Protein 4QGR (pdb70)

Radius of gyration: 27.09 Å; Cα contacts (8 Å, |Δi|>4): 1769; chains: 2; bounding box: 50×61×94 Å

Solvent-accessible surface area: 26984 Å² total; per-residue (Å²): 164,139,130,17,79,29,34,29,40,47,33,14,44,67,106,14,73,116,154,0,60,63,16,6,66,93,2,7,62,86,33,152,7,35,96,5,66,8,7,44,69,0,23,142,105,0,6,153,50,3,60,10,134,44,5,0,6,0,18,6,10,8,17,0,2,8,0,0,0,37,34,110,55,7,5,108,39,33,0,0,0,0,2,0,1,4,87,8,5,0,0,0,0,0,15,32,28,36,3,37,0,6,0,0,6,1,52,59,87,33,9,6,6,46,12,105,22,0,102,41,1,2,59,42,12,89,90,108,63,122,22,94,18,62,0,0,0,0,5,0,1,12,0,25,9,1,40,4,103,127,0,46,56,12,5,128,203,67,58,6,4,1,0,0,7,0,18,13,0,4,0,0,54,43,95,136,61,25,0,1,30,24,38,86,1,0,0,0,12,0,79,8,34,48,5,2,2,0,2,0,19,0,0,0,0,1,6,82,70,55,136,18,2,98,25,0,97,11,1,12,76,7,0,68,13,120,61,73,120,22,17,58,84,44,1,14,14,0,21,1,10,2,3,1,0,2,2,0,26,26,4,21,86,20,0,66,73,2,0,102,13,12,32,128,0,0,118,84,0,8,108,30,0,114,101,35,12,84,17,18,110,21,69,101,50,22,30,2,0,10,5,22,0,2,0,10,7,74,113,18,100,32,0,61,62,68,0,127,84,74,48,0,47,13,50,30,63,30,53,76,2,2,14,76,14,59,20,0,106,164,56,46,64,2,66,79,24,4,87,27,0,89,42,0,18,78,72,0,0,0,0,0,2,5,15,58,10,47,116,72,14,3,67,91,0,19,40,21,0,66,41,69,53,68,34,154,145,31,90,31,30,33,37,46,34,13,47,65,105,14,72,118,153,0,67,64,15,10,67,131,2,8,64,81,32,140,8,35,96,3,71,10,7,64,90,0,27,138,104,0,7,108,47,4,62,13,130,44,4,0,5,0,18,6,10,10,18,0,2,9,0,0,0,37,36,116,56,8,5,104,40,31,0,0,0,0,1,0,1,4,89,7,6,1,0,0,0,0,15,33,28,36,3,39,0,4,0,0,7,1,53,62,91,33,6,6,5,46,17,128,24,0,60,37,2,0,58,39,12,93,92,110,61,128,15,94,22,58,0,0,0,0,6,0,1,11,0,23,9,2,43,4,111,42,0,64,62,7,1,143,146,59,59,7,4,1,0,0,7,0,20,11,0,3,0,0,17,47,94,105,60,34,0,1,29,24,32,87,1,0,0,1,11,0,79,8,34,48,6,3,2,0,0,0,19,1,0,0,0,0,5,79,73,56,138,18,1,96,27,0,94,10,1,13,89,7,0,24,18,186,84,152,100,26,19,54,89,43,1,14,13,0,21,1,10,2,3,0,0,1,2,0,28,19,4,17,81,18,0,74,74,2,0,105,15,10,32,137,1,0,121,86,0,14,111,30,0,118,105,26,13,76,25,17,77,27,66,105,48,23,48,4,0,9,6,22,0,2,0,10,8,79,103,14,94,23,0,54,64,73,0,123,81,76,40,2,40,10,51,32,63,29,55,69,4,2,18,77,14,57,10,0,137,131,29,41,58,3,63,80,26,5,83,31,0,90,44,0,20,77,72,0,0,0,0,0,2,8,14,55,12,51,120,74,54,4,65,95,0,18,42,22,0,63,44,66,56,71,80

Structure (mmCIF, N/CA/C/O backbone):
data_4QGR
#
_entry.id   4QGR
#
_cell.length_a   47.690
_cell.length_b   92.060
_cell.length_c   86.410
_cell.angle_alpha   90.000
_cell.angle_beta   96.820
_cell.angle_gamma   90.000
#
_symmetry.space_group_name_H-M   'P 1 21 1'
#
loop_
_entity.id
_entity.type
_entity.pdbx_description
1 polymer 'DegT/DnrJ/EryC1/StrS aminotransferase'
2 non-polymer 'MAGNESIUM ION'
3 non-polymer 'ACETATE ION'
4 non-polymer "PYRIDOXAL-5'-PHOSPHATE"
5 water water
#
loop_
_atom_site.group_PDB
_atom_site.id
_atom_site.type_symbol
_atom_site.label_atom_id
_atom_site.label_alt_id
_atom_site.label_comp_id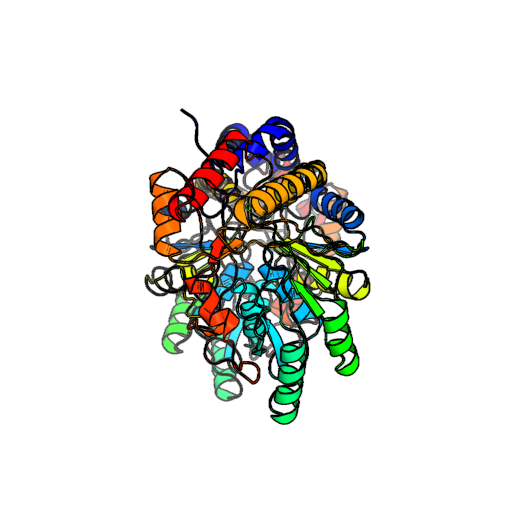
_atom_site.label_asym_id
_atom_site.label_entity_id
_atom_site.label_seq_id
_atom_site.pdbx_PDB_ins_code
_atom_site.Cartn_x
_atom_site.Cartn_y
_atom_site.Cartn_z
_atom_site.occupancy
_atom_site.B_iso_or_equiv
_atom_site.auth_seq_id
_atom_site.auth_comp_id
_atom_site.auth_asym_id
_atom_site.auth_atom_id
_atom_site.pdbx_PDB_model_num
ATOM 1 N N . HIS A 1 6 ? 29.449 2.800 97.688 1.00 49.59 -2 HIS A N 1
ATOM 2 C CA . HIS A 1 6 ? 30.186 4.109 97.807 1.00 48.42 -2 HIS A CA 1
ATOM 3 C C . HIS A 1 6 ? 29.291 5.305 97.422 1.00 49.04 -2 HIS A C 1
ATOM 4 O O . HIS A 1 6 ? 28.529 5.256 96.453 1.00 50.72 -2 HIS A O 1
ATOM 6 N N . HIS A 1 7 ? 29.392 6.376 98.197 1.00 49.55 -1 HIS A N 1
ATOM 7 C CA . HIS A 1 7 ? 28.675 7.609 97.895 1.00 46.89 -1 HIS A CA 1
ATOM 8 C C . HIS A 1 7 ? 29.669 8.746 97.796 1.00 45.58 -1 HIS A C 1
ATOM 9 O O . HIS A 1 7 ? 30.678 8.788 98.531 1.00 42.98 -1 HIS A O 1
ATOM 16 N N . HIS A 1 8 ? 29.362 9.677 96.895 1.00 42.53 0 HIS A N 1
ATOM 17 C CA . HIS A 1 8 ? 30.066 10.932 96.863 1.00 39.30 0 HIS A CA 1
ATOM 18 C C . HIS A 1 8 ? 29.211 12.114 96.371 1.00 36.07 0 HIS A C 1
ATOM 19 O O . HIS A 1 8 ? 28.218 11.995 95.657 1.00 37.89 0 HIS A O 1
ATOM 26 N N . MET A 1 9 ? 29.748 13.258 96.718 1.00 34.52 1 MET A N 1
ATOM 27 C CA . MET A 1 9 ? 29.180 14.567 96.540 1.00 32.68 1 MET A CA 1
ATOM 28 C C . MET A 1 9 ? 29.645 15.151 95.219 1.00 29.88 1 MET A C 1
ATOM 29 O O . MET A 1 9 ? 30.768 14.857 94.788 1.00 29.81 1 MET A O 1
ATOM 34 N N . GLN A 1 10 ? 28.827 16.015 94.620 1.00 25.79 2 GLN A N 1
ATOM 35 C CA . GLN A 1 10 ? 29.240 16.798 93.463 1.00 23.71 2 GLN A CA 1
ATOM 36 C C . GLN A 1 10 ? 29.106 18.293 93.820 1.00 19.60 2 GLN A C 1
ATOM 37 O O . GLN A 1 10 ? 28.206 18.685 94.537 1.00 17.70 2 GLN A O 1
ATOM 43 N N . PHE A 1 11 ? 30.003 19.094 93.276 1.00 18.19 3 PHE A N 1
ATOM 44 C CA . PHE A 1 11 ? 29.920 20.564 93.406 1.00 17.03 3 PHE A CA 1
ATOM 45 C C . PHE A 1 11 ? 28.607 21.131 92.842 1.00 16.97 3 PHE A C 1
ATOM 46 O O . PHE A 1 11 ? 27.912 21.880 93.516 1.00 17.19 3 PHE A O 1
ATOM 54 N N . ILE A 1 12 ? 28.299 20.797 91.596 1.00 18.09 4 ILE A N 1
ATOM 55 C CA . ILE A 1 12 ? 27.018 21.124 90.958 1.00 19.85 4 ILE A CA 1
ATOM 56 C C . ILE A 1 12 ? 26.585 19.856 90.204 1.00 21.59 4 ILE A C 1
ATOM 57 O O . ILE A 1 12 ? 27.220 19.461 89.225 1.00 24.81 4 ILE A O 1
ATOM 62 N N . ASP A 1 13 ? 25.522 19.211 90.670 1.00 19.98 5 ASP A N 1
ATOM 63 C CA . ASP A 1 13 ? 25.236 17.841 90.268 1.00 18.76 5 ASP A CA 1
ATOM 64 C C . ASP A 1 13 ? 24.278 17.757 89.088 1.00 17.80 5 ASP A C 1
ATOM 65 O O . ASP A 1 13 ? 23.050 17.598 89.281 1.00 16.92 5 ASP A O 1
ATOM 70 N N . LEU A 1 14 ? 24.824 17.818 87.870 1.00 17.33 6 LEU A N 1
ATOM 71 C CA . LEU A 1 14 ? 23.969 17.763 86.682 1.00 16.32 6 LEU A CA 1
ATOM 72 C C . LEU A 1 14 ? 23.363 16.368 86.524 1.00 14.80 6 LEU A C 1
ATOM 73 O O . LEU A 1 14 ? 22.276 16.211 86.027 1.00 14.41 6 LEU A O 1
ATOM 78 N N . GLY A 1 15 ? 24.079 15.342 86.948 1.00 13.99 7 GLY A N 1
ATOM 79 C CA . GLY A 1 15 ? 23.544 13.980 86.855 1.00 14.60 7 GLY A CA 1
ATOM 80 C C . GLY A 1 15 ? 22.279 13.728 87.674 1.00 14.68 7 GLY A C 1
ATOM 81 O O . GLY A 1 15 ? 21.346 13.016 87.216 1.00 14.08 7 GLY A O 1
ATOM 82 N N . ALA A 1 16 ? 22.242 14.280 88.876 1.00 14.75 8 ALA A N 1
ATOM 83 C CA . ALA A 1 16 ? 21.097 14.083 89.763 1.00 15.42 8 ALA A CA 1
ATOM 84 C C . ALA A 1 16 ? 19.881 14.799 89.196 1.00 15.21 8 ALA A C 1
ATOM 85 O O . ALA A 1 16 ? 18.732 14.316 89.284 1.00 15.03 8 ALA A O 1
ATOM 87 N N . GLN A 1 17 ? 20.154 15.964 88.615 1.00 15.13 9 GLN A N 1
ATOM 88 C CA . GLN A 1 17 ? 19.098 16.712 87.962 1.00 15.17 9 GLN A CA 1
ATOM 89 C C . GLN A 1 17 ? 18.580 15.959 86.742 1.00 14.83 9 GLN A C 1
ATOM 90 O O . GLN A 1 17 ? 17.390 15.841 86.549 1.00 14.44 9 GLN A O 1
ATOM 96 N N . ARG A 1 18 ? 19.490 15.448 85.914 1.00 14.91 10 ARG A N 1
ATOM 97 C CA . ARG A 1 18 ? 19.081 14.720 84.743 1.00 14.93 10 ARG A CA 1
ATOM 98 C C . ARG A 1 18 ? 18.273 13.490 85.166 1.00 15.40 10 ARG A C 1
ATOM 99 O O . ARG A 1 18 ? 17.286 13.136 84.496 1.00 16.03 10 ARG A O 1
ATOM 107 N N . ALA A 1 19 ? 18.726 12.788 86.210 1.00 14.99 11 ALA A N 1
ATOM 108 C CA . ALA A 1 19 ? 17.974 11.591 86.654 1.00 15.60 11 ALA A CA 1
ATOM 109 C C . ALA A 1 19 ? 16.495 11.931 86.947 1.00 15.76 11 ALA A C 1
ATOM 110 O O . ALA A 1 19 ? 15.571 11.113 86.654 1.00 16.26 11 ALA A O 1
ATOM 112 N N . ARG A 1 20 ? 16.261 13.109 87.531 1.00 15.19 12 ARG A N 1
ATOM 113 C CA . ARG A 1 20 ? 14.922 13.507 87.943 1.00 15.71 12 ARG A CA 1
ATOM 114 C C . ARG A 1 20 ? 13.952 13.579 86.747 1.00 15.55 12 ARG A C 1
ATOM 115 O O . ARG A 1 20 ? 12.733 13.255 86.838 1.00 16.47 12 ARG A O 1
ATOM 123 N N . ILE A 1 21 ? 14.481 13.991 85.610 1.00 15.24 13 ILE A N 1
ATOM 124 C CA . ILE A 1 21 ? 13.666 14.238 84.432 1.00 14.95 13 ILE A CA 1
ATOM 125 C C . ILE A 1 21 ? 14.282 13.532 83.224 1.00 15.07 13 ILE A C 1
ATOM 126 O O . ILE A 1 21 ? 14.166 13.976 82.093 1.00 14.55 13 ILE A O 1
ATOM 131 N N . GLU A 1 22 ? 14.887 12.380 83.473 1.00 15.87 14 GLU A N 1
ATOM 132 C CA . GLU A 1 22 ? 15.647 11.654 82.470 1.00 15.83 14 GLU A CA 1
ATOM 133 C C . GLU A 1 22 ? 14.881 11.351 81.186 1.00 15.26 14 GLU A C 1
ATOM 134 O O . GLU A 1 22 ? 15.324 11.640 80.052 1.00 13.44 14 GLU A O 1
ATOM 140 N N . ASN A 1 23 ? 13.736 10.705 81.343 1.00 14.80 15 ASN A N 1
ATOM 141 C CA . ASN A 1 23 ? 12.959 10.328 80.184 1.00 14.97 15 ASN A CA 1
ATOM 142 C C . ASN A 1 23 ? 12.308 11.502 79.460 1.00 14.78 15 ASN A C 1
ATOM 143 O O . ASN A 1 23 ? 12.195 11.471 78.248 1.00 14.53 15 ASN A O 1
ATOM 148 N N . ARG A 1 24 ? 11.943 12.546 80.206 1.00 14.69 16 ARG A N 1
ATOM 149 C CA . ARG A 1 24 ? 11.420 13.775 79.591 1.00 14.86 16 ARG A CA 1
ATOM 150 C C . ARG A 1 24 ? 12.512 14.454 78.750 1.00 14.69 16 ARG A C 1
ATOM 151 O O . ARG A 1 24 ? 12.264 14.887 77.621 1.00 14.36 16 ARG A O 1
ATOM 159 N N . LEU A 1 25 ? 13.730 14.467 79.262 1.00 14.73 17 LEU A N 1
ATOM 160 C CA . LEU A 1 25 ? 14.829 15.061 78.472 1.00 15.33 17 LEU A CA 1
ATOM 161 C C . LEU A 1 25 ? 15.064 14.228 77.212 1.00 15.18 17 LEU A C 1
ATOM 162 O O . LEU A 1 25 ? 15.224 14.796 76.117 1.00 15.11 17 LEU A O 1
ATOM 167 N N . ASN A 1 26 ? 15.090 12.889 77.352 1.00 15.49 18 ASN A N 1
ATOM 168 C CA . ASN A 1 26 ? 15.292 12.039 76.174 1.00 15.48 18 ASN A CA 1
ATOM 169 C C . ASN A 1 26 ? 14.245 12.286 75.100 1.00 15.90 18 ASN A C 1
ATOM 170 O O . ASN A 1 26 ? 14.577 12.384 73.917 1.00 15.34 18 ASN A O 1
ATOM 175 N N . ALA A 1 27 ? 12.983 12.368 75.510 1.00 16.47 19 ALA A N 1
ATOM 176 C CA . ALA A 1 27 ? 11.891 12.587 74.554 1.00 16.77 19 ALA A CA 1
ATOM 177 C C . ALA A 1 27 ? 11.996 13.940 73.878 1.00 16.96 19 ALA A C 1
ATOM 178 O O . ALA A 1 27 ? 11.734 14.057 72.671 1.00 17.76 19 ALA A O 1
ATOM 180 N N . ALA A 1 28 ? 12.361 14.956 74.653 1.00 16.56 20 ALA A N 1
ATOM 181 C CA . ALA A 1 28 ? 12.438 16.344 74.110 1.00 16.17 20 ALA A CA 1
ATOM 182 C C . ALA A 1 28 ? 13.527 16.402 73.047 1.00 15.61 20 ALA A C 1
ATOM 183 O O . ALA A 1 28 ? 13.330 16.975 71.987 1.00 15.55 20 ALA A O 1
ATOM 185 N N . ILE A 1 29 ? 14.657 15.751 73.334 1.00 15.34 21 ILE A N 1
ATOM 186 C CA . ILE A 1 29 ? 15.788 15.707 72.430 1.00 15.04 21 ILE A CA 1
ATOM 187 C C . ILE A 1 29 ? 15.421 14.870 71.205 1.00 15.39 21 ILE A C 1
ATOM 188 O O . ILE A 1 29 ? 15.658 15.278 70.079 1.00 15.35 21 ILE A O 1
ATOM 193 N N . SER A 1 30 ? 14.808 13.706 71.409 1.00 15.75 22 SER A N 1
ATOM 194 C CA A SER A 1 30 ? 14.442 12.850 70.293 0.55 16.47 22 SER A CA 1
ATOM 195 C CA B SER A 1 30 ? 14.446 12.836 70.293 0.15 16.21 22 SER A CA 1
ATOM 196 C CA C SER A 1 30 ? 14.425 12.837 70.299 0.30 16.33 22 SER A CA 1
ATOM 197 C C . SER A 1 30 ? 13.455 13.521 69.348 1.00 16.52 22 SER A C 1
ATOM 198 O O . SER A 1 30 ? 13.523 13.319 68.134 1.00 17.18 22 SER A O 1
ATOM 205 N N . LYS A 1 31 ? 12.539 14.313 69.901 1.00 16.43 23 LYS A N 1
ATOM 206 C CA . LYS A 1 31 ? 11.542 15.019 69.090 1.00 17.09 23 LYS A CA 1
ATOM 207 C C . LYS A 1 31 ? 12.235 16.004 68.160 1.00 16.19 23 LYS A C 1
ATOM 208 O O . LYS A 1 31 ? 11.900 16.095 66.980 1.00 16.13 23 LYS A O 1
ATOM 214 N N . VAL A 1 32 ? 13.207 16.758 68.689 1.00 15.55 24 VAL A N 1
ATOM 215 C CA . VAL A 1 32 ? 13.938 17.711 67.867 1.00 15.65 24 VAL A CA 1
ATOM 216 C C . VAL A 1 32 ? 14.736 16.990 66.778 1.00 15.73 24 VAL A C 1
ATOM 217 O O . VAL A 1 32 ? 14.738 17.387 65.591 1.00 15.68 24 VAL A O 1
ATOM 221 N N . VAL A 1 33 ? 15.464 15.963 67.183 1.00 16.10 25 VAL A N 1
ATOM 222 C CA . VAL A 1 33 ? 16.253 15.174 66.238 1.00 17.00 25 VAL A CA 1
ATOM 223 C C . VAL A 1 33 ? 15.378 14.706 65.047 1.00 17.59 25 VAL A C 1
ATOM 224 O O . VAL A 1 33 ? 15.768 14.890 63.867 1.00 18.21 25 VAL A O 1
ATOM 228 N N . ALA A 1 34 ? 14.197 14.173 65.351 1.00 17.92 26 ALA A N 1
ATOM 229 C CA . ALA A 1 34 ? 13.295 13.605 64.348 1.00 19.27 26 ALA A CA 1
ATOM 230 C C . ALA A 1 34 ? 12.682 14.663 63.429 1.00 20.32 26 ALA A C 1
ATOM 231 O O . ALA A 1 34 ? 12.517 14.428 62.228 1.00 20.09 26 ALA A O 1
ATOM 233 N N . GLU A 1 35 ? 12.381 15.830 63.987 1.00 20.21 27 GLU A N 1
ATOM 234 C CA . GLU A 1 35 ? 11.595 16.838 63.287 1.00 21.92 27 GLU A CA 1
ATOM 235 C C . GLU A 1 35 ? 12.403 17.638 62.276 1.00 21.18 27 GLU A C 1
ATOM 236 O O . GLU A 1 35 ? 11.856 18.143 61.310 1.00 21.03 27 GLU A O 1
ATOM 242 N N . GLY A 1 36 ? 13.707 17.756 62.475 1.00 20.96 28 GLY A N 1
ATOM 243 C CA . GLY A 1 36 ? 14.570 18.336 61.433 1.00 21.54 28 GLY A CA 1
ATOM 244 C C . GLY A 1 36 ? 14.564 19.849 61.358 1.00 21.58 28 GLY A C 1
ATOM 245 O O . GLY A 1 36 ? 14.969 20.414 60.352 1.00 22.34 28 GLY A O 1
ATOM 246 N N . ARG A 1 37 ? 14.065 20.515 62.397 1.00 21.55 29 ARG A N 1
ATOM 247 C CA . ARG A 1 37 ? 13.984 21.967 62.432 1.00 21.26 29 ARG A CA 1
ATOM 248 C C . ARG A 1 37 ? 15.019 22.459 63.430 1.00 19.11 29 ARG A C 1
ATOM 249 O O . ARG A 1 37 ? 14.721 23.010 64.481 1.00 18.36 29 ARG A O 1
ATOM 257 N N . TYR A 1 38 ? 16.258 22.268 63.046 1.00 17.68 30 TYR A N 1
ATOM 258 C CA . TYR A 1 38 ? 17.384 22.415 63.962 1.00 16.52 30 TYR A CA 1
ATOM 259 C C . TYR A 1 38 ? 17.724 23.864 64.264 1.00 16.23 30 TYR A C 1
ATOM 260 O O . TYR A 1 38 ? 18.455 24.139 65.233 1.00 15.26 30 TYR A O 1
ATOM 269 N N . ILE A 1 39 ? 17.271 24.779 63.417 1.00 16.08 31 ILE A N 1
ATOM 270 C CA . ILE A 1 39 ? 17.532 26.182 63.615 1.00 16.26 31 ILE A CA 1
ATOM 271 C C . ILE A 1 39 ? 16.213 26.921 63.786 1.00 16.70 31 ILE A C 1
ATOM 272 O O . ILE A 1 39 ? 15.382 26.936 62.874 1.00 17.04 31 ILE A O 1
ATOM 277 N N . LEU A 1 40 ? 16.061 27.579 64.919 1.00 16.28 32 LEU A N 1
ATOM 278 C CA . LEU A 1 40 ? 14.816 28.284 65.256 1.00 17.39 32 LEU A CA 1
ATOM 279 C C . LEU A 1 40 ? 13.560 27.449 65.012 1.00 17.74 32 LEU A C 1
ATOM 280 O O . LEU A 1 40 ? 12.542 27.919 64.450 1.00 17.35 32 LEU A O 1
ATOM 285 N N . GLY A 1 41 ?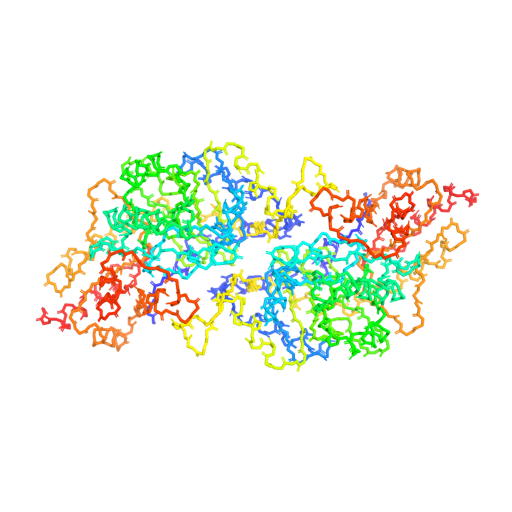 13.600 26.212 65.491 1.00 17.03 33 GLY A N 1
ATOM 286 C CA . GLY A 1 41 ? 12.425 25.346 65.455 1.00 17.95 33 GLY A CA 1
ATOM 287 C C . GLY A 1 41 ? 11.477 25.755 66.541 1.00 17.61 33 GLY A C 1
ATOM 288 O O . GLY A 1 41 ? 11.751 26.694 67.291 1.00 16.21 33 GLY A O 1
ATOM 289 N N . PRO A 1 42 ? 10.344 25.050 66.651 1.00 18.48 34 PRO A N 1
ATOM 290 C CA . PRO A 1 42 ? 9.268 25.535 67.507 1.00 18.02 34 PRO A CA 1
ATOM 291 C C . PRO A 1 42 ? 9.613 25.701 68.959 1.00 16.93 34 PRO A C 1
ATOM 292 O O . PRO A 1 42 ? 9.112 26.615 69.589 1.00 16.34 34 PRO A O 1
ATOM 296 N N . GLU A 1 43 ? 10.486 24.834 69.481 1.00 16.15 35 GLU A N 1
ATOM 297 C CA . GLU A 1 43 ? 10.870 24.890 70.872 1.00 15.54 35 GLU A CA 1
ATOM 298 C C . GLU A 1 43 ? 11.522 26.230 71.245 1.00 14.67 35 GLU A C 1
ATOM 299 O O . GLU A 1 43 ? 11.413 26.654 72.380 1.00 13.75 35 GLU A O 1
ATOM 305 N N . VAL A 1 44 ? 12.164 26.907 70.297 1.00 14.24 36 VAL A N 1
ATOM 306 C CA . VAL A 1 44 ? 12.814 28.174 70.619 1.00 14.61 36 VAL A CA 1
ATOM 307 C C . VAL A 1 44 ? 11.783 29.224 71.058 1.00 14.93 36 VAL A C 1
ATOM 308 O O . VAL A 1 44 ? 11.852 29.757 72.151 1.00 15.02 36 VAL A O 1
ATOM 312 N N . ALA A 1 45 ? 10.791 29.474 70.225 1.00 16.50 37 ALA A N 1
ATOM 313 C CA . ALA A 1 45 ? 9.761 30.438 70.577 1.00 17.63 37 ALA A CA 1
ATOM 314 C C . ALA A 1 45 ? 8.941 30.007 71.783 1.00 17.67 37 ALA A C 1
ATOM 315 O O . ALA A 1 45 ? 8.546 30.844 72.598 1.00 17.80 37 ALA A O 1
ATOM 317 N N . GLU A 1 46 ? 8.693 28.711 71.883 1.00 17.89 38 GLU A N 1
ATOM 318 C CA . GLU A 1 46 ? 7.985 28.168 73.011 1.00 18.44 38 GLU A CA 1
ATOM 319 C C . GLU A 1 46 ? 8.736 28.477 74.304 1.00 16.47 38 GLU A C 1
ATOM 320 O O . GLU A 1 46 ? 8.141 28.920 75.321 1.00 15.68 38 GLU A O 1
ATOM 326 N N . PHE A 1 47 ? 10.045 28.246 74.290 1.00 14.84 39 PHE A N 1
ATOM 327 C CA . PHE A 1 47 ? 10.844 28.524 75.478 1.00 13.79 39 PHE A CA 1
ATOM 328 C C . PHE A 1 47 ? 10.858 30.039 75.768 1.00 13.82 39 PHE A C 1
ATOM 329 O O . PHE A 1 47 ? 10.740 30.444 76.926 1.00 13.69 39 PHE A O 1
ATOM 337 N N . GLU A 1 48 ? 10.989 30.857 74.740 1.00 13.93 40 GLU A N 1
ATOM 338 C CA . GLU A 1 48 ? 11.009 32.323 74.965 1.00 15.07 40 GLU A CA 1
ATOM 339 C C . GLU A 1 48 ? 9.719 32.745 75.691 1.00 15.91 40 GLU A C 1
ATOM 340 O O . GLU A 1 48 ? 9.744 33.554 76.619 1.00 15.14 40 GLU A O 1
ATOM 346 N N . LYS A 1 49 ? 8.594 32.202 75.255 1.00 17.90 41 LYS A N 1
ATOM 347 C CA . LYS A 1 49 ? 7.310 32.559 75.876 1.00 18.63 41 LYS A CA 1
ATOM 348 C C . LYS A 1 49 ? 7.165 32.122 77.303 1.00 17.71 41 LYS A C 1
ATOM 349 O O . LYS A 1 49 ? 6.758 32.894 78.162 1.00 16.29 41 LYS A O 1
ATOM 355 N N . LYS A 1 50 ? 7.525 30.870 77.556 1.00 17.24 42 LYS A N 1
ATOM 356 C CA . LYS A 1 50 ? 7.403 30.303 78.892 1.00 17.13 42 LYS A CA 1
ATOM 357 C C . LYS A 1 50 ? 8.386 30.969 79.845 1.00 15.82 42 LYS A C 1
ATOM 358 O O . LYS A 1 50 ? 7.990 31.335 80.971 1.00 15.84 42 LYS A O 1
ATOM 364 N N . LEU A 1 51 ? 9.612 31.223 79.388 1.00 14.97 43 LEU A N 1
ATOM 365 C CA . LEU A 1 51 ? 10.580 31.939 80.237 1.00 14.45 43 LEU A CA 1
ATOM 366 C C . LEU A 1 51 ? 10.131 33.388 80.484 1.00 14.34 43 LEU A C 1
ATOM 367 O O . LEU A 1 51 ? 10.211 33.908 81.610 1.00 13.62 43 LEU A O 1
ATOM 372 N N . GLY A 1 52 ? 9.559 34.008 79.461 1.00 15.22 44 GLY A N 1
ATOM 373 C CA . GLY A 1 52 ? 9.013 35.377 79.606 1.00 15.89 44 GLY A CA 1
ATOM 374 C C . GLY A 1 52 ? 7.957 35.471 80.721 1.00 17.09 44 GLY A C 1
ATOM 375 O O . GLY A 1 52 ? 7.996 36.376 81.550 1.00 17.45 44 GLY A O 1
ATOM 376 N N . GLU A 1 53 ? 7.028 34.524 80.769 1.00 17.81 45 GLU A N 1
ATOM 377 C CA . GLU A 1 53 ? 6.000 34.546 81.824 1.00 19.14 45 GLU A CA 1
ATOM 378 C C . GLU A 1 53 ? 6.553 34.280 83.183 1.00 17.98 45 GLU A C 1
ATOM 379 O O . GLU A 1 53 ? 6.142 34.895 84.139 1.00 18.44 45 GLU A O 1
ATOM 385 N N . TYR A 1 54 ? 7.546 33.402 83.255 1.00 17.46 46 TYR A N 1
ATOM 386 C CA . TYR A 1 54 ? 8.229 33.095 84.505 1.00 16.96 46 TYR A CA 1
ATOM 387 C C . TYR A 1 54 ? 8.898 34.355 85.073 1.00 16.97 46 TYR A C 1
ATOM 388 O O . TYR A 1 54 ? 8.832 34.633 86.284 1.00 17.85 46 TYR A O 1
ATOM 397 N N . LEU A 1 55 ? 9.548 35.109 84.194 1.00 15.78 47 LEU A N 1
ATOM 398 C CA . LEU A 1 55 ? 10.302 36.267 84.637 1.00 15.59 47 LEU A CA 1
ATOM 399 C C . LEU A 1 55 ? 9.460 37.550 84.682 1.00 15.82 47 LEU A C 1
ATOM 400 O O . LEU A 1 55 ? 9.946 38.581 85.142 1.00 15.43 47 LEU A O 1
ATOM 405 N N . GLY A 1 56 ? 8.255 37.491 84.143 1.00 16.47 48 GLY A N 1
ATOM 406 C CA . GLY A 1 56 ? 7.423 38.693 83.966 1.00 17.58 48 GLY A CA 1
ATOM 407 C C . GLY A 1 56 ? 7.954 39.735 83.025 1.00 18.59 48 GLY A C 1
ATOM 408 O O . GLY A 1 56 ? 7.800 40.936 83.262 1.00 19.39 48 GLY A O 1
ATOM 409 N N . VAL A 1 57 ? 8.579 39.322 81.936 1.00 18.66 49 VAL A N 1
ATOM 410 C CA . VAL A 1 57 ? 9.076 40.291 80.953 1.00 19.76 49 VAL A CA 1
ATOM 411 C C . VAL A 1 57 ? 8.366 39.999 79.645 1.00 20.80 49 VAL A C 1
ATOM 412 O O . VAL A 1 57 ? 8.064 38.831 79.343 1.00 22.03 49 VAL A O 1
ATOM 416 N N . GLU A 1 58 ? 8.103 41.037 78.880 1.00 20.53 50 GLU A N 1
ATOM 417 C CA . GLU A 1 58 ? 7.268 40.906 77.672 1.00 21.76 50 GLU A CA 1
ATOM 418 C C . GLU A 1 58 ? 8.000 40.231 76.533 1.00 19.72 50 GLU A C 1
ATOM 419 O O . GLU A 1 58 ? 7.372 39.556 75.705 1.00 21.05 50 GLU A O 1
ATOM 425 N N . HIS A 1 59 ? 9.301 40.441 76.454 1.00 17.22 51 HIS A N 1
ATOM 426 C CA . HIS A 1 59 ? 10.103 39.921 75.334 1.00 16.77 51 HIS A CA 1
ATOM 427 C C . HIS A 1 59 ? 11.275 39.125 75.824 1.00 15.45 51 HIS A C 1
ATOM 428 O O . HIS A 1 59 ? 12.091 39.648 76.584 1.00 15.95 51 HIS A O 1
ATOM 435 N N . VAL A 1 60 ? 11.412 37.894 75.321 1.00 14.38 52 VAL A N 1
ATOM 436 C CA . VAL A 1 60 ? 12.601 37.062 75.574 1.00 13.68 52 VAL A CA 1
ATOM 437 C C . VAL A 1 60 ? 13.203 36.753 74.227 1.00 13.65 52 VAL A C 1
ATOM 438 O O . VAL A 1 60 ? 12.496 36.262 73.307 1.00 14.14 52 VAL A O 1
ATOM 442 N N . ILE A 1 61 ? 14.481 37.089 74.088 1.00 13.25 53 ILE A N 1
ATOM 443 C CA . ILE A 1 61 ? 15.192 36.910 72.820 1.00 12.99 53 ILE A CA 1
ATOM 444 C C . ILE A 1 61 ? 16.311 35.893 73.078 1.00 12.49 53 ILE A C 1
ATOM 445 O O . ILE A 1 61 ? 17.400 36.237 73.572 1.00 11.53 53 ILE A O 1
ATOM 450 N N . ALA A 1 62 ? 16.050 34.647 72.712 1.00 12.52 54 ALA A N 1
ATOM 451 C CA . ALA A 1 62 ? 17.051 33.580 72.925 1.00 12.30 54 ALA A CA 1
ATOM 452 C C . ALA A 1 62 ? 18.243 33.816 72.007 1.00 12.31 54 ALA A C 1
ATOM 453 O O . ALA A 1 62 ? 18.082 34.364 70.931 1.00 12.18 54 ALA A O 1
ATOM 455 N N . CYS A 1 63 ? 19.450 33.437 72.451 1.00 11.48 55 CYS A N 1
ATOM 456 C CA . CYS A 1 63 ? 20.654 33.593 71.622 1.00 11.67 55 CYS A CA 1
ATOM 457 C C . CYS A 1 63 ? 21.670 32.515 71.976 1.00 11.55 55 CYS A C 1
ATOM 458 O O . CYS A 1 63 ? 21.346 31.562 72.717 1.00 11.01 55 CYS A O 1
ATOM 461 N N . ALA A 1 64 ? 22.904 32.665 71.510 1.00 11.67 56 ALA A N 1
ATOM 462 C CA . ALA A 1 64 ? 23.826 31.560 71.536 1.00 12.10 56 ALA A CA 1
ATOM 463 C C . ALA A 1 64 ? 24.572 31.336 72.830 1.00 11.93 56 ALA A C 1
ATOM 464 O O . ALA A 1 64 ? 25.008 30.206 73.081 1.00 11.48 56 ALA A O 1
ATOM 466 N N . ASN A 1 65 ? 24.773 32.398 73.601 1.00 10.92 57 ASN A N 1
ATOM 467 C CA . ASN A 1 65 ? 25.461 32.328 74.859 1.00 10.59 57 ASN A CA 1
ATOM 468 C C . ASN A 1 65 ? 25.336 33.660 75.589 1.00 10.19 57 ASN A C 1
ATOM 469 O O . ASN A 1 65 ? 24.823 34.651 75.038 1.00 9.94 57 ASN A O 1
ATOM 474 N N . GLY A 1 66 ? 25.754 33.654 76.843 1.00 10.51 58 GLY A N 1
ATOM 475 C CA . GLY A 1 66 ? 25.588 34.817 77.734 1.00 10.91 58 GLY A CA 1
ATOM 476 C C . GLY A 1 66 ? 26.556 35.940 77.489 1.00 11.29 58 GLY A C 1
ATOM 477 O O . GLY A 1 66 ? 26.394 37.034 78.057 1.00 13.09 58 GLY A O 1
ATOM 478 N N . THR A 1 67 ? 27.583 35.689 76.688 1.00 10.90 59 THR A N 1
ATOM 479 C CA . THR A 1 67 ? 28.553 36.726 76.323 1.00 10.67 59 THR A CA 1
ATOM 480 C C . THR A 1 67 ? 27.944 37.532 75.172 1.00 11.15 59 THR A C 1
ATOM 481 O O . THR A 1 67 ? 27.824 38.788 75.236 1.00 10.92 59 THR A O 1
ATOM 485 N N . ASP A 1 68 ? 27.502 36.814 74.140 1.00 10.89 60 ASP A N 1
ATOM 486 C CA . ASP A 1 68 ? 26.709 37.423 73.071 1.00 11.51 60 ASP A CA 1
ATOM 487 C C . ASP A 1 68 ? 25.561 38.276 73.614 1.00 11.30 60 ASP A C 1
ATOM 488 O O . ASP A 1 68 ? 25.222 39.350 73.042 1.00 11.25 60 ASP A O 1
ATOM 493 N N . ALA A 1 69 ? 24.902 37.781 74.656 1.00 10.90 61 ALA A N 1
ATOM 494 C CA . ALA A 1 69 ? 23.755 38.412 75.260 1.00 11.07 61 ALA A CA 1
ATOM 495 C C . ALA A 1 69 ? 24.028 39.769 75.847 1.00 11.32 61 ALA A C 1
ATOM 496 O O . ALA A 1 69 ? 23.127 40.602 75.870 1.00 11.47 61 ALA A O 1
ATOM 498 N N . LEU A 1 70 ? 25.262 39.993 76.259 1.00 10.91 62 LEU A N 1
ATOM 499 C CA . LEU A 1 70 ? 25.724 41.309 76.739 1.00 11.35 62 LEU A CA 1
ATOM 500 C C . LEU A 1 70 ? 26.219 42.197 75.598 1.00 11.74 62 LEU A C 1
ATOM 501 O O . LEU A 1 70 ? 26.027 43.419 75.639 1.00 12.03 62 LEU A O 1
ATOM 506 N N . GLN A 1 71 ? 26.858 41.589 74.594 1.00 11.51 63 GLN A N 1
ATOM 507 C CA . GLN A 1 71 ? 27.368 42.323 73.453 1.00 12.36 63 GLN A CA 1
ATOM 508 C C . GLN A 1 71 ? 26.235 42.938 72.629 1.00 12.27 63 GLN A C 1
ATOM 509 O O . GLN A 1 71 ? 26.316 44.092 72.215 1.00 12.12 63 GLN A O 1
ATOM 515 N N . MET A 1 72 ? 25.214 42.158 72.319 1.00 11.73 64 MET A N 1
ATOM 516 C CA . MET A 1 72 ? 24.217 42.663 71.381 1.00 12.35 64 MET A CA 1
ATOM 517 C C . MET A 1 72 ? 23.507 43.950 71.810 1.00 12.41 64 MET A C 1
ATOM 518 O O . MET A 1 72 ? 23.293 44.857 70.978 1.00 13.95 64 MET A O 1
ATOM 523 N N . PRO A 1 73 ? 23.129 44.068 73.096 1.00 12.41 65 PRO A N 1
ATOM 524 C CA . PRO A 1 73 ? 22.511 45.322 73.500 1.00 13.30 65 PRO A CA 1
ATOM 525 C C . PRO A 1 73 ? 23.449 46.537 73.335 1.00 13.68 65 PRO A C 1
ATOM 526 O O . PRO A 1 73 ? 22.954 47.633 73.035 1.00 13.87 65 PRO A O 1
ATOM 530 N N . LEU A 1 74 ? 24.760 46.348 73.560 1.00 13.07 66 LEU A N 1
ATOM 531 C CA . LEU A 1 74 ? 25.704 47.449 73.325 1.00 13.73 66 LEU A CA 1
ATOM 532 C C . LEU A 1 74 ? 25.704 47.835 71.854 1.00 14.60 66 LEU A C 1
ATOM 533 O O . LEU A 1 74 ? 25.750 49.036 71.509 1.00 15.57 66 LEU A O 1
ATOM 538 N N . MET A 1 75 ? 25.635 46.833 70.967 1.00 14.57 67 MET A N 1
ATOM 539 C CA . MET A 1 75 ? 25.598 47.098 69.544 1.00 15.47 67 MET A CA 1
ATOM 540 C C . MET A 1 75 ? 24.345 47.863 69.124 1.00 16.36 67 MET A C 1
ATOM 541 O O . MET A 1 75 ? 24.417 48.822 68.321 1.00 16.09 67 MET A O 1
ATOM 546 N N . THR A 1 76 ? 23.207 47.473 69.655 1.00 17.45 68 THR A N 1
ATOM 547 C CA . THR A 1 76 ? 21.950 48.151 69.288 1.00 18.66 68 THR A CA 1
ATOM 548 C C . THR A 1 76 ? 21.958 49.606 69.712 1.00 19.33 68 THR A C 1
ATOM 549 O O . THR A 1 76 ? 21.324 50.425 69.053 1.00 18.31 68 THR A O 1
ATOM 553 N N . ARG A 1 77 ? 22.640 49.921 70.820 1.00 18.95 69 ARG A N 1
ATOM 554 C CA . ARG A 1 77 ? 22.727 51.297 71.309 1.00 20.43 69 ARG A CA 1
ATOM 555 C C . ARG A 1 77 ? 23.823 52.087 70.654 1.00 19.67 69 ARG A C 1
ATOM 556 O O . ARG A 1 77 ? 24.015 53.248 71.015 1.00 20.89 69 ARG A O 1
ATOM 564 N N . GLY A 1 78 ? 24.547 51.514 69.703 1.00 17.82 70 GLY A N 1
ATOM 565 C CA . GLY A 1 78 ? 25.640 52.226 69.047 1.00 18.47 70 GLY A CA 1
ATOM 566 C C . GLY A 1 78 ? 26.833 52.517 69.956 1.00 17.60 70 GLY A C 1
ATOM 567 O O . GLY A 1 78 ? 27.542 53.491 69.752 1.00 18.63 70 GLY A O 1
ATOM 568 N N . ILE A 1 79 ? 27.055 51.690 70.962 1.00 16.82 71 ILE A N 1
ATOM 569 C CA . ILE A 1 79 ? 28.142 51.920 71.911 1.00 16.24 71 ILE A CA 1
ATOM 570 C C . ILE A 1 79 ? 29.431 51.349 71.380 1.00 16.34 71 ILE A C 1
ATOM 571 O O . ILE A 1 79 ? 29.474 50.208 70.914 1.00 17.21 71 ILE A O 1
ATOM 576 N N . GLY A 1 80 ? 30.504 52.131 71.430 1.00 16.12 72 GLY A N 1
ATOM 577 C CA . GLY A 1 80 ? 31.695 51.768 70.703 1.00 16.21 72 GLY A CA 1
ATOM 578 C C . GLY A 1 80 ? 32.826 52.742 70.977 1.00 16.37 72 GLY A C 1
ATOM 579 O O . GLY A 1 80 ? 32.944 53.240 72.073 1.00 16.05 72 GLY A O 1
ATOM 580 N N . PRO A 1 81 ? 33.663 53.014 69.978 1.00 16.75 73 PRO A N 1
ATOM 581 C CA . PRO A 1 81 ? 34.807 53.903 70.212 1.00 17.05 73 PRO A CA 1
ATOM 582 C C . PRO A 1 81 ? 34.378 55.270 70.757 1.00 17.31 73 PRO A C 1
ATOM 583 O O . PRO A 1 81 ? 33.393 55.884 70.284 1.00 17.12 73 PRO A O 1
ATOM 587 N N . GLY A 1 82 ? 35.073 55.709 71.797 1.00 17.15 74 GLY A N 1
ATOM 588 C CA . GLY A 1 82 ? 34.749 56.993 72.430 1.00 17.46 74 GLY A CA 1
ATOM 589 C C . GLY A 1 82 ? 33.839 56.885 73.642 1.00 16.89 74 GLY A C 1
ATOM 590 O O . GLY A 1 82 ? 33.505 57.895 74.243 1.00 17.31 74 GLY A O 1
ATOM 591 N N . HIS A 1 83 ? 33.432 55.667 73.982 1.00 16.23 75 HIS A N 1
ATOM 592 C CA . HIS A 1 83 ? 32.397 55.455 74.969 1.00 15.51 75 HIS A CA 1
ATOM 593 C C . HIS A 1 83 ? 32.875 54.643 76.161 1.00 14.59 75 HIS A C 1
ATOM 594 O O . HIS A 1 83 ? 33.697 53.715 76.010 1.00 14.31 75 HIS A O 1
ATOM 601 N N . ALA A 1 84 ? 32.370 55.026 77.339 1.00 14.02 76 ALA A N 1
ATOM 602 C CA . ALA A 1 84 ? 32.681 54.344 78.589 1.00 13.12 76 ALA A CA 1
ATOM 603 C C . ALA A 1 84 ? 31.500 53.496 79.075 1.00 12.41 76 ALA A C 1
ATOM 604 O O . ALA A 1 84 ? 30.336 53.940 79.038 1.00 12.07 76 ALA A O 1
ATOM 606 N N . VAL A 1 85 ? 31.801 52.294 79.531 1.00 11.91 77 VAL A N 1
ATOM 607 C CA . VAL A 1 85 ? 30.776 51.389 80.133 1.00 11.88 77 VAL A CA 1
ATOM 608 C C . VAL A 1 85 ? 31.292 50.932 81.499 1.00 11.71 77 VAL A C 1
ATOM 609 O O . VAL A 1 85 ? 32.443 50.431 81.636 1.00 11.50 77 VAL A O 1
ATOM 613 N N . PHE A 1 86 ? 30.480 51.133 82.535 1.00 11.86 78 PHE A N 1
ATOM 614 C CA . PHE A 1 86 ? 30.883 50.908 83.940 1.00 12.05 78 PHE A CA 1
ATOM 615 C C . PHE A 1 86 ? 30.498 49.509 84.364 1.00 11.75 78 PHE A C 1
ATOM 616 O O . PHE A 1 86 ? 29.329 49.135 84.216 1.00 11.97 78 PHE A O 1
ATOM 624 N N . VAL A 1 87 ? 31.496 48.737 84.805 1.00 11.62 79 VAL A N 1
ATOM 625 C CA . VAL A 1 87 ? 31.356 47.292 85.094 1.00 11.70 79 VAL A CA 1
ATOM 626 C C . VAL A 1 87 ? 32.111 46.931 86.365 1.00 12.01 79 VAL A C 1
ATOM 627 O O . VAL A 1 87 ? 33.076 47.633 86.766 1.00 12.47 79 VAL A O 1
ATOM 631 N N . PRO A 1 88 ? 31.686 45.833 87.031 1.00 12.30 80 PRO A N 1
ATOM 632 C CA . PRO A 1 88 ? 32.550 45.348 88.103 1.00 12.63 80 PRO A CA 1
ATOM 633 C C . PRO A 1 88 ? 33.812 44.692 87.565 1.00 12.79 80 PRO A C 1
ATOM 634 O O . PRO A 1 88 ? 33.862 44.262 86.419 1.00 12.29 80 PRO A O 1
ATOM 638 N N . SER A 1 89 ? 34.860 44.707 88.385 1.00 13.46 81 SER A N 1
ATOM 639 C CA . SER A 1 89 ? 36.051 43.895 88.145 1.00 13.12 81 SER A CA 1
ATOM 640 C C . SER A 1 89 ? 35.880 42.489 88.755 1.00 13.05 81 SER A C 1
ATOM 641 O O . SER A 1 89 ? 36.466 41.519 88.251 1.00 13.66 81 SER A O 1
ATOM 644 N N . PHE A 1 90 ? 35.123 42.373 89.850 1.00 12.74 82 PHE A N 1
ATOM 645 C CA . PHE A 1 90 ? 34.865 41.080 90.468 1.00 12.49 82 PHE A CA 1
ATOM 646 C C . PHE A 1 90 ? 33.681 40.399 89.794 1.00 12.80 82 PHE A C 1
ATOM 647 O O . PHE A 1 90 ? 32.560 40.494 90.274 1.00 13.12 82 PHE A O 1
ATOM 655 N N . THR A 1 91 ? 33.941 39.794 88.634 1.00 13.08 83 THR A N 1
ATOM 656 C CA . THR A 1 91 ? 32.945 39.131 87.826 1.00 12.69 83 THR A CA 1
ATOM 657 C C . THR A 1 91 ? 33.679 38.285 86.772 1.00 13.32 83 THR A C 1
ATOM 658 O O . THR A 1 91 ? 34.923 38.352 86.642 1.00 13.08 83 THR A O 1
ATOM 662 N N . PHE A 1 92 ? 32.907 37.512 86.011 1.00 12.83 84 PHE A N 1
ATOM 663 C CA . PHE A 1 92 ? 33.427 36.762 84.876 1.00 13.86 84 PHE A CA 1
ATOM 664 C C . PHE A 1 92 ? 33.867 37.685 83.758 1.00 13.14 84 PHE A C 1
ATOM 665 O O . PHE A 1 92 ? 33.274 38.752 83.550 1.00 12.46 84 PHE A O 1
ATOM 673 N N . ALA A 1 93 ? 34.907 37.287 83.014 1.00 12.32 85 ALA A N 1
ATOM 674 C CA . ALA A 1 93 ? 35.519 38.170 82.015 1.00 11.97 85 ALA A CA 1
ATOM 675 C C . ALA A 1 93 ? 34.540 38.791 81.005 1.00 11.31 85 ALA A C 1
ATOM 676 O O . ALA A 1 93 ? 34.746 39.895 80.546 1.00 11.65 85 ALA A O 1
ATOM 678 N N . ALA A 1 94 ? 33.543 38.034 80.567 1.00 10.48 86 ALA A N 1
ATOM 679 C CA . ALA A 1 94 ? 32.578 38.501 79.579 1.00 10.53 86 ALA A CA 1
ATOM 680 C C . ALA A 1 94 ? 32.010 39.893 79.874 1.00 10.96 86 ALA A C 1
ATOM 681 O O . ALA A 1 94 ? 31.896 40.647 78.984 1.00 11.07 86 ALA A O 1
ATOM 683 N N . THR A 1 95 ? 31.692 40.218 81.149 1.00 11.55 87 THR A N 1
ATOM 684 C CA . THR A 1 95 ? 31.065 41.505 81.521 1.00 11.49 87 THR A CA 1
ATOM 685 C C . THR A 1 95 ? 31.892 42.710 80.972 1.00 11.97 87 THR A C 1
ATOM 686 O O . THR A 1 95 ? 31.340 43.676 80.460 1.00 12.71 87 THR A O 1
ATOM 690 N N . ALA A 1 96 ? 33.220 42.666 81.122 1.00 11.72 88 ALA A N 1
ATOM 691 C CA . ALA A 1 96 ? 34.114 43.688 80.592 1.00 11.86 88 ALA A CA 1
ATOM 692 C C . ALA A 1 96 ? 34.536 43.456 79.156 1.00 11.99 88 ALA A C 1
ATOM 693 O O . ALA A 1 96 ? 34.690 44.397 78.404 1.00 12.48 88 ALA A O 1
ATOM 695 N N . GLU A 1 97 ? 34.735 42.198 78.782 1.00 12.37 89 GLU A N 1
ATOM 696 C CA . GLU A 1 97 ? 35.279 41.876 77.499 1.00 12.75 89 GLU A CA 1
ATOM 697 C C . GLU A 1 97 ? 34.429 42.382 76.345 1.00 12.67 89 GLU A C 1
ATOM 698 O O . GLU A 1 97 ? 34.984 42.889 75.359 1.00 13.39 89 GLU A O 1
ATOM 704 N N . VAL A 1 98 ? 33.104 42.267 76.470 1.00 12.01 90 VAL A N 1
ATOM 705 C CA . VAL A 1 98 ? 32.210 42.688 75.389 1.00 12.12 90 VAL A CA 1
ATOM 706 C C . VAL A 1 98 ? 32.310 44.195 75.118 1.00 12.16 90 VAL A C 1
ATOM 707 O O . VAL A 1 98 ? 32.174 44.634 73.964 1.00 12.69 90 VAL A O 1
ATOM 711 N N . VAL A 1 99 ? 32.624 44.952 76.164 1.00 12.07 91 VAL A N 1
ATOM 712 C CA . VAL A 1 99 ? 32.781 46.392 76.062 1.00 12.56 91 VAL A CA 1
ATOM 713 C C . VAL A 1 99 ? 33.990 46.733 75.171 1.00 13.42 91 VAL A C 1
ATOM 714 O O . VAL A 1 99 ? 33.870 47.504 74.226 1.00 13.68 91 VAL A O 1
ATOM 718 N N . ALA A 1 100 ? 35.146 46.106 75.443 1.00 13.69 92 ALA A N 1
ATOM 719 C CA . ALA A 1 100 ? 36.318 46.190 74.573 1.00 14.81 92 ALA A CA 1
ATOM 720 C C . ALA A 1 100 ? 36.105 45.690 73.160 1.00 15.54 92 ALA A C 1
ATOM 721 O O . ALA A 1 100 ? 36.579 46.297 72.175 1.00 16.08 92 ALA A O 1
ATOM 723 N N . LEU A 1 101 ? 35.424 44.568 73.040 1.00 16.17 93 LEU A N 1
ATOM 724 C CA . LEU A 1 101 ? 35.129 43.984 71.744 1.00 17.07 93 LEU A CA 1
ATOM 725 C C . LEU A 1 101 ? 34.428 44.964 70.829 1.00 17.29 93 LEU A C 1
ATOM 726 O O . LEU A 1 101 ? 34.839 45.104 69.667 1.00 17.55 93 LEU A O 1
ATOM 731 N N . VAL A 1 102 ? 33.438 45.702 71.350 1.00 16.16 94 VAL A N 1
ATOM 732 C CA . VAL A 1 102 ? 32.739 46.720 70.517 1.00 16.37 94 VAL A CA 1
ATOM 733 C C . VAL A 1 102 ? 33.503 48.034 70.336 1.00 16.78 94 VAL A C 1
ATOM 734 O O . VAL A 1 102 ? 33.022 48.946 69.651 1.00 17.17 94 VAL A O 1
ATOM 738 N N . GLY A 1 103 ? 34.662 48.151 70.970 1.00 16.03 95 GLY A N 1
ATOM 739 C CA . GLY A 1 103 ? 35.545 49.282 70.782 1.00 16.10 95 GLY A CA 1
ATOM 740 C C . GLY A 1 103 ? 35.409 50.362 71.847 1.00 15.77 95 GLY A C 1
ATOM 741 O O . GLY A 1 103 ? 36.131 51.362 71.781 1.00 16.13 95 GLY A O 1
ATOM 742 N N . ALA A 1 104 ? 34.516 50.163 72.816 1.00 14.43 96 ALA A N 1
ATOM 743 C CA . ALA A 1 104 ? 34.332 51.042 73.972 1.00 14.33 96 ALA A CA 1
ATOM 744 C C . ALA A 1 104 ? 35.353 50.658 75.029 1.00 14.67 96 ALA A C 1
ATOM 745 O O . ALA A 1 104 ? 36.149 49.737 74.817 1.00 14.66 96 ALA A O 1
ATOM 747 N N . GLU A 1 105 ? 35.378 51.382 76.147 1.00 14.53 97 GLU A N 1
ATOM 748 C CA . GLU A 1 105 ? 36.288 51.059 77.247 1.00 14.77 97 GLU A CA 1
ATOM 749 C C . GLU A 1 105 ? 35.494 50.729 78.479 1.00 14.18 97 GLU A C 1
ATOM 750 O O . GLU A 1 105 ? 34.588 51.449 78.837 1.00 14.50 97 GLU A O 1
ATOM 756 N N . PRO A 1 106 ? 35.803 49.613 79.109 1.00 14.12 98 PRO A N 1
ATOM 757 C CA . PRO A 1 106 ? 35.262 49.398 80.437 1.00 14.06 98 PRO A CA 1
ATOM 758 C C . PRO A 1 106 ? 35.916 50.315 81.450 1.00 13.92 98 PRO A C 1
ATOM 759 O O . PRO A 1 106 ? 37.088 50.734 81.292 1.00 15.53 98 PRO A O 1
ATOM 763 N N . VAL A 1 107 ? 35.130 50.732 82.432 1.00 13.27 99 VAL A N 1
ATOM 764 C CA . VAL A 1 107 ? 35.657 51.454 83.587 1.00 12.90 99 VAL A CA 1
ATOM 765 C C . VAL A 1 107 ? 35.271 50.620 84.791 1.00 12.45 99 VAL A C 1
ATOM 766 O O . VAL A 1 107 ? 34.074 50.358 85.014 1.00 12.25 99 VAL A O 1
ATOM 770 N N . PHE A 1 108 ? 36.262 50.158 85.551 1.00 12.33 100 PHE A N 1
ATOM 771 C CA . PHE A 1 108 ? 36.029 49.215 86.646 1.00 12.66 100 PHE A CA 1
ATOM 772 C C . PHE A 1 108 ? 35.625 49.798 87.994 1.00 12.53 100 PHE A C 1
ATOM 773 O O . PHE A 1 108 ? 36.213 50.742 88.461 1.00 13.61 100 PHE A O 1
ATOM 781 N N . VAL A 1 109 ? 34.562 49.254 88.582 1.00 12.20 101 VAL A N 1
ATOM 782 C CA . VAL A 1 109 ? 34.017 49.722 89.833 1.00 12.25 101 VAL A CA 1
ATOM 783 C C . VAL A 1 109 ? 34.157 48.602 90.849 1.00 12.59 101 VAL A C 1
ATOM 784 O O . VAL A 1 109 ? 34.018 47.434 90.506 1.00 12.64 101 VAL A O 1
ATOM 788 N N . ASP A 1 110 ? 34.407 48.919 92.104 1.00 12.98 102 ASP A N 1
ATOM 789 C CA . ASP A 1 110 ? 34.582 47.892 93.125 1.00 13.39 102 ASP A CA 1
ATOM 790 C C . ASP A 1 110 ? 33.221 47.309 93.475 1.00 13.39 102 ASP A C 1
ATOM 791 O O . ASP A 1 110 ? 32.160 47.823 93.055 1.00 13.30 102 ASP A O 1
ATOM 796 N N . VAL A 1 111 ? 33.263 46.234 94.265 1.00 13.27 103 VAL A N 1
ATOM 797 C CA . VAL A 1 111 ? 32.062 45.628 94.786 1.00 13.31 103 VAL A CA 1
ATOM 798 C C . VAL A 1 111 ? 31.972 45.818 96.283 1.00 13.76 103 VAL A C 1
ATOM 799 O O . VAL A 1 111 ? 32.966 46.047 96.996 1.00 13.92 103 VAL A O 1
ATOM 803 N N . ASP A 1 112 ? 30.743 45.736 96.754 1.00 13.97 104 ASP A N 1
ATOM 804 C CA . ASP A 1 112 ? 30.418 45.752 98.167 1.00 14.67 104 ASP A CA 1
ATOM 805 C C . ASP A 1 112 ? 31.019 44.511 98.839 1.00 15.16 104 ASP A C 1
ATOM 806 O O . ASP A 1 112 ? 30.972 43.429 98.261 1.00 13.98 104 ASP A O 1
ATOM 811 N N . PRO A 1 113 ? 31.571 44.666 100.061 1.00 15.80 105 PRO A N 1
ATOM 812 C CA . PRO A 1 113 ? 32.260 43.541 100.726 1.00 16.28 105 PRO A CA 1
ATOM 813 C C . PRO A 1 113 ? 31.364 42.404 101.245 1.00 16.65 105 PRO A C 1
ATOM 814 O O . PRO A 1 113 ? 31.894 41.329 101.617 1.00 16.21 105 PRO A O 1
ATOM 818 N N . ASP A 1 114 ? 30.051 42.623 101.261 1.00 16.99 106 ASP A N 1
ATOM 819 C CA . ASP A 1 114 ? 29.086 41.620 101.694 1.00 17.57 106 ASP A CA 1
ATOM 820 C C . ASP A 1 114 ? 28.247 41.019 100.559 1.00 16.85 106 ASP A C 1
ATOM 821 O O . ASP A 1 114 ? 28.086 39.786 100.479 1.00 16.94 106 ASP A O 1
ATOM 826 N N . SER A 1 115 ? 27.721 41.857 99.677 1.00 16.08 107 SER A N 1
ATOM 827 C CA . SER A 1 115 ? 26.934 41.386 98.569 1.00 15.36 107 SER A CA 1
ATOM 828 C C . SER A 1 115 ? 27.777 40.920 97.358 1.00 14.31 107 SER A C 1
ATOM 829 O O . SER A 1 115 ? 27.260 40.214 96.491 1.00 14.21 107 SER A O 1
ATOM 832 N N . TYR A 1 116 ? 29.024 41.384 97.273 1.00 13.12 108 TYR A N 1
ATOM 833 C CA . TYR A 1 116 ? 29.911 41.146 96.135 1.00 12.86 108 TYR A CA 1
ATOM 834 C C . TYR A 1 116 ? 29.400 41.752 94.836 1.00 12.22 108 TYR A C 1
ATOM 835 O O . TYR A 1 116 ? 29.871 41.400 93.735 1.00 11.77 108 TYR A O 1
ATOM 844 N N . ASN A 1 117 ? 28.458 42.687 94.966 1.00 11.92 109 ASN A N 1
ATOM 845 C CA . ASN A 1 117 ? 27.867 43.370 93.831 1.00 11.80 109 ASN A CA 1
ATOM 846 C C . ASN A 1 117 ? 28.298 44.858 93.752 1.00 12.07 109 ASN A C 1
ATOM 847 O O . ASN A 1 117 ? 28.735 45.438 94.745 1.00 12.35 109 ASN A O 1
ATOM 852 N N . MET A 1 118 ? 28.167 45.436 92.572 1.00 12.19 110 MET A N 1
ATOM 853 C CA . MET A 1 118 ? 28.691 46.797 92.258 1.00 13.05 110 MET A CA 1
ATOM 854 C C . MET A 1 118 ? 28.376 47.815 93.353 1.00 13.08 110 MET A C 1
ATOM 855 O O . MET A 1 118 ? 27.226 48.010 93.731 1.00 12.96 110 MET A O 1
ATOM 860 N N . ASN A 1 119 ? 29.416 48.520 93.793 1.00 13.82 111 ASN A N 1
ATOM 861 C CA . ASN A 1 119 ? 29.342 49.556 94.805 1.00 14.50 111 ASN A CA 1
ATOM 862 C C . ASN A 1 119 ? 28.732 50.815 94.153 1.00 14.66 111 ASN A C 1
ATOM 863 O O . ASN A 1 119 ? 29.274 51.381 93.186 1.00 13.42 111 ASN A O 1
ATOM 868 N N . VAL A 1 120 ? 27.596 51.227 94.665 1.00 15.06 112 VAL A N 1
ATOM 869 C CA . VAL A 1 120 ? 26.839 52.290 94.027 1.00 16.28 112 VAL A CA 1
ATOM 870 C C . VAL A 1 120 ? 27.493 53.664 94.169 1.00 16.30 112 VAL A C 1
ATOM 871 O O . VAL A 1 120 ? 27.475 54.480 93.220 1.00 15.77 112 VAL A O 1
ATOM 875 N N . GLU A 1 121 ? 28.022 53.957 95.356 1.00 16.39 113 GLU A N 1
ATOM 876 C CA . GLU A 1 121 ? 28.640 55.258 95.579 1.00 18.36 113 GLU A CA 1
ATOM 877 C C . GLU A 1 121 ? 29.834 55.430 94.670 1.00 16.71 113 GLU A C 1
ATOM 878 O O . GLU A 1 121 ? 30.072 56.530 94.115 1.00 16.83 113 GLU A O 1
ATOM 884 N N . GLN A 1 122 ? 30.608 54.365 94.536 1.00 15.64 114 GLN A N 1
ATOM 885 C CA . GLN A 1 122 ? 31.794 54.420 93.693 1.00 15.16 114 GLN A CA 1
ATOM 886 C C . GLN A 1 122 ? 31.447 54.466 92.210 1.00 14.71 114 GLN A C 1
ATOM 887 O O . GLN A 1 122 ? 32.138 55.118 91.462 1.00 15.45 114 GLN A O 1
ATOM 893 N N . LEU A 1 123 ? 30.364 53.812 91.791 1.00 14.18 115 LEU A N 1
ATOM 894 C CA . LEU A 1 123 ? 29.842 53.971 90.444 1.00 14.17 115 LEU A CA 1
ATOM 895 C C . LEU A 1 123 ? 29.613 55.464 90.129 1.00 15.34 115 LEU A C 1
ATOM 896 O O . LEU A 1 123 ? 30.025 55.972 89.072 1.00 15.11 115 LEU A O 1
ATOM 901 N N . GLU A 1 124 ? 28.912 56.131 91.023 1.00 15.93 116 GLU A N 1
ATOM 902 C CA . GLU A 1 124 ? 28.638 57.550 90.864 1.00 18.00 116 GLU A CA 1
ATOM 903 C C . GLU A 1 124 ? 29.929 58.366 90.699 1.00 17.79 116 GLU A C 1
ATOM 904 O O . GLU A 1 124 ? 30.040 59.244 89.821 1.00 17.43 116 GLU A O 1
ATOM 910 N N . ALA A 1 125 ? 30.894 58.091 91.555 1.00 17.63 117 ALA A N 1
ATOM 911 C CA . ALA A 1 125 ? 32.212 58.765 91.490 1.00 17.73 117 ALA A CA 1
ATOM 912 C C . ALA A 1 125 ? 32.968 58.480 90.194 1.00 16.85 117 ALA A C 1
ATOM 913 O O . ALA A 1 125 ? 33.633 59.384 89.661 1.00 17.18 117 ALA A O 1
ATOM 915 N N . ALA A 1 126 ? 32.845 57.257 89.697 1.00 15.72 118 ALA A N 1
ATOM 916 C CA . ALA A 1 126 ? 33.503 56.819 88.476 1.00 15.20 118 ALA A CA 1
ATOM 917 C C . ALA A 1 126 ? 32.923 57.564 87.277 1.00 15.07 118 ALA A C 1
ATOM 918 O O . ALA A 1 126 ? 33.665 58.027 86.408 1.00 15.78 118 ALA A O 1
ATOM 920 N N . ILE A 1 127 ? 31.595 57.716 87.250 1.00 15.04 119 ILE A N 1
ATOM 921 C CA . ILE A 1 127 ? 30.939 58.425 86.160 1.00 15.11 119 ILE A CA 1
ATOM 922 C C . ILE A 1 127 ? 31.369 59.893 86.198 1.00 15.77 119 ILE A C 1
ATOM 923 O O . ILE A 1 127 ? 31.723 60.467 85.161 1.00 16.47 119 ILE A O 1
ATOM 928 N N . ALA A 1 128 ? 31.374 60.487 87.393 1.00 16.13 120 ALA A N 1
ATOM 929 C CA . ALA A 1 128 ? 31.804 61.875 87.531 1.00 17.16 120 ALA A CA 1
ATOM 930 C C . ALA A 1 128 ? 33.256 62.086 87.077 1.00 17.69 120 ALA A C 1
ATOM 931 O O . ALA A 1 128 ? 33.556 63.082 86.397 1.00 17.87 120 ALA A O 1
ATOM 933 N N . ALA A 1 129 ? 34.146 61.187 87.449 1.00 17.95 121 ALA A N 1
ATOM 934 C CA . ALA A 1 129 ? 35.548 61.292 87.021 1.00 18.59 121 ALA A CA 1
ATOM 935 C C . ALA A 1 129 ? 35.697 61.169 85.506 1.00 19.49 121 ALA A C 1
ATOM 936 O O . ALA A 1 129 ? 36.478 61.900 84.879 1.00 19.96 121 ALA A O 1
ATOM 938 N N . THR A 1 130 ? 34.917 60.276 84.903 1.00 18.44 122 THR A N 1
ATOM 939 C CA . THR A 1 130 ? 34.969 60.102 83.473 1.00 18.38 122 THR A CA 1
ATOM 940 C C . THR A 1 130 ? 34.496 61.376 82.794 1.00 19.44 122 THR A C 1
ATOM 941 O O . THR A 1 130 ? 35.103 61.819 81.808 1.00 20.28 122 THR A O 1
ATOM 945 N N . ILE A 1 131 ? 33.461 62.002 83.337 1.00 20.06 123 ILE A N 1
ATOM 946 C CA . ILE A 1 131 ? 32.985 63.261 82.725 1.00 21.60 123 ILE A CA 1
ATOM 947 C C . ILE A 1 131 ? 34.062 64.327 82.868 1.00 22.70 123 ILE A C 1
ATOM 948 O O . ILE A 1 131 ? 34.366 65.034 81.898 1.00 23.27 123 ILE A O 1
ATOM 953 N N . LYS A 1 132 ? 34.653 64.420 84.056 1.00 23.64 124 LYS A N 1
ATOM 954 C CA . LYS A 1 132 ? 35.689 65.427 84.322 1.00 25.61 124 LYS A CA 1
ATOM 955 C C . LYS A 1 132 ? 36.920 65.265 83.419 1.00 27.08 124 LYS A C 1
ATOM 956 O O . LYS A 1 132 ? 37.488 66.263 82.954 1.00 27.65 124 LYS A O 1
ATOM 958 N N . GLU A 1 133 ? 37.379 64.033 83.223 1.00 26.66 125 GLU A N 1
ATOM 959 C CA . GLU A 1 133 ? 38.485 63.771 82.315 1.00 27.55 125 GLU A CA 1
ATOM 960 C C . GLU A 1 133 ? 38.129 64.173 80.847 1.00 26.91 125 GLU A C 1
ATOM 961 O O . GLU A 1 133 ? 38.962 64.692 80.131 1.00 28.46 125 GLU A O 1
ATOM 967 N N . GLY A 1 134 ? 36.901 63.955 80.405 1.00 24.81 126 GLY A N 1
ATOM 968 C CA . GLY A 1 134 ? 36.435 64.453 79.103 1.00 24.02 126 GLY A CA 1
ATOM 969 C C . GLY A 1 134 ? 36.983 63.776 77.864 1.00 23.14 126 GLY A C 1
ATOM 970 O O . GLY A 1 134 ? 36.943 64.340 76.775 1.00 22.50 126 GLY A O 1
ATOM 971 N N . ARG A 1 135 ? 37.490 62.560 78.043 1.00 21.83 127 ARG A N 1
ATOM 972 C CA . ARG A 1 135 ? 38.061 61.786 76.969 1.00 22.18 127 ARG A CA 1
ATOM 973 C C . ARG A 1 135 ? 37.060 60.745 76.413 1.00 21.36 127 ARG A C 1
ATOM 974 O O . ARG A 1 135 ? 37.108 60.430 75.238 1.00 21.43 127 ARG A O 1
ATOM 982 N N . LEU A 1 136 ? 36.214 60.185 77.282 1.00 19.75 128 LEU A N 1
ATOM 983 C CA . LEU A 1 136 ? 35.152 59.248 76.899 1.00 19.54 128 LEU A CA 1
ATOM 984 C C . LEU A 1 136 ? 33.793 59.753 77.360 1.00 19.74 128 LEU A C 1
ATOM 985 O O . LEU A 1 136 ? 33.694 60.545 78.312 1.00 21.15 128 LEU A O 1
ATOM 990 N N . GLU A 1 137 ? 32.754 59.330 76.675 1.00 18.75 129 GLU A N 1
ATOM 991 C CA A GLU A 1 137 ? 31.393 59.681 77.059 0.70 18.89 129 GLU A CA 1
ATOM 992 C CA B GLU A 1 137 ? 31.384 59.679 77.046 0.30 18.34 129 GLU A CA 1
ATOM 993 C C . GLU A 1 137 ? 30.787 58.487 77.796 1.00 17.82 129 GLU A C 1
ATOM 994 O O . GLU A 1 137 ? 30.760 57.386 77.255 1.00 16.20 129 GLU A O 1
ATOM 1005 N N . PRO A 1 138 ? 30.314 58.696 79.032 1.00 17.04 130 PRO A N 1
ATOM 1006 C CA . PRO A 1 138 ? 29.579 57.608 79.686 1.00 16.84 130 PRO A CA 1
ATOM 1007 C C . PRO A 1 138 ? 28.364 57.203 78.878 1.00 16.18 130 PRO A C 1
ATOM 1008 O O . PRO A 1 138 ? 27.570 58.075 78.438 1.00 16.04 130 PRO A O 1
ATOM 1012 N N . LYS A 1 139 ? 28.222 55.904 78.639 1.00 16.12 131 LYS A N 1
ATOM 1013 C CA . LYS A 1 139 ? 27.054 55.401 77.903 1.00 16.48 131 LYS A CA 1
ATOM 1014 C C . LYS A 1 139 ? 26.233 54.339 78.615 1.00 15.38 131 LYS A C 1
ATOM 1015 O O . LYS A 1 139 ? 25.019 54.300 78.440 1.00 15.77 131 LYS A O 1
ATOM 1021 N N . ALA A 1 140 ? 26.876 53.469 79.360 1.00 13.92 132 ALA A N 1
ATOM 1022 C CA . ALA A 1 140 ? 26.179 52.326 79.948 1.00 13.11 132 ALA A CA 1
ATOM 1023 C C . ALA A 1 140 ? 26.778 51.833 81.242 1.00 12.48 132 ALA A C 1
ATOM 1024 O O . ALA A 1 140 ? 27.930 52.108 81.569 1.00 12.29 132 ALA A O 1
ATOM 1026 N N . ILE A 1 141 ? 25.970 51.064 81.965 1.00 12.23 133 ILE A N 1
ATOM 1027 C CA . ILE A 1 141 ? 26.367 50.369 83.207 1.00 11.93 133 ILE A CA 1
ATOM 1028 C C . ILE A 1 141 ? 25.947 48.933 83.060 1.00 11.78 133 ILE A C 1
ATOM 1029 O O . ILE A 1 141 ? 24.824 48.658 82.587 1.00 11.66 133 ILE A O 1
ATOM 1034 N N . ILE A 1 142 ? 26.844 48.008 83.423 1.00 11.48 134 ILE A N 1
ATOM 1035 C CA . ILE A 1 142 ? 26.522 46.579 83.444 1.00 11.36 134 ILE A CA 1
ATOM 1036 C C . ILE A 1 142 ? 26.717 46.031 84.854 1.00 11.25 134 ILE A C 1
ATOM 1037 O O . ILE A 1 142 ? 27.744 45.414 85.161 1.00 10.76 134 ILE A O 1
ATOM 1042 N N . PRO A 1 143 ? 25.694 46.228 85.697 1.00 11.54 135 PRO A N 1
ATOM 1043 C CA . PRO A 1 143 ? 25.739 45.562 86.977 1.00 12.05 135 PRO A CA 1
ATOM 1044 C C . PRO A 1 143 ? 25.622 44.051 86.793 1.00 11.89 135 PRO A C 1
ATOM 1045 O O . PRO A 1 143 ? 24.967 43.583 85.838 1.00 12.26 135 PRO A O 1
ATOM 1049 N N . VAL A 1 144 ? 26.228 43.305 87.721 1.00 11.47 136 VAL A N 1
ATOM 1050 C CA . VAL A 1 144 ? 26.143 41.837 87.723 1.00 10.70 136 VAL A CA 1
ATOM 1051 C C . VAL A 1 144 ? 25.400 41.372 88.947 1.00 10.87 136 VAL A C 1
ATOM 1052 O O . VAL A 1 144 ? 25.614 41.893 90.045 1.00 10.93 136 VAL A O 1
ATOM 1056 N N . ASP A 1 145 ? 24.521 40.397 88.762 1.00 10.30 137 ASP A N 1
ATOM 1057 C CA . ASP A 1 145 ? 23.878 39.782 89.887 1.00 11.05 137 ASP A CA 1
ATOM 1058 C C . ASP A 1 145 ? 24.769 38.638 90.341 1.00 11.03 137 ASP A C 1
ATOM 1059 O O . ASP A 1 145 ? 24.543 37.506 89.979 1.00 11.75 137 ASP A O 1
ATOM 1064 N N . LEU A 1 146 ? 25.833 38.925 91.096 1.00 11.15 138 LEU A N 1
ATOM 1065 C CA . LEU A 1 146 ? 26.880 37.922 91.277 1.00 11.15 138 LEU A CA 1
ATOM 1066 C C . LEU A 1 146 ? 26.392 36.790 92.157 1.00 10.80 138 LEU A C 1
ATOM 1067 O O . LEU A 1 146 ? 25.788 37.020 93.168 1.00 11.29 138 LEU A O 1
ATOM 1072 N N . PHE A 1 147 ? 26.683 35.566 91.766 1.00 11.03 139 PHE A N 1
ATOM 1073 C CA . PHE A 1 147 ? 26.334 34.332 92.528 1.00 11.06 139 PHE A CA 1
ATOM 1074 C C . PHE A 1 147 ? 24.847 34.103 92.679 1.00 11.77 139 PHE A C 1
ATOM 1075 O O . PHE A 1 147 ? 24.425 33.230 93.436 1.00 12.06 139 PHE A O 1
ATOM 1083 N N . GLY A 1 148 ? 24.068 34.893 91.950 1.00 11.41 140 GLY A N 1
ATOM 1084 C CA . GLY A 1 148 ? 22.584 34.765 91.990 1.00 11.96 140 GLY A CA 1
ATOM 1085 C C . GLY A 1 148 ? 21.842 35.820 92.725 1.00 12.20 140 GLY A C 1
ATOM 1086 O O . GLY A 1 148 ? 20.589 35.838 92.704 1.00 12.30 140 GLY A O 1
ATOM 1087 N N . LEU A 1 149 ? 22.577 36.755 93.349 1.00 12.77 141 LEU A N 1
ATOM 1088 C CA . LEU A 1 149 ? 21.998 37.772 94.209 1.00 13.48 141 LEU A CA 1
ATOM 1089 C C . LEU A 1 149 ? 21.810 39.072 93.430 1.00 13.78 141 LEU A C 1
ATOM 1090 O O . LEU A 1 149 ? 22.779 39.571 92.853 1.00 12.64 141 LEU A O 1
ATOM 1095 N N . ALA A 1 150 ? 20.581 39.631 93.426 1.00 13.57 142 ALA A N 1
ATOM 1096 C CA . ALA A 1 150 ? 20.318 40.817 92.623 1.00 13.93 142 ALA A CA 1
ATOM 1097 C C . ALA A 1 150 ? 21.130 42.019 93.125 1.00 13.41 142 ALA A C 1
ATOM 1098 O O . ALA A 1 150 ? 21.256 42.253 94.343 1.00 13.31 142 ALA A O 1
ATOM 1100 N N . ALA A 1 151 ? 21.684 42.750 92.175 1.00 13.22 143 ALA A N 1
ATOM 1101 C CA . ALA A 1 151 ? 22.385 44.013 92.450 1.00 13.31 143 ALA A CA 1
ATOM 1102 C C . ALA A 1 151 ? 21.389 45.101 92.898 1.00 14.28 143 ALA A C 1
ATOM 1103 O O . ALA A 1 151 ? 20.154 44.912 92.873 1.00 13.93 143 ALA A O 1
ATOM 1105 N N . SER A 1 152 ? 21.918 46.265 93.251 1.00 14.88 144 SER A N 1
ATOM 1106 C CA . SER A 1 152 ? 21.090 47.310 93.858 1.00 16.62 144 SER A CA 1
ATOM 1107 C C . SER A 1 152 ? 20.468 48.210 92.829 1.00 16.20 144 SER A C 1
ATOM 1108 O O . SER A 1 152 ? 20.915 49.336 92.663 1.00 16.12 144 SER A O 1
ATOM 1111 N N . TYR A 1 153 ? 19.466 47.707 92.110 1.00 15.19 145 TYR A N 1
ATOM 1112 C CA . TYR A 1 153 ? 19.002 48.376 90.888 1.00 15.47 145 TYR A CA 1
ATOM 1113 C C . TYR A 1 153 ? 18.333 49.735 91.123 1.00 16.13 145 TYR A C 1
ATOM 1114 O O . TYR A 1 153 ? 18.413 50.589 90.231 1.00 16.09 145 TYR A O 1
ATOM 1123 N N . ASN A 1 154 ? 17.717 49.951 92.276 1.00 16.32 146 ASN A N 1
ATOM 1124 C CA . ASN A 1 154 ? 17.064 51.275 92.476 1.00 18.46 146 ASN A CA 1
ATOM 1125 C C . ASN A 1 154 ? 18.094 52.368 92.553 1.00 17.05 146 ASN A C 1
ATOM 1126 O O . ASN A 1 154 ? 17.979 53.363 91.851 1.00 15.90 146 ASN A O 1
ATOM 1131 N N . ARG A 1 155 ? 19.131 52.177 93.364 1.00 16.97 147 ARG A N 1
ATOM 1132 C CA . ARG A 1 155 ? 20.170 53.191 93.455 1.00 17.37 147 ARG A CA 1
ATOM 1133 C C . ARG A 1 155 ? 20.999 53.324 92.152 1.00 16.24 147 ARG A C 1
ATOM 1134 O O . ARG A 1 155 ? 21.409 54.437 91.764 1.00 15.65 147 ARG A O 1
ATOM 1142 N N . ILE A 1 156 ? 21.269 52.196 91.492 1.00 14.97 148 ILE A N 1
ATOM 1143 C CA . ILE A 1 156 ? 21.970 52.227 90.214 1.00 14.35 148 ILE A CA 1
ATOM 1144 C C . ILE A 1 156 ? 21.172 52.972 89.143 1.00 14.36 148 ILE A C 1
ATOM 1145 O O . ILE A 1 156 ? 21.716 53.793 88.402 1.00 14.64 148 ILE A O 1
ATOM 1150 N N . THR A 1 157 ? 19.865 52.719 89.083 1.00 14.10 149 THR A N 1
ATOM 1151 C CA . THR A 1 157 ? 19.029 53.384 88.111 1.00 14.39 149 THR A CA 1
ATOM 1152 C C . THR A 1 157 ? 18.910 54.878 88.451 1.00 14.22 149 THR A C 1
ATOM 1153 O O . THR A 1 157 ? 18.906 55.730 87.524 1.00 13.99 149 THR A O 1
ATOM 1157 N N . ALA A 1 158 ? 18.853 55.220 89.735 1.00 13.96 150 ALA A N 1
ATOM 1158 C CA . ALA A 1 158 ? 18.822 56.646 90.087 1.00 14.90 150 ALA A CA 1
ATOM 1159 C C . ALA A 1 158 ? 20.047 57.378 89.495 1.00 15.23 150 ALA A C 1
ATOM 1160 O O . ALA A 1 158 ? 19.931 58.469 88.959 1.00 15.14 150 ALA A O 1
ATOM 1162 N N . ILE A 1 159 ? 21.208 56.723 89.534 1.00 15.67 151 ILE A N 1
ATOM 1163 C CA . ILE A 1 159 ? 22.401 57.298 88.936 1.00 16.44 151 ILE A CA 1
ATOM 1164 C C . ILE A 1 159 ? 22.288 57.411 87.413 1.00 16.64 151 ILE A C 1
ATOM 1165 O O . ILE A 1 159 ? 22.577 58.448 86.813 1.00 18.04 151 ILE A O 1
ATOM 1170 N N . ALA A 1 160 ? 21.834 56.357 86.781 1.00 16.49 152 ALA A N 1
ATOM 1171 C CA . ALA A 1 160 ? 21.582 56.321 85.342 1.00 16.67 152 ALA A CA 1
ATOM 1172 C C . ALA A 1 160 ? 20.567 57.343 84.855 1.00 17.23 152 ALA A C 1
ATOM 1173 O O . ALA A 1 160 ? 20.631 57.805 83.709 1.00 16.89 152 ALA A O 1
ATOM 1175 N N . GLU A 1 161 ? 19.595 57.670 85.691 1.00 17.42 153 GLU A N 1
ATOM 1176 C CA . GLU A 1 161 ? 18.545 58.613 85.334 1.00 18.07 153 GLU A CA 1
ATOM 1177 C C . GLU A 1 161 ? 19.099 60.020 85.091 1.00 20.03 153 GLU A C 1
ATOM 1178 O O . GLU A 1 161 ? 18.597 60.747 84.253 1.00 20.47 153 GLU A O 1
ATOM 1184 N N . ARG A 1 162 ? 20.100 60.396 85.869 1.00 21.89 154 ARG A N 1
ATOM 1185 C CA . ARG A 1 162 ? 20.685 61.719 85.837 1.00 25.35 154 ARG A CA 1
ATOM 1186 C C . ARG A 1 162 ? 21.495 61.794 84.583 1.00 27.71 154 ARG A C 1
ATOM 1187 O O . ARG A 1 162 ? 21.395 62.737 83.815 1.00 28.26 154 ARG A O 1
ATOM 1195 N N . GLU A 1 163 ? 22.253 60.719 84.381 1.00 30.54 155 GLU A N 1
ATOM 1196 C CA . GLU A 1 163 ? 23.289 60.653 83.402 1.00 33.20 155 GLU A CA 1
ATOM 1197 C C . GLU A 1 163 ? 22.808 60.161 82.007 1.00 33.75 155 GLU A C 1
ATOM 1198 O O . GLU A 1 163 ? 23.609 60.177 81.094 1.00 37.83 155 GLU A O 1
ATOM 1204 N N . GLY A 1 164 ? 21.532 59.743 81.874 1.00 28.35 156 GLY A N 1
ATOM 1205 C CA . GLY A 1 164 ? 20.928 59.170 80.660 1.00 27.51 156 GLY A CA 1
ATOM 1206 C C . GLY A 1 164 ? 21.418 57.752 80.273 1.00 24.80 156 GLY A C 1
ATOM 1207 O O . GLY A 1 164 ? 21.199 57.291 79.152 1.00 27.55 156 GLY A O 1
ATOM 1208 N N . LEU A 1 165 ? 22.009 57.028 81.209 1.00 20.46 157 LEU A N 1
ATOM 1209 C CA . LEU A 1 165 ? 22.808 55.847 80.841 1.00 17.50 157 LEU A CA 1
ATOM 1210 C C . LEU A 1 165 ? 21.924 54.619 80.639 1.00 16.31 157 LEU A C 1
ATOM 1211 O O . LEU A 1 165 ? 20.905 54.448 81.305 1.00 16.32 157 LEU A O 1
ATOM 1216 N N . PHE A 1 166 ? 22.402 53.726 79.787 1.00 15.33 158 PHE A N 1
ATOM 1217 C CA . PHE A 1 166 ? 21.767 52.455 79.483 1.00 15.08 158 PHE A CA 1
ATOM 1218 C C . PHE A 1 166 ? 22.219 51.393 80.479 1.00 14.25 158 PHE A C 1
ATOM 1219 O O . PHE A 1 166 ? 23.420 51.260 80.744 1.00 14.34 158 PHE A O 1
ATOM 1227 N N . ILE A 1 167 ? 21.279 50.637 81.025 1.00 13.64 159 ILE A N 1
ATOM 1228 C CA . ILE A 1 167 ? 21.613 49.606 81.992 1.00 13.55 159 ILE A CA 1
ATOM 1229 C C . ILE A 1 167 ? 21.314 48.253 81.438 1.00 12.89 159 ILE A C 1
ATOM 1230 O O . ILE A 1 167 ? 20.174 47.954 81.059 1.00 13.19 159 ILE A O 1
ATOM 1235 N N . ILE A 1 168 ? 22.361 47.423 81.411 1.00 12.35 160 ILE A N 1
ATOM 1236 C CA . ILE A 1 168 ? 22.248 46.027 81.014 1.00 12.23 160 ILE A CA 1
ATOM 1237 C C . ILE A 1 168 ? 22.438 45.189 82.281 1.00 11.53 160 ILE A C 1
ATOM 1238 O O . ILE A 1 168 ? 23.520 45.229 82.913 1.00 11.92 160 ILE A O 1
ATOM 1243 N N . GLU A 1 169 ? 21.415 44.447 82.657 1.00 11.17 161 GLU A N 1
ATOM 1244 C CA . GLU A 1 169 ? 21.530 43.577 83.849 1.00 11.00 161 GLU A CA 1
ATOM 1245 C C . GLU A 1 169 ? 22.250 42.300 83.411 1.00 10.68 161 GLU A C 1
ATOM 1246 O O . GLU A 1 169 ? 21.742 41.602 82.555 1.00 11.09 161 GLU A O 1
ATOM 1252 N N . ASP A 1 170 ? 23.443 42.026 83.938 1.00 9.89 162 ASP A N 1
ATOM 1253 C CA . ASP A 1 170 ? 24.110 40.743 83.687 1.00 9.98 162 ASP A CA 1
ATOM 1254 C C . ASP A 1 170 ? 23.548 39.712 84.716 1.00 9.92 162 ASP A C 1
ATOM 1255 O O . ASP A 1 170 ? 24.040 39.588 85.819 1.00 10.45 162 ASP A O 1
ATOM 1260 N N . ALA A 1 171 ? 22.511 39.003 84.294 1.00 10.04 163 ALA A N 1
ATOM 1261 C CA . ALA A 1 171 ? 21.805 38.000 85.074 1.00 10.03 163 ALA A CA 1
ATOM 1262 C C . ALA A 1 171 ? 22.268 36.580 84.647 1.00 10.32 163 ALA A C 1
ATOM 1263 O O . ALA A 1 171 ? 21.515 35.592 84.779 1.00 11.22 163 ALA A O 1
ATOM 1265 N N . ALA A 1 172 ? 23.526 36.456 84.205 1.00 10.50 164 ALA A N 1
ATOM 1266 C CA . ALA A 1 172 ? 24.101 35.159 83.862 1.00 10.56 164 ALA A CA 1
ATOM 1267 C C . ALA A 1 172 ? 23.871 34.185 84.991 1.00 11.36 164 ALA A C 1
ATOM 1268 O O . ALA A 1 172 ? 23.642 32.991 84.742 1.00 11.46 164 ALA A O 1
ATOM 1270 N N . GLN A 1 173 ? 23.966 34.647 86.227 1.00 11.35 165 GLN A N 1
ATOM 1271 C CA . GLN A 1 173 ? 24.001 33.731 87.356 1.00 11.85 165 GLN A CA 1
ATOM 1272 C C . GLN A 1 173 ? 22.750 33.773 88.168 1.00 11.68 165 GLN A C 1
ATOM 1273 O O . GLN A 1 173 ? 22.693 33.134 89.230 1.00 11.44 165 GLN A O 1
ATOM 1279 N N . SER A 1 174 ? 21.728 34.520 87.731 1.00 11.66 166 SER A N 1
ATOM 1280 C CA . SER A 1 174 ? 20.641 34.828 88.668 1.00 11.43 166 SER A CA 1
ATOM 1281 C C . SER A 1 174 ? 19.230 34.482 88.189 1.00 11.42 166 SER A C 1
ATOM 1282 O O . SER A 1 174 ? 18.271 34.963 88.759 1.00 11.49 166 SER A O 1
ATOM 1285 N N . ILE A 1 175 ? 19.076 33.643 87.171 1.00 11.86 167 ILE A N 1
ATOM 1286 C CA . ILE A 1 175 ? 17.698 33.230 86.779 1.00 12.71 167 ILE A CA 1
ATOM 1287 C C . ILE A 1 175 ? 17.070 32.375 87.891 1.00 13.34 167 ILE A C 1
ATOM 1288 O O . ILE A 1 175 ? 17.656 31.385 88.327 1.00 13.89 167 ILE A O 1
ATOM 1293 N N . GLY A 1 176 ? 15.902 32.804 88.393 1.00 14.49 168 GLY A N 1
ATOM 1294 C CA . GLY A 1 176 ? 15.294 32.219 89.577 1.00 14.57 168 GLY A CA 1
ATOM 1295 C C . GLY A 1 176 ? 15.377 33.110 90.761 1.00 15.10 168 GLY A C 1
ATOM 1296 O O . GLY A 1 176 ? 14.588 32.954 91.701 1.00 15.60 168 GLY A O 1
ATOM 1297 N N . GLY A 1 177 ? 16.332 34.062 90.739 1.00 14.43 169 GLY A N 1
ATOM 1298 C CA . GLY A 1 177 ? 16.457 35.040 91.791 1.00 15.08 169 GLY A CA 1
ATOM 1299 C C . GLY A 1 177 ? 15.414 36.145 91.654 1.00 16.00 169 GLY A C 1
ATOM 1300 O O . GLY A 1 177 ? 14.863 36.370 90.569 1.00 15.89 169 GLY A O 1
ATOM 1301 N N . LYS A 1 178 ? 15.129 36.796 92.773 1.00 17.36 170 LYS A N 1
ATOM 1302 C CA . LYS A 1 178 ? 14.244 37.933 92.768 1.00 18.30 170 LYS A CA 1
ATOM 1303 C C . LYS A 1 178 ? 14.480 38.880 93.921 1.00 18.21 170 LYS A C 1
ATOM 1304 O O . LYS A 1 178 ? 15.079 38.528 94.916 1.00 16.61 170 LYS A O 1
ATOM 1310 N N . ARG A 1 179 ? 14.021 40.113 93.735 1.00 19.88 171 ARG A N 1
ATOM 1311 C CA . ARG A 1 179 ? 14.238 41.203 94.701 1.00 22.35 171 ARG A CA 1
ATOM 1312 C C . ARG A 1 179 ? 12.934 42.004 94.668 1.00 23.36 171 ARG A C 1
ATOM 1313 O O . ARG A 1 179 ? 12.509 42.461 93.602 1.00 22.23 171 ARG A O 1
ATOM 1321 N N . ASP A 1 180 ? 12.289 42.072 95.830 1.00 25.46 172 ASP A N 1
ATOM 1322 C CA . ASP A 1 180 ? 10.982 42.715 96.022 1.00 28.74 172 ASP A CA 1
ATOM 1323 C C . ASP A 1 180 ? 9.997 42.403 94.895 1.00 28.23 172 ASP A C 1
ATOM 1324 O O . ASP A 1 180 ? 9.418 43.299 94.284 1.00 28.52 172 ASP A O 1
ATOM 1329 N N . ASN A 1 181 ? 9.841 41.113 94.623 1.00 28.51 173 ASN A N 1
ATOM 1330 C CA . ASN A 1 181 ? 8.883 40.618 93.639 1.00 29.41 173 ASN A CA 1
ATOM 1331 C C . ASN A 1 181 ? 9.173 40.983 92.193 1.00 25.35 173 ASN A C 1
ATOM 1332 O O . ASN A 1 181 ? 8.301 40.880 91.363 1.00 26.11 173 ASN A O 1
ATOM 1337 N N . VAL A 1 182 ? 10.393 41.405 91.884 1.00 20.84 174 VAL A N 1
ATOM 1338 C CA . VAL A 1 182 ? 10.775 41.573 90.514 1.00 19.70 174 VAL A CA 1
ATOM 1339 C C . VAL A 1 182 ? 11.818 40.489 90.262 1.00 17.54 174 VAL A C 1
ATOM 1340 O O . VAL A 1 182 ? 12.711 40.302 91.064 1.00 16.78 174 VAL A O 1
ATOM 1344 N N . MET A 1 183 ? 11.617 39.713 89.209 1.00 16.61 175 MET A N 1
ATOM 1345 C CA . MET A 1 183 ? 12.554 38.619 88.908 1.00 15.93 175 MET A CA 1
ATOM 1346 C C . MET A 1 183 ? 13.848 39.152 88.289 1.00 14.86 175 MET A C 1
ATOM 1347 O O . MET A 1 183 ? 13.828 39.971 87.364 1.00 13.39 175 MET A O 1
ATOM 1352 N N . CYS A 1 184 ? 14.979 38.573 88.689 1.00 14.56 176 CYS A N 1
ATOM 1353 C CA . CYS A 1 184 ? 16.223 38.822 88.013 1.00 13.84 176 CYS A CA 1
ATOM 1354 C C . CYS A 1 184 ? 16.063 38.480 86.545 1.00 13.51 176 CYS A C 1
ATOM 1355 O O . CYS A 1 184 ? 15.487 37.457 86.180 1.00 13.09 176 CYS A O 1
ATOM 1358 N N . GLY A 1 185 ? 16.583 39.347 85.709 1.00 13.60 177 GLY A N 1
ATOM 1359 C CA . GLY A 1 185 ? 16.270 39.346 84.292 1.00 14.11 177 GLY A CA 1
ATOM 1360 C C . GLY A 1 185 ? 15.427 40.518 83.840 1.00 14.57 177 GLY A C 1
ATOM 1361 O O . GLY A 1 185 ? 15.524 40.963 82.657 1.00 15.16 177 GLY A O 1
ATOM 1362 N N . ALA A 1 186 ? 14.646 41.061 84.764 1.00 13.96 178 ALA A N 1
ATOM 1363 C CA . ALA A 1 186 ? 13.679 42.068 84.472 1.00 14.78 178 ALA A CA 1
ATOM 1364 C C . ALA A 1 186 ? 14.090 43.491 84.932 1.00 14.79 178 ALA A C 1
ATOM 1365 O O . ALA A 1 186 ? 13.277 44.418 84.886 1.00 14.47 178 ALA A O 1
ATOM 1367 N N . PHE A 1 187 ? 15.342 43.651 85.390 1.00 14.22 179 PHE A N 1
ATOM 1368 C CA . PHE A 1 187 ? 15.915 44.939 85.758 1.00 15.14 179 PHE A CA 1
ATOM 1369 C C . PHE A 1 187 ? 16.633 45.615 84.566 1.00 15.60 179 PHE A C 1
ATOM 1370 O O . PHE A 1 187 ? 16.911 44.995 83.535 1.00 15.10 179 PHE A O 1
ATOM 1378 N N . GLY A 1 188 ? 16.927 46.897 84.728 1.00 16.63 180 GLY A N 1
ATOM 1379 C CA . GLY A 1 188 ? 17.584 47.687 83.684 1.00 17.37 180 GLY A CA 1
ATOM 1380 C C . GLY A 1 188 ? 16.740 47.919 82.460 1.00 17.39 180 GLY A C 1
ATOM 1381 O O . GLY A 1 188 ? 15.515 47.664 82.455 1.00 18.10 180 GLY A O 1
ATOM 1382 N N . HIS A 1 189 ? 17.380 48.373 81.399 1.00 16.90 181 HIS A N 1
ATOM 1383 C CA . HIS A 1 189 ? 16.723 48.499 80.089 1.00 17.77 181 HIS A CA 1
ATOM 1384 C C . HIS A 1 189 ? 16.551 47.121 79.414 1.00 16.27 181 HIS A C 1
ATOM 1385 O O . HIS A 1 189 ? 15.627 46.888 78.619 1.00 15.16 181 HIS A O 1
ATOM 1392 N N . VAL A 1 190 ? 17.471 46.222 79.744 1.00 14.61 182 VAL A N 1
ATOM 1393 C CA . VAL A 1 190 ? 17.568 44.915 79.132 1.00 14.28 182 VAL A CA 1
ATOM 1394 C C . VAL A 1 190 ? 18.360 44.025 80.093 1.00 13.46 182 VAL A C 1
ATOM 1395 O O . VAL A 1 190 ? 19.292 44.485 80.780 1.00 12.64 182 VAL A O 1
ATOM 1399 N N . GLY A 1 191 ? 17.960 42.761 80.146 1.00 13.28 183 GLY A N 1
ATOM 1400 C CA . GLY A 1 191 ? 18.654 41.763 80.921 1.00 12.54 183 GLY A CA 1
ATOM 1401 C C . GLY A 1 191 ? 19.299 40.764 79.998 1.00 12.83 183 GLY A C 1
ATOM 1402 O O . GLY A 1 191 ? 18.847 40.548 78.885 1.00 12.67 183 GLY A O 1
ATOM 1403 N N . ALA A 1 192 ? 20.350 40.126 80.515 1.00 12.53 184 ALA A N 1
ATOM 1404 C CA . ALA A 1 192 ? 21.114 39.127 79.806 1.00 12.50 184 ALA A CA 1
ATOM 1405 C C . ALA A 1 192 ? 21.338 37.898 80.690 1.00 11.96 184 ALA A C 1
ATOM 1406 O O . ALA A 1 192 ? 21.615 38.040 81.884 1.00 12.76 184 ALA A O 1
ATOM 1408 N N . THR A 1 193 ? 21.301 36.702 80.099 1.00 11.52 185 THR A N 1
ATOM 1409 C CA . THR A 1 193 ? 21.716 35.524 80.840 1.00 10.60 185 THR A CA 1
ATOM 1410 C C . THR A 1 193 ? 22.413 34.479 79.955 1.00 10.08 185 THR A C 1
ATOM 1411 O O . THR A 1 193 ? 22.461 34.586 78.720 1.00 9.94 185 THR A O 1
ATOM 1415 N N . SER A 1 194 ? 22.947 33.499 80.669 1.00 9.47 186 SER A N 1
ATOM 1416 C CA . SER A 1 194 ? 23.665 32.375 80.152 1.00 9.38 186 SER A CA 1
ATOM 1417 C C . SER A 1 194 ? 22.924 31.112 80.519 1.00 9.46 186 SER A C 1
ATOM 1418 O O . SER A 1 194 ? 22.457 31.007 81.657 1.00 9.17 186 SER A O 1
ATOM 1421 N N . PHE A 1 195 ? 22.982 30.109 79.613 1.00 9.49 187 PHE A N 1
ATOM 1422 C CA . PHE A 1 195 ? 22.462 28.778 79.853 1.00 9.71 187 PHE A CA 1
ATOM 1423 C C . PHE A 1 195 ? 23.611 27.796 79.808 1.00 10.10 187 PHE A C 1
ATOM 1424 O O . PHE A 1 195 ? 23.453 26.609 79.547 1.00 10.50 187 PHE A O 1
ATOM 1432 N N . TYR A 1 196 ? 24.797 28.276 80.118 1.00 9.79 188 TYR A N 1
ATOM 1433 C CA . TYR A 1 196 ? 25.949 27.410 80.308 1.00 10.12 188 TYR A CA 1
ATOM 1434 C C . TYR A 1 196 ? 25.533 26.340 81.301 1.00 10.27 188 TYR A C 1
ATOM 1435 O O . TYR A 1 196 ? 24.735 26.620 82.171 1.00 9.90 188 TYR A O 1
ATOM 1444 N N . PRO A 1 197 ? 26.016 25.073 81.131 1.00 9.93 189 PRO A N 1
ATOM 1445 C CA . PRO A 1 197 ? 25.315 23.959 81.839 1.00 10.49 189 PRO A CA 1
ATOM 1446 C C . PRO A 1 197 ? 25.239 24.034 83.341 1.00 10.82 189 PRO A C 1
ATOM 1447 O O . PRO A 1 197 ? 24.266 23.529 83.914 1.00 11.68 189 PRO A O 1
ATOM 1451 N N . ALA A 1 198 ? 26.211 24.687 83.964 1.00 10.96 190 ALA A N 1
ATOM 1452 C CA . ALA A 1 198 ? 26.278 24.843 85.421 1.00 12.30 190 ALA A CA 1
ATOM 1453 C C . ALA A 1 198 ? 25.498 25.977 86.004 1.00 12.22 190 ALA A C 1
ATOM 1454 O O . ALA A 1 198 ? 25.399 26.091 87.235 1.00 12.84 190 ALA A O 1
ATOM 1456 N N . LYS A 1 199 ? 24.896 26.796 85.165 1.00 12.76 191 LYS A N 1
ATOM 1457 C CA . LYS A 1 199 ? 24.080 27.885 85.699 1.00 13.32 191 LYS A CA 1
ATOM 1458 C C . LYS A 1 199 ? 22.786 27.334 86.279 1.00 13.31 191 LYS A C 1
ATOM 1459 O O . LYS A 1 199 ? 22.287 26.283 85.874 1.00 14.47 191 LYS A O 1
ATOM 1465 N N . PRO A 1 200 ? 22.167 28.087 87.175 1.00 14.00 192 PRO A N 1
ATOM 1466 C CA . PRO A 1 200 ? 20.922 27.677 87.795 1.00 14.74 192 PRO A CA 1
ATOM 1467 C C . PRO A 1 200 ? 19.853 27.238 86.794 1.00 13.56 192 PRO A C 1
ATOM 1468 O O . PRO A 1 200 ? 19.233 26.210 86.995 1.00 14.43 192 PRO A O 1
ATOM 1472 N N . LEU A 1 201 ? 19.751 27.934 85.664 1.00 12.88 193 LEU A N 1
ATOM 1473 C CA . LEU A 1 201 ? 18.991 27.415 84.534 1.00 12.21 193 LEU A CA 1
ATOM 1474 C C . LEU A 1 201 ? 20.009 27.196 83.444 1.00 11.66 193 LEU A C 1
ATOM 1475 O O . LEU A 1 201 ? 20.614 28.155 82.997 1.00 11.45 193 LEU A O 1
ATOM 1480 N N . GLY A 1 202 ? 20.246 25.934 83.084 1.00 11.53 194 GLY A N 1
ATOM 1481 C CA . GLY A 1 202 ? 21.283 25.567 82.125 1.00 11.69 194 GLY A CA 1
ATOM 1482 C C . GLY A 1 202 ? 20.849 24.577 81.086 1.00 11.23 194 GLY A C 1
ATOM 1483 O O . GLY A 1 202 ? 19.953 23.751 81.321 1.00 12.26 194 GLY A O 1
ATOM 1484 N N . CYS A 1 203 ? 21.483 24.643 79.926 1.00 10.78 195 CYS A N 1
ATOM 1485 C CA . CYS A 1 203 ? 21.273 23.701 78.874 1.00 10.57 195 CYS A CA 1
ATOM 1486 C C . CYS A 1 203 ? 22.420 22.670 78.775 1.00 11.00 195 CYS A C 1
ATOM 1487 O O . CYS A 1 203 ? 23.199 22.538 79.695 1.00 11.18 195 CYS A O 1
ATOM 1490 N N . TYR A 1 204 ? 22.473 21.926 77.681 1.00 11.08 196 TYR A N 1
ATOM 1491 C CA . TYR A 1 204 ? 23.481 20.885 77.473 1.00 11.44 196 TYR A CA 1
ATOM 1492 C C . TYR A 1 204 ? 24.414 21.272 76.317 1.00 11.51 196 TYR A C 1
ATOM 1493 O O . TYR A 1 204 ? 24.704 20.485 75.458 1.00 12.22 196 TYR A O 1
ATOM 1502 N N . GLY A 1 205 ? 24.904 22.505 76.372 1.00 11.19 197 GLY A N 1
ATOM 1503 C CA . GLY A 1 205 ? 25.756 23.112 75.383 1.00 10.89 197 GLY A CA 1
ATOM 1504 C C . GLY A 1 205 ? 25.851 24.589 75.777 1.00 10.96 197 GLY A C 1
ATOM 1505 O O . GLY A 1 205 ? 25.550 24.953 76.909 1.00 11.35 197 GLY A O 1
ATOM 1506 N N . ASP A 1 206 ? 26.303 25.429 74.869 1.00 10.89 198 ASP A N 1
ATOM 1507 C CA . ASP A 1 206 ? 26.212 26.881 75.070 1.00 10.21 198 ASP A CA 1
ATOM 1508 C C . ASP A 1 206 ? 24.814 27.398 74.685 1.00 10.31 198 ASP A C 1
ATOM 1509 O O . ASP A 1 206 ? 24.218 26.925 73.726 1.00 9.86 198 ASP A O 1
ATOM 1514 N N . GLY A 1 207 ? 24.327 28.378 75.451 1.00 9.84 199 GLY A N 1
ATOM 1515 C CA . GLY A 1 207 ? 23.064 29.061 75.135 1.00 10.07 199 GLY A CA 1
ATOM 1516 C C . GLY A 1 207 ? 22.984 30.315 75.971 1.00 9.80 199 GLY A C 1
ATOM 1517 O O . GLY A 1 207 ? 23.679 30.443 76.970 1.00 9.54 199 GLY A O 1
ATOM 1518 N N . GLY A 1 208 ? 22.053 31.183 75.626 1.00 10.13 200 GLY A N 1
ATOM 1519 C CA . GLY A 1 208 ? 21.845 32.447 76.325 1.00 9.88 200 GLY A CA 1
ATOM 1520 C C . GLY A 1 208 ? 20.517 33.073 75.984 1.00 9.99 200 GLY A C 1
ATOM 1521 O O . GLY A 1 208 ? 19.781 32.558 75.154 1.00 10.05 200 GLY A O 1
ATOM 1522 N N . ALA A 1 209 ? 20.187 34.183 76.644 1.00 9.99 201 ALA A N 1
ATOM 1523 C CA . ALA A 1 209 ? 19.021 34.949 76.226 1.00 10.25 201 ALA A CA 1
ATOM 1524 C C . ALA A 1 209 ? 19.127 36.386 76.697 1.00 10.60 201 ALA A C 1
ATOM 1525 O O . ALA A 1 209 ? 19.899 36.719 77.640 1.00 10.02 201 ALA A O 1
ATOM 1527 N N . MET A 1 210 ? 18.256 37.195 76.125 1.00 11.33 202 MET A N 1
ATOM 1528 C CA . MET A 1 210 ? 18.109 38.622 76.495 1.00 11.49 202 MET A CA 1
ATOM 1529 C C . MET A 1 210 ? 16.657 38.866 76.794 1.00 12.26 202 MET A C 1
ATOM 1530 O O . MET A 1 210 ? 15.788 38.189 76.247 1.00 12.66 202 MET A O 1
ATOM 1535 N N . PHE A 1 211 ? 16.418 39.854 77.652 1.00 12.13 203 PHE A N 1
ATOM 1536 C CA . PHE A 1 211 ? 15.107 40.147 78.202 1.00 12.96 203 PHE A CA 1
ATOM 1537 C C . PHE A 1 211 ? 14.826 41.647 78.136 1.00 12.96 203 PHE A C 1
ATOM 1538 O O . PHE A 1 211 ? 15.693 42.468 78.455 1.00 13.18 203 PHE A O 1
ATOM 1546 N N . THR A 1 212 ? 13.617 42.036 77.723 1.00 13.50 204 THR A N 1
ATOM 1547 C CA . THR A 1 212 ? 13.268 43.437 77.787 1.00 13.76 204 THR A CA 1
ATOM 1548 C C . THR A 1 212 ? 11.762 43.610 77.645 1.00 14.98 204 THR A C 1
ATOM 1549 O O . THR A 1 212 ? 11.074 42.767 77.074 1.00 14.03 204 THR A O 1
ATOM 1553 N N . ASN A 1 213 ? 11.275 44.708 78.225 1.00 16.42 205 ASN A N 1
ATOM 1554 C CA . ASN A 1 213 ? 9.905 45.151 77.969 1.00 18.98 205 ASN A CA 1
ATOM 1555 C C . ASN A 1 213 ? 9.731 46.126 76.827 1.00 19.48 205 ASN A C 1
ATOM 1556 O O . ASN A 1 213 ? 8.605 46.500 76.496 1.00 20.98 205 ASN A O 1
ATOM 1561 N N . ASP A 1 214 ? 10.830 46.529 76.222 1.00 19.61 206 ASP A N 1
ATOM 1562 C CA . ASP A 1 214 ? 10.816 47.485 75.105 1.00 20.06 206 ASP A CA 1
ATOM 1563 C C . ASP A 1 214 ? 10.705 46.734 73.771 1.00 19.55 206 ASP A C 1
ATOM 1564 O O . ASP A 1 214 ? 11.665 46.089 73.318 1.00 18.47 206 ASP A O 1
ATOM 1569 N N . ALA A 1 215 ? 9.551 46.847 73.110 1.00 20.35 207 ALA A N 1
ATOM 1570 C CA . ALA A 1 215 ? 9.342 46.130 71.831 1.00 20.98 207 ALA A CA 1
ATOM 1571 C C . ALA A 1 215 ? 10.334 46.534 70.726 1.00 21.75 207 ALA A C 1
ATOM 1572 O O . ALA A 1 215 ? 10.766 45.698 69.936 1.00 20.93 207 ALA A O 1
ATOM 1574 N N . GLU A 1 216 ? 10.671 47.817 70.654 1.00 22.16 208 GLU A N 1
ATOM 1575 C CA . GLU A 1 216 ? 11.584 48.284 69.642 1.00 25.14 208 GLU A CA 1
ATOM 1576 C C . GLU A 1 216 ? 12.973 47.689 69.893 1.00 22.12 208 GLU A C 1
ATOM 1577 O O . GLU A 1 216 ? 13.608 47.214 68.977 1.00 22.29 208 GLU A O 1
ATOM 1583 N N . LEU A 1 217 ? 13.408 47.700 71.141 1.00 21.08 209 LEU A N 1
ATOM 1584 C CA . LEU A 1 217 ? 14.716 47.152 71.475 1.00 19.67 209 LEU A CA 1
ATOM 1585 C C . LEU A 1 217 ? 14.735 45.660 71.148 1.00 18.53 209 LEU A C 1
ATOM 1586 O O . LEU A 1 217 ? 15.728 45.145 70.614 1.00 17.55 209 LEU A O 1
ATOM 1591 N N . ALA A 1 218 ? 13.657 44.956 71.475 1.00 17.82 210 ALA A N 1
ATOM 1592 C CA . ALA A 1 218 ? 13.541 43.522 71.174 1.00 17.16 210 ALA A CA 1
ATOM 1593 C C . ALA A 1 218 ? 13.679 43.275 69.650 1.00 17.61 210 ALA A C 1
ATOM 1594 O O . ALA A 1 218 ? 14.344 42.362 69.225 1.00 16.52 210 ALA A O 1
ATOM 1596 N N . ASP A 1 219 ? 13.033 44.098 68.834 1.00 19.00 211 ASP A N 1
ATOM 1597 C CA . ASP A 1 219 ? 13.068 43.920 67.371 1.00 20.06 211 ASP A CA 1
ATOM 1598 C C . ASP A 1 219 ? 14.479 44.093 66.868 1.00 18.37 211 ASP A C 1
ATOM 1599 O O . ASP A 1 219 ? 14.920 43.357 65.992 1.00 18.14 211 ASP A O 1
ATOM 1604 N N . THR A 1 220 ? 15.174 45.069 67.418 1.00 17.58 212 THR A N 1
ATOM 1605 C CA . THR A 1 220 ? 16.556 45.352 67.037 1.00 17.77 212 THR A CA 1
ATOM 1606 C C . THR A 1 220 ? 17.443 44.195 67.452 1.00 15.97 212 THR A C 1
ATOM 1607 O O . THR A 1 220 ? 18.336 43.804 66.716 1.00 15.59 212 THR A O 1
ATOM 1611 N N . LEU A 1 221 ? 17.201 43.636 68.628 1.00 15.75 213 LEU A N 1
ATOM 1612 C CA . LEU A 1 221 ? 18.033 42.496 69.097 1.00 14.71 213 LEU A CA 1
ATOM 1613 C C . LEU A 1 221 ? 17.830 41.269 68.186 1.00 15.24 213 LEU A C 1
ATOM 1614 O O . LEU A 1 221 ? 18.768 40.535 67.866 1.00 14.14 213 LEU A O 1
ATOM 1619 N N . ARG A 1 222 ? 16.597 41.080 67.728 1.00 15.69 214 ARG A N 1
ATOM 1620 C CA . ARG A 1 222 ? 16.296 39.957 66.872 1.00 15.84 214 ARG A CA 1
ATOM 1621 C C . ARG A 1 222 ? 16.934 40.134 65.500 1.00 15.83 214 ARG A C 1
ATOM 1622 O O . ARG A 1 222 ? 17.246 39.145 64.828 1.00 16.14 214 ARG A O 1
ATOM 1630 N N . SER A 1 223 ? 17.123 41.387 65.092 1.00 15.94 215 SER A N 1
ATOM 1631 C CA . SER A 1 223 ? 17.840 41.671 63.870 1.00 16.31 215 SER A CA 1
ATOM 1632 C C . SER A 1 223 ? 19.334 41.394 64.055 1.00 16.01 215 SER A C 1
ATOM 1633 O O . SER A 1 223 ? 19.934 40.697 63.260 1.00 16.11 215 SER A O 1
ATOM 1636 N N . VAL A 1 224 ? 19.912 41.907 65.126 1.00 15.94 216 VAL A N 1
ATOM 1637 C CA . VAL A 1 224 ? 21.339 41.802 65.355 1.00 16.35 216 VAL A CA 1
ATOM 1638 C C . VAL A 1 224 ? 21.800 40.349 65.437 1.00 15.46 216 VAL A C 1
ATOM 1639 O O . VAL A 1 224 ? 22.891 40.006 64.948 1.00 16.60 216 VAL A O 1
ATOM 1643 N N . LEU A 1 225 ? 20.998 39.481 66.053 1.00 14.91 217 LEU A N 1
ATOM 1644 C CA . LEU A 1 225 ? 21.425 38.093 66.230 1.00 14.30 217 LEU A CA 1
ATOM 1645 C C . LEU A 1 225 ? 21.364 37.293 64.956 1.00 14.98 217 LEU A C 1
ATOM 1646 O O . LEU A 1 225 ? 21.916 36.178 64.903 1.00 14.53 217 LEU A O 1
ATOM 1651 N N . PHE A 1 226 ? 20.739 37.845 63.914 1.00 16.55 218 PHE A N 1
ATOM 1652 C CA . PHE A 1 226 ? 20.705 37.208 62.604 1.00 18.77 218 PHE A CA 1
ATOM 1653 C C . PHE A 1 226 ? 21.255 38.140 61.541 1.00 18.77 218 PHE A C 1
ATOM 1654 O O . PHE A 1 226 ? 20.536 38.564 60.608 1.00 17.49 218 PHE A O 1
ATOM 1662 N N . HIS A 1 227 ? 22.528 38.512 61.742 1.00 17.86 219 HIS A N 1
ATOM 1663 C CA . HIS A 1 227 ? 23.278 39.362 60.793 1.00 19.33 219 HIS A CA 1
ATOM 1664 C C . HIS A 1 227 ? 22.635 40.702 60.453 1.00 19.89 219 HIS A C 1
ATOM 1665 O O . HIS A 1 227 ? 22.817 41.227 59.354 1.00 22.02 219 HIS A O 1
ATOM 1672 N N . GLY A 1 228 ? 21.922 41.300 61.397 1.00 19.59 220 GLY A N 1
ATOM 1673 C CA . GLY A 1 228 ? 21.354 42.623 61.192 1.00 20.62 220 GLY A CA 1
ATOM 1674 C C . GLY A 1 228 ? 20.248 42.674 60.130 1.00 21.94 220 GLY A C 1
ATOM 1675 O O . GLY A 1 228 ? 20.121 43.681 59.424 1.00 21.38 220 GLY A O 1
ATOM 1676 N N . LYS A 1 229 ? 19.486 41.578 60.037 1.00 22.08 221 LYS A N 1
ATOM 1677 C CA . LYS A 1 229 ? 18.351 41.448 59.108 1.00 25.20 221 LYS A CA 1
ATOM 1678 C C . LYS A 1 229 ? 17.429 42.633 59.207 1.00 25.86 221 LYS A C 1
ATOM 1679 O O . LYS A 1 229 ? 17.093 43.081 60.293 1.00 24.02 221 LYS A O 1
ATOM 1685 N N . GLY A 1 230 ? 16.997 43.133 58.055 1.00 28.70 222 GLY A N 1
ATOM 1686 C CA . GLY A 1 230 ? 16.021 44.222 58.016 1.00 31.12 222 GLY A CA 1
ATOM 1687 C C . GLY A 1 230 ? 14.599 43.718 57.933 1.00 33.35 222 GLY A C 1
ATOM 1688 O O . GLY A 1 230 ? 14.325 42.570 58.268 1.00 34.02 222 GLY A O 1
ATOM 1689 N N . GLU A 1 231 ? 13.706 44.578 57.446 1.00 38.10 223 GLU A N 1
ATOM 1690 C CA . GLU A 1 231 ? 12.281 44.245 57.275 1.00 42.80 223 GLU A CA 1
ATOM 1691 C C . GLU A 1 231 ? 12.027 43.181 56.188 1.00 47.47 223 GLU A C 1
ATOM 1692 O O . GLU A 1 231 ? 10.959 42.562 56.167 1.00 52.69 223 GLU A O 1
ATOM 1694 N N . THR A 1 232 ? 13.002 42.958 55.303 1.00 48.54 224 THR A N 1
ATOM 1695 C CA . THR A 1 232 ? 12.929 41.877 54.323 1.00 49.33 224 THR A CA 1
ATOM 1696 C C . THR A 1 232 ? 14.000 40.805 54.540 1.00 49.49 224 THR A C 1
ATOM 1697 O O . THR A 1 232 ? 15.034 41.051 55.182 1.00 47.39 224 THR A O 1
ATOM 1701 N N . GLN A 1 233 ? 13.758 39.631 53.948 1.00 49.15 225 GLN A N 1
ATOM 1702 C CA . GLN A 1 233 ? 14.710 38.501 53.952 1.00 49.02 225 GLN A CA 1
ATOM 1703 C C . GLN A 1 233 ? 16.031 38.786 53.210 1.00 47.50 225 GLN A C 1
ATOM 1704 O O . GLN A 1 233 ? 17.017 38.081 53.408 1.00 49.59 225 GLN A O 1
ATOM 1706 N N . TYR A 1 234 ? 16.050 39.799 52.350 1.00 45.40 226 TYR A N 1
ATOM 1707 C CA . TYR A 1 234 ? 17.184 40.013 51.459 1.00 44.05 226 TYR A CA 1
ATOM 1708 C C . TYR A 1 234 ? 18.057 41.246 51.753 1.00 41.73 226 TYR A C 1
ATOM 1709 O O . TYR A 1 234 ? 19.065 41.415 51.063 1.00 40.95 226 TYR A O 1
ATOM 1718 N N . ASP A 1 235 ? 17.725 42.076 52.759 1.00 37.45 227 ASP A N 1
ATOM 1719 C CA . ASP A 1 235 ? 18.495 43.318 52.999 1.00 36.35 227 ASP A CA 1
ATOM 1720 C C . ASP A 1 235 ? 18.847 43.511 54.461 1.00 34.29 227 ASP A C 1
ATOM 1721 O O . ASP A 1 235 ? 17.998 43.863 55.269 1.00 37.87 227 ASP A O 1
ATOM 1726 N N . ASN A 1 236 ? 20.109 43.290 54.796 1.00 31.04 228 ASN A N 1
ATOM 1727 C CA . ASN A 1 236 ? 20.617 43.633 56.116 1.00 28.51 228 ASN A CA 1
ATOM 1728 C C . ASN A 1 236 ? 20.811 45.139 56.298 1.00 27.81 228 ASN A C 1
ATOM 1729 O O . ASN A 1 236 ? 21.469 45.808 55.485 1.00 28.68 228 ASN A O 1
ATOM 1734 N N . VAL A 1 237 ? 20.246 45.664 57.378 1.00 26.82 229 VAL A N 1
ATOM 1735 C CA . VAL A 1 237 ? 20.235 47.107 57.653 1.00 26.77 229 VAL A CA 1
ATOM 1736 C C . VAL A 1 237 ? 21.282 47.543 58.663 1.00 25.68 229 VAL A C 1
ATOM 1737 O O . VAL A 1 237 ? 21.518 48.736 58.851 1.00 24.80 229 VAL A O 1
ATOM 1741 N N . ARG A 1 238 ? 21.880 46.585 59.356 1.00 23.22 230 ARG A N 1
ATOM 1742 C CA . ARG A 1 238 ? 22.920 46.896 60.326 1.00 22.15 230 ARG A CA 1
ATOM 1743 C C . ARG A 1 238 ? 23.924 45.751 60.384 1.00 20.31 230 ARG A C 1
ATOM 1744 O O . ARG A 1 238 ? 23.661 44.655 59.888 1.00 19.88 230 ARG A O 1
ATOM 1752 N N . ILE A 1 239 ? 25.072 46.031 60.987 1.00 19.26 231 ILE A N 1
ATOM 1753 C CA . ILE A 1 239 ? 26.052 45.010 61.283 1.00 18.99 231 ILE A CA 1
ATOM 1754 C C . ILE A 1 239 ? 25.476 44.160 62.397 1.00 17.82 231 ILE A C 1
ATOM 1755 O O . ILE A 1 239 ? 24.999 44.687 63.437 1.00 17.80 231 ILE A O 1
ATOM 1760 N N . GLY A 1 240 ? 25.549 42.847 62.211 1.00 17.78 232 GLY A N 1
ATOM 1761 C CA . GLY A 1 240 ? 25.136 41.908 63.276 1.00 16.82 232 GLY A CA 1
ATOM 1762 C C . GLY A 1 240 ? 26.107 40.757 63.491 1.00 17.00 232 GLY A C 1
ATOM 1763 O O . GLY A 1 240 ? 27.287 40.842 63.108 1.00 17.11 232 GLY A O 1
ATOM 1764 N N . ILE A 1 241 ? 25.581 39.683 64.106 1.00 15.69 233 ILE A N 1
ATOM 1765 C CA . ILE A 1 241 ? 26.339 38.471 64.366 1.00 15.09 233 ILE A CA 1
ATOM 1766 C C . ILE A 1 241 ? 25.457 37.245 64.084 1.00 14.93 233 ILE A C 1
ATOM 1767 O O . ILE A 1 241 ? 24.309 37.388 63.614 1.00 14.55 233 ILE A O 1
ATOM 1772 N N . ASN A 1 242 ? 25.987 36.053 64.355 1.00 13.91 234 ASN A N 1
ATOM 1773 C CA . ASN A 1 242 ? 25.159 34.861 64.337 1.00 14.17 234 ASN A CA 1
ATOM 1774 C C . ASN A 1 242 ? 25.032 34.390 65.762 1.00 13.33 234 ASN A C 1
ATOM 1775 O O . ASN A 1 242 ? 25.971 33.799 66.275 1.00 12.12 234 ASN A O 1
ATOM 1780 N N . SER A 1 243 ? 23.870 34.589 66.377 1.00 12.70 235 SER A N 1
ATOM 1781 C CA . SER A 1 243 ? 23.718 34.203 67.785 1.00 11.68 235 SER A CA 1
ATOM 1782 C C . SER A 1 243 ? 22.341 33.656 68.101 1.00 12.13 235 SER A C 1
ATOM 1783 O O . SER A 1 243 ? 21.471 34.385 68.574 1.00 11.61 235 SER A O 1
ATOM 1786 N N . ARG A 1 244 ? 22.164 32.358 67.843 1.00 12.24 236 ARG A N 1
ATOM 1787 C CA . ARG A 1 244 ? 20.885 31.661 68.007 1.00 12.73 236 ARG A CA 1
ATOM 1788 C C . ARG A 1 244 ? 21.006 30.592 69.077 1.00 12.19 236 ARG A C 1
ATOM 1789 O O . ARG A 1 244 ? 22.048 29.936 69.224 1.00 11.22 236 ARG A O 1
ATOM 1797 N N . LEU A 1 245 ? 19.918 30.410 69.829 1.00 11.90 237 LEU A N 1
ATOM 1798 C CA . LEU A 1 245 ? 19.771 29.211 70.675 1.00 11.85 237 LEU A CA 1
ATOM 1799 C C . LEU A 1 245 ? 19.297 28.041 69.828 1.00 12.04 237 LEU A C 1
ATOM 1800 O O . LEU A 1 245 ? 18.239 28.143 69.157 1.00 12.53 237 LEU A O 1
ATOM 1805 N N . ASP A 1 246 ? 20.052 26.937 69.853 1.00 11.67 238 ASP A N 1
ATOM 1806 C CA . ASP A 1 246 ? 19.708 25.778 69.019 1.00 12.07 238 ASP A CA 1
ATOM 1807 C C . ASP A 1 246 ? 18.347 25.213 69.488 1.00 12.41 238 ASP A C 1
ATOM 1808 O O . ASP A 1 246 ? 18.057 25.189 70.693 1.00 12.51 238 ASP A O 1
ATOM 1813 N N . THR A 1 247 ? 17.548 24.725 68.559 1.00 13.03 239 THR A N 1
ATOM 1814 C CA . THR A 1 247 ? 16.270 24.092 68.882 1.00 13.35 239 THR A CA 1
ATOM 1815 C C . THR A 1 247 ? 16.475 22.977 69.899 1.00 12.92 239 THR A C 1
ATOM 1816 O O . THR A 1 247 ? 15.731 22.836 70.861 1.00 12.45 239 THR A O 1
ATOM 1820 N N . ILE A 1 248 ? 17.521 22.183 69.679 1.00 12.95 240 ILE A N 1
ATOM 1821 C CA . ILE A 1 248 ? 17.792 21.069 70.591 1.00 13.19 240 ILE A CA 1
ATOM 1822 C C . ILE A 1 248 ? 18.071 21.561 72.006 1.00 12.72 240 ILE A C 1
ATOM 1823 O O . ILE A 1 248 ? 17.645 20.923 72.980 1.00 14.23 240 ILE A O 1
ATOM 1828 N N . GLN A 1 249 ? 18.726 22.710 72.156 1.00 11.78 241 GLN A N 1
ATOM 1829 C CA . GLN A 1 249 ? 18.962 23.234 73.496 1.00 11.35 241 GLN A CA 1
ATOM 1830 C C . GLN A 1 249 ? 17.715 23.887 74.081 1.00 11.17 241 GLN A C 1
ATOM 1831 O O . GLN A 1 249 ? 17.461 23.798 75.312 1.00 11.40 241 GLN A O 1
ATOM 1837 N N . ALA A 1 250 ? 16.903 24.534 73.257 1.00 11.53 242 ALA A N 1
ATOM 1838 C CA . ALA A 1 250 ? 15.595 25.050 73.760 1.00 11.66 242 ALA A CA 1
ATOM 1839 C C . ALA A 1 250 ? 14.707 23.910 74.324 1.00 12.02 242 ALA A C 1
ATOM 1840 O O . ALA A 1 250 ? 14.011 24.081 75.337 1.00 11.85 242 ALA A O 1
ATOM 1842 N N . ALA A 1 251 ? 14.791 22.742 73.691 1.00 12.32 243 ALA A N 1
ATOM 1843 C CA . ALA A 1 251 ? 13.989 21.583 74.097 1.00 12.73 243 ALA A CA 1
ATOM 1844 C C . ALA A 1 251 ? 14.451 21.099 75.468 1.00 12.63 243 ALA A C 1
ATOM 1845 O O . ALA A 1 251 ? 13.622 20.817 76.363 1.00 13.04 243 ALA A O 1
ATOM 1847 N N . VAL A 1 252 ? 15.769 21.037 75.664 1.00 11.78 244 VAL A N 1
ATOM 1848 C CA . VAL A 1 252 ? 16.326 20.778 77.000 1.00 11.71 244 VAL A CA 1
ATOM 1849 C C . VAL A 1 252 ? 15.827 21.795 78.042 1.00 11.73 244 VAL A C 1
ATOM 1850 O O . VAL A 1 252 ? 15.342 21.437 79.146 1.00 12.05 244 VAL A O 1
ATOM 1854 N N . LEU A 1 253 ? 15.938 23.070 77.686 1.00 11.06 245 LEU A N 1
ATOM 1855 C CA . LEU A 1 253 ? 15.591 24.177 78.592 1.00 11.25 245 LEU A CA 1
ATOM 1856 C C . LEU A 1 253 ? 14.113 24.196 79.014 1.00 12.09 245 LEU A C 1
ATOM 1857 O O . LEU A 1 253 ? 13.777 24.533 80.162 1.00 11.96 245 LEU A O 1
ATOM 1862 N N . LEU A 1 254 ? 13.257 23.768 78.106 1.00 12.98 246 LEU A N 1
ATOM 1863 C CA . LEU A 1 254 ? 11.831 23.656 78.440 1.00 13.91 246 LEU A CA 1
ATOM 1864 C C . LEU A 1 254 ? 11.645 22.707 79.608 1.00 13.72 246 LEU A C 1
ATOM 1865 O O . LEU A 1 254 ? 10.894 22.981 80.525 1.00 13.52 246 LEU A O 1
ATOM 1870 N N . GLU A 1 255 ? 12.361 21.587 79.593 1.00 13.48 247 GLU A N 1
ATOM 1871 C CA . GLU A 1 255 ? 12.263 20.642 80.706 1.00 13.68 247 GLU A CA 1
ATOM 1872 C C . GLU A 1 255 ? 12.967 21.157 81.979 1.00 13.04 247 GLU A C 1
ATOM 1873 O O . GLU A 1 255 ? 12.419 20.999 83.074 1.00 13.15 247 GLU A O 1
ATOM 1879 N N . LYS A 1 256 ? 14.106 21.837 81.835 1.00 12.42 248 LYS A N 1
ATOM 1880 C CA . LYS A 1 256 ? 14.756 22.454 82.990 1.00 12.46 248 LYS A CA 1
ATOM 1881 C C . LYS A 1 256 ? 13.834 23.508 83.649 1.00 12.85 248 LYS A C 1
ATOM 1882 O O . LYS A 1 256 ? 13.700 23.581 84.875 1.00 12.55 248 LYS A O 1
ATOM 1888 N N . LEU A 1 257 ? 13.176 24.290 82.804 1.00 13.26 249 LEU A N 1
ATOM 1889 C CA . LEU A 1 257 ? 12.369 25.416 83.279 1.00 13.63 249 LEU A CA 1
ATOM 1890 C C . LEU A 1 257 ? 11.208 24.890 84.101 1.00 13.81 249 LEU A C 1
ATOM 1891 O O . LEU A 1 257 ? 10.861 25.463 85.154 1.00 14.09 249 LEU A O 1
ATOM 1896 N N . ALA A 1 258 ? 10.658 23.749 83.716 1.00 14.56 250 ALA A N 1
ATOM 1897 C CA . ALA A 1 258 ? 9.477 23.196 84.438 1.00 15.24 250 ALA A CA 1
ATOM 1898 C C . ALA A 1 258 ? 9.772 22.746 85.879 1.00 15.46 250 ALA A C 1
ATOM 1899 O O . ALA A 1 258 ? 8.857 22.592 86.691 1.00 15.85 250 ALA A O 1
ATOM 1901 N N . ILE A 1 259 ? 11.036 22.545 86.204 1.00 14.66 251 ILE A N 1
ATOM 1902 C CA . ILE A 1 259 ? 11.442 22.232 87.569 1.00 14.77 251 ILE A CA 1
ATOM 1903 C C . ILE A 1 259 ? 12.238 23.313 88.277 1.00 14.48 251 ILE A C 1
ATOM 1904 O O . ILE A 1 259 ? 12.623 23.147 89.459 1.00 14.41 251 ILE A O 1
ATOM 1909 N N . LEU A 1 260 ? 12.467 24.437 87.597 1.00 14.51 252 LEU A N 1
ATOM 1910 C CA . LEU A 1 260 ? 13.309 25.504 88.146 1.00 14.02 252 LEU A CA 1
ATOM 1911 C C . LEU A 1 260 ? 12.735 26.082 89.444 1.00 14.32 252 LEU A C 1
ATOM 1912 O O . LEU A 1 260 ? 13.462 26.276 90.426 1.00 14.35 252 LEU A O 1
ATOM 1917 N N . GLU A 1 261 ? 11.444 26.356 89.481 1.00 15.00 253 GLU A N 1
ATOM 1918 C CA . GLU A 1 261 ? 10.883 26.966 90.683 1.00 15.95 253 GLU A CA 1
ATOM 1919 C C . GLU A 1 261 ? 11.036 26.079 91.904 1.00 16.48 253 GLU A C 1
ATOM 1920 O O . GLU A 1 261 ? 11.397 26.565 92.942 1.00 16.43 253 GLU A O 1
ATOM 1926 N N . ASP A 1 262 ? 10.810 24.765 91.770 1.00 17.00 254 ASP A N 1
ATOM 1927 C CA . ASP A 1 262 ? 10.990 23.857 92.917 1.00 17.58 254 ASP A CA 1
ATOM 1928 C C . ASP A 1 262 ? 12.488 23.804 93.327 1.00 16.93 254 ASP A C 1
ATOM 1929 O O . ASP A 1 262 ? 12.842 23.806 94.514 1.00 16.43 254 ASP A O 1
ATOM 1934 N N . GLU A 1 263 ? 13.366 23.762 92.322 1.00 16.25 255 GLU A N 1
ATOM 1935 C CA . GLU A 1 263 ? 14.799 23.839 92.568 1.00 15.30 255 GLU A CA 1
ATOM 1936 C C . GLU A 1 263 ? 15.229 25.119 93.303 1.00 15.30 255 GLU A C 1
ATOM 1937 O O . GLU A 1 263 ? 16.163 25.080 94.096 1.00 15.17 255 GLU A O 1
ATOM 1943 N N . MET A 1 264 ? 14.601 26.251 92.967 1.00 14.85 256 MET A N 1
ATOM 1944 C CA . MET A 1 264 ? 14.828 27.519 93.711 1.00 15.41 256 MET A CA 1
ATOM 1945 C C . MET A 1 264 ? 14.395 27.427 95.176 1.00 16.27 256 MET A C 1
ATOM 1946 O O . MET A 1 264 ? 15.101 27.918 96.080 1.00 16.48 256 MET A O 1
ATOM 1951 N N . GLU A 1 265 ? 13.292 26.734 95.436 1.00 17.41 257 GLU A N 1
ATOM 1952 C CA . GLU A 1 265 ? 12.917 26.498 96.835 1.00 18.75 257 GLU A CA 1
ATOM 1953 C C . GLU A 1 265 ? 13.990 25.693 97.535 1.00 17.80 257 GLU A C 1
ATOM 1954 O O . GLU A 1 265 ? 14.343 25.977 98.697 1.00 19.04 257 GLU A O 1
ATOM 1960 N N . ALA A 1 266 ? 14.496 24.667 96.854 1.00 17.20 258 ALA A N 1
ATOM 1961 C CA . ALA A 1 266 ? 15.516 23.814 97.413 1.00 16.95 258 ALA A CA 1
ATOM 1962 C C . ALA A 1 266 ? 16.798 24.580 97.688 1.00 15.98 258 ALA A C 1
ATOM 1963 O O . ALA A 1 266 ? 17.387 24.452 98.740 1.00 16.53 258 ALA A O 1
ATOM 1965 N N . ARG A 1 267 ? 17.223 25.386 96.724 1.00 15.22 259 ARG A N 1
ATOM 1966 C CA . ARG A 1 267 ? 18.441 26.180 96.893 1.00 15.06 259 ARG A CA 1
ATOM 1967 C C . ARG A 1 267 ? 18.313 27.114 98.114 1.00 15.33 259 ARG A C 1
ATOM 1968 O O . ARG A 1 267 ? 19.227 27.201 98.919 1.00 15.06 259 ARG A O 1
ATOM 1976 N N . ASP A 1 268 ? 17.158 27.755 98.260 1.00 15.65 260 ASP A N 1
ATOM 1977 C CA . ASP A 1 268 ? 16.925 28.678 99.373 1.00 16.78 260 ASP A CA 1
ATOM 1978 C C . ASP A 1 268 ? 17.053 27.931 100.688 1.00 17.01 260 ASP A C 1
ATOM 1979 O O . ASP A 1 268 ? 17.719 28.400 101.648 1.00 17.08 260 ASP A O 1
ATOM 1984 N N . ARG A 1 269 ? 16.440 26.750 100.732 1.00 17.45 261 ARG A N 1
ATOM 1985 C CA . ARG A 1 269 ? 16.479 25.897 101.948 1.00 18.02 261 ARG A CA 1
ATOM 1986 C C . ARG A 1 269 ? 17.918 25.490 102.294 1.00 17.25 261 ARG A C 1
ATOM 1987 O O . ARG A 1 269 ? 18.362 25.608 103.420 1.00 16.91 261 ARG A O 1
ATOM 1995 N N . ILE A 1 270 ? 18.668 25.070 101.291 1.00 16.54 262 ILE A N 1
ATOM 1996 C CA . ILE A 1 270 ? 20.042 24.632 101.461 1.00 16.47 262 ILE A CA 1
ATOM 1997 C C . ILE A 1 270 ? 20.968 25.774 101.912 1.00 16.69 262 ILE A C 1
ATOM 1998 O O . ILE A 1 270 ? 21.766 25.612 102.847 1.00 16.51 262 ILE A O 1
ATOM 2003 N N . ALA A 1 271 ? 20.832 26.939 101.268 1.00 16.12 263 ALA A N 1
ATOM 2004 C CA . ALA A 1 271 ? 21.645 28.113 101.604 1.00 16.14 263 ALA A CA 1
ATOM 2005 C C . ALA A 1 271 ? 21.383 28.561 103.007 1.00 17.68 263 ALA A C 1
ATOM 2006 O O . ALA A 1 271 ? 22.310 28.924 103.705 1.00 17.39 263 ALA A O 1
ATOM 2008 N N . ARG A 1 272 ? 20.112 28.567 103.416 1.00 19.24 264 ARG A N 1
ATOM 2009 C CA . ARG A 1 272 ? 19.760 29.011 104.778 1.00 21.18 264 ARG A CA 1
ATOM 2010 C C . ARG A 1 272 ? 20.339 28.066 105.815 1.00 21.06 264 ARG A C 1
ATOM 2011 O O . ARG A 1 272 ? 20.809 28.490 106.863 1.00 21.53 264 ARG A O 1
ATOM 2019 N N . ARG A 1 273 ? 20.324 26.781 105.506 1.00 21.00 265 ARG A N 1
ATOM 2020 C CA . ARG A 1 273 ? 20.904 25.793 106.412 1.00 22.92 265 ARG A CA 1
ATOM 2021 C C . ARG A 1 273 ? 22.428 25.986 106.538 1.00 21.77 265 ARG A C 1
ATOM 2022 O O . ARG A 1 273 ? 22.965 25.909 107.657 1.00 23.13 265 ARG A O 1
ATOM 2030 N N . TYR A 1 274 ? 23.133 26.242 105.441 1.00 19.94 266 TYR A N 1
ATOM 2031 C CA . TYR A 1 274 ? 24.553 26.582 105.572 1.00 19.45 266 TYR A CA 1
ATOM 2032 C C . TYR A 1 274 ? 24.737 27.846 106.413 1.00 19.92 266 TYR A C 1
ATOM 2033 O O . TYR A 1 274 ? 25.628 27.912 107.272 1.00 19.31 266 TYR A O 1
ATOM 2042 N N . ASN A 1 275 ? 23.947 28.880 106.120 1.00 19.73 267 ASN A N 1
ATOM 2043 C CA . ASN A 1 275 ? 24.172 30.184 106.770 1.00 21.22 267 ASN A CA 1
ATOM 2044 C C . ASN A 1 275 ? 24.023 30.056 108.292 1.00 22.46 267 ASN A C 1
ATOM 2045 O O . ASN A 1 275 ? 24.900 30.512 109.022 1.00 22.09 267 ASN A O 1
ATOM 2050 N N . GLU A 1 276 ? 22.957 29.388 108.738 1.00 24.38 268 GLU A N 1
ATOM 2051 C CA . GLU A 1 276 ? 22.695 29.242 110.175 1.00 26.88 268 GLU A CA 1
ATOM 2052 C C . GLU A 1 276 ? 23.757 28.382 110.856 1.00 26.25 268 GLU A C 1
ATOM 2053 O O . GLU A 1 276 ? 24.129 28.642 111.984 1.00 27.40 268 GLU A O 1
ATOM 2059 N N . ALA A 1 277 ? 24.302 27.393 110.149 1.00 24.80 269 ALA A N 1
ATOM 2060 C CA . ALA A 1 277 ? 25.243 26.470 110.775 1.00 24.78 269 ALA A CA 1
ATOM 2061 C C . ALA A 1 277 ? 26.664 27.015 110.771 1.00 24.35 269 ALA A C 1
ATOM 2062 O O . ALA A 1 277 ? 27.485 26.601 111.600 1.00 25.58 269 ALA A O 1
ATOM 2064 N N . LEU A 1 278 ? 26.969 27.922 109.839 1.00 22.52 270 LEU A N 1
ATOM 2065 C CA . LEU A 1 278 ? 28.360 28.360 109.620 1.00 22.30 270 LEU A CA 1
ATOM 2066 C C . LEU A 1 278 ? 28.686 29.779 110.057 1.00 23.24 270 LEU A C 1
ATOM 2067 O O . LEU A 1 278 ? 29.855 30.157 110.097 1.00 23.03 270 LEU A O 1
ATOM 2072 N N . LYS A 1 279 ? 27.666 30.574 110.363 1.00 24.25 271 LYS A N 1
ATOM 2073 C CA . LYS A 1 279 ? 27.849 31.992 110.577 1.00 26.05 271 LYS A CA 1
ATOM 2074 C C . LYS A 1 279 ? 28.825 32.368 111.699 1.00 26.30 271 LYS A C 1
ATOM 2075 O O . LYS A 1 279 ? 29.396 33.464 111.669 1.00 25.88 271 LYS A O 1
ATOM 2081 N N . ASP A 1 280 ? 29.020 31.482 112.658 1.00 26.51 272 ASP A N 1
ATOM 2082 C CA . ASP A 1 280 ? 29.951 31.757 113.749 1.00 27.96 272 ASP A CA 1
ATOM 2083 C C . ASP A 1 280 ? 31.409 31.385 113.499 1.00 27.86 272 ASP A C 1
ATOM 2084 O O . ASP A 1 280 ? 32.264 31.724 114.319 1.00 29.39 272 ASP A O 1
ATOM 2089 N N . VAL A 1 281 ? 31.706 30.659 112.419 1.00 26.65 273 VAL A N 1
ATOM 2090 C CA . VAL A 1 281 ? 33.082 30.279 112.104 1.00 25.73 273 VAL A CA 1
ATOM 2091 C C . VAL A 1 281 ? 33.598 30.871 110.776 1.00 24.57 273 VAL A C 1
ATOM 2092 O O . VAL A 1 281 ? 34.802 30.959 110.580 1.00 24.08 273 VAL A O 1
ATOM 2096 N N . VAL A 1 282 ? 32.701 31.236 109.855 1.00 22.81 274 VAL A N 1
ATOM 2097 C CA . VAL A 1 282 ? 33.098 31.887 108.622 1.00 21.32 274 VAL A CA 1
ATOM 2098 C C . VAL A 1 282 ? 32.086 32.982 108.284 1.00 21.19 274 VAL A C 1
ATOM 2099 O O . VAL A 1 282 ? 31.028 33.051 108.880 1.00 20.72 274 VAL A O 1
ATOM 2103 N N . LYS A 1 283 ? 32.423 33.814 107.309 1.00 20.60 275 LYS A N 1
ATOM 2104 C CA . LYS A 1 283 ? 31.530 34.848 106.870 1.00 21.06 275 LYS A CA 1
ATOM 2105 C C . LYS A 1 283 ? 30.589 34.260 105.836 1.00 20.51 275 LYS A C 1
ATOM 2106 O O . LYS A 1 283 ? 31.031 33.730 104.828 1.00 20.35 275 LYS A O 1
ATOM 2112 N N . VAL A 1 284 ? 29.293 34.353 106.099 1.00 20.06 276 VAL A N 1
ATOM 2113 C CA . VAL A 1 284 ? 28.296 33.686 105.268 1.00 19.86 276 VAL A CA 1
ATOM 2114 C C . VAL A 1 284 ? 27.536 34.717 104.418 1.00 19.83 276 VAL A C 1
ATOM 2115 O O . VAL A 1 284 ? 27.405 35.877 104.796 1.00 19.63 276 VAL A O 1
ATOM 2119 N N . PRO A 1 285 ? 27.054 34.286 103.257 1.00 20.28 277 PRO A N 1
ATOM 2120 C CA . PRO A 1 285 ? 26.297 35.159 102.381 1.00 20.90 277 PRO A CA 1
ATOM 2121 C C . PRO A 1 285 ? 24.842 35.332 102.859 1.00 22.87 277 PRO A C 1
ATOM 2122 O O . PRO A 1 285 ? 23.940 34.629 102.435 1.00 22.89 277 PRO A O 1
ATOM 2126 N N . GLU A 1 286 ? 24.598 36.301 103.715 1.00 27.82 278 GLU A N 1
ATOM 2127 C CA . GLU A 1 286 ? 23.229 36.552 104.198 1.00 31.13 278 GLU A CA 1
ATOM 2128 C C . GLU A 1 286 ? 22.281 36.979 103.061 1.00 28.91 278 GLU A C 1
ATOM 2129 O O . GLU A 1 286 ? 22.689 37.669 102.134 1.00 29.51 278 GLU A O 1
ATOM 2135 N N . LEU A 1 287 ? 21.039 36.519 103.130 1.00 25.96 279 LEU A N 1
ATOM 2136 C CA . LEU A 1 287 ? 20.021 36.871 102.168 1.00 26.97 279 LEU A CA 1
ATOM 2137 C C . LEU A 1 287 ? 19.303 38.066 102.738 1.00 26.71 279 LEU A C 1
ATOM 2138 O O . LEU A 1 287 ? 18.660 37.952 103.761 1.00 26.25 279 LEU A O 1
ATOM 2143 N N . PRO A 1 288 ? 19.425 39.219 102.089 1.00 25.46 280 PRO A N 1
ATOM 2144 C CA . PRO A 1 288 ? 18.680 40.366 102.618 1.00 25.36 280 PRO A CA 1
ATOM 2145 C C . PRO A 1 288 ? 17.166 40.158 102.518 1.00 25.04 280 PRO A C 1
ATOM 2146 O O . PRO A 1 288 ? 16.693 39.447 101.639 1.00 23.27 280 PRO A O 1
ATOM 2150 N N . ALA A 1 289 ? 16.423 40.754 103.456 1.00 24.91 281 ALA A N 1
ATOM 2151 C CA . ALA A 1 289 ? 14.954 40.734 103.418 1.00 24.42 281 ALA A CA 1
ATOM 2152 C C . ALA A 1 289 ? 14.457 41.007 101.998 1.00 22.24 281 ALA A C 1
ATOM 2153 O O . ALA A 1 289 ? 15.035 41.837 101.351 1.00 22.00 281 ALA A O 1
ATOM 2155 N N . GLY A 1 290 ? 13.391 40.338 101.554 1.00 21.22 282 GLY A N 1
ATOM 2156 C CA . GLY A 1 290 ? 12.790 40.591 100.259 1.00 20.96 282 GLY A CA 1
ATOM 2157 C C . GLY A 1 290 ? 13.513 39.974 99.061 1.00 20.71 282 GLY A C 1
ATOM 2158 O O . GLY A 1 290 ? 13.074 40.153 97.921 1.00 20.92 282 GLY A O 1
ATOM 2159 N N . ASN A 1 291 ? 14.616 39.263 99.298 1.00 18.99 283 ASN A N 1
ATOM 2160 C CA . ASN A 1 291 ? 15.378 38.650 98.221 1.00 18.25 283 ASN A CA 1
ATOM 2161 C C . ASN A 1 291 ? 15.307 37.151 98.251 1.00 17.51 283 ASN A C 1
ATOM 2162 O O . ASN A 1 291 ? 15.284 36.532 99.318 1.00 19.11 283 ASN A O 1
ATOM 2167 N N . ARG A 1 292 ? 15.300 36.584 97.061 1.00 16.56 284 ARG A N 1
ATOM 2168 C CA . ARG A 1 292 ? 15.692 35.197 96.831 1.00 15.94 284 ARG A CA 1
ATOM 2169 C C . ARG A 1 292 ? 16.863 35.214 95.863 1.00 15.38 284 ARG A C 1
ATOM 2170 O O . ARG A 1 292 ? 16.805 35.877 94.831 1.00 15.21 284 ARG A O 1
ATOM 2178 N N . SER A 1 293 ? 17.963 34.550 96.240 1.00 14.88 285 SER A N 1
ATOM 2179 C CA . SER A 1 293 ? 19.094 34.384 95.335 1.00 14.00 285 SER A CA 1
ATOM 2180 C C . SER A 1 293 ? 18.918 33.117 94.488 1.00 14.02 285 SER A C 1
ATOM 2181 O O . SER A 1 293 ? 18.312 32.122 94.939 1.00 13.82 285 SER A O 1
ATOM 2184 N N . ALA A 1 294 ? 19.422 33.141 93.248 1.00 13.65 286 ALA A N 1
ATOM 2185 C CA . ALA A 1 294 ? 19.510 31.928 92.475 1.00 13.57 286 ALA A CA 1
ATOM 2186 C C . ALA A 1 294 ? 20.600 30.987 93.006 1.00 13.66 286 ALA A C 1
ATOM 2187 O O . ALA A 1 294 ? 20.593 29.818 92.649 1.00 12.91 286 ALA A O 1
ATOM 2189 N N . TRP A 1 295 ? 21.483 31.468 93.900 1.00 13.79 287 TRP A N 1
ATOM 2190 C CA . TRP A 1 295 ? 22.578 30.613 94.435 1.00 14.25 287 TRP A CA 1
ATOM 2191 C C . TRP A 1 295 ? 23.314 29.879 93.336 1.00 13.89 287 TRP A C 1
ATOM 2192 O O . TRP A 1 295 ? 23.582 28.688 93.452 1.00 14.62 287 TRP A O 1
ATOM 2203 N N . ALA A 1 296 ? 23.699 30.589 92.285 1.00 12.77 288 ALA A N 1
ATOM 2204 C CA . ALA A 1 296 ? 24.611 30.020 91.325 1.00 12.40 288 ALA A CA 1
ATOM 2205 C C . ALA A 1 296 ? 25.849 29.492 92.014 1.00 12.44 288 ALA A C 1
ATOM 2206 O O . ALA A 1 296 ? 26.415 28.473 91.603 1.00 12.99 288 ALA A O 1
ATOM 2208 N N . GLN A 1 297 ? 26.295 30.199 93.057 1.00 12.59 289 GLN A N 1
ATOM 2209 C CA . GLN A 1 297 ? 27.349 29.724 93.950 1.00 12.41 289 GLN A CA 1
ATOM 2210 C C . GLN A 1 297 ? 26.973 30.101 95.384 1.00 12.86 289 GLN A C 1
ATOM 2211 O O . GLN A 1 297 ? 26.285 31.127 95.616 1.00 12.95 289 GLN A O 1
ATOM 2217 N N . TYR A 1 298 ? 27.491 29.324 96.331 1.00 12.68 290 TYR A N 1
ATOM 2218 C CA . TYR A 1 298 ? 27.327 29.576 97.763 1.00 12.86 290 TYR A CA 1
ATOM 2219 C C . TYR A 1 298 ? 28.725 29.935 98.254 1.00 13.07 290 TYR A C 1
ATOM 2220 O O . TYR A 1 298 ? 29.596 29.071 98.366 1.00 12.86 290 TYR A O 1
ATOM 2229 N N . SER A 1 299 ? 28.957 31.233 98.445 1.00 13.29 291 SER A N 1
ATOM 2230 C CA . SER A 1 299 ? 30.284 31.763 98.658 1.00 13.08 291 SER A CA 1
ATOM 2231 C C . SER A 1 299 ? 30.468 32.328 100.069 1.00 13.82 291 SER A C 1
ATOM 2232 O O . SER A 1 299 ? 29.753 33.273 100.464 1.00 14.48 291 SER A O 1
ATOM 2235 N N . ILE A 1 300 ? 31.473 31.794 100.757 1.00 14.20 292 ILE A N 1
ATOM 2236 C CA . ILE A 1 300 ? 31.846 32.172 102.120 1.00 15.51 292 ILE A CA 1
ATOM 2237 C C . ILE A 1 300 ? 33.199 32.870 102.094 1.00 16.12 292 ILE A C 1
ATOM 2238 O O . ILE A 1 300 ? 33.878 32.852 101.077 1.00 15.65 292 ILE A O 1
ATOM 2243 N N . GLU A 1 301 ? 33.579 33.492 103.198 1.00 17.11 293 GLU A N 1
ATOM 2244 C CA . GLU A 1 301 ? 34.954 33.925 103.383 1.00 18.45 293 GLU A CA 1
ATOM 2245 C C . GLU A 1 301 ? 35.495 33.290 104.638 1.00 18.07 293 GLU A C 1
ATOM 2246 O O . GLU A 1 301 ? 34.808 33.207 105.638 1.00 19.24 293 GLU A O 1
ATOM 2252 N N . SER A 1 302 ? 36.739 32.854 104.594 1.00 18.71 294 SER A N 1
ATOM 2253 C CA . SER A 1 302 ? 37.363 32.171 105.715 1.00 19.12 294 SER A CA 1
ATOM 2254 C C . SER A 1 302 ? 38.783 32.638 105.968 1.00 19.67 294 SER A C 1
ATOM 2255 O O . SER A 1 302 ? 39.508 32.910 105.025 1.00 19.48 294 SER A O 1
ATOM 2258 N N . GLU A 1 303 ? 39.171 32.720 107.252 1.00 20.60 295 GLU A N 1
ATOM 2259 C CA . GLU A 1 303 ? 40.592 32.752 107.637 1.00 21.76 295 GLU A CA 1
ATOM 2260 C C . GLU A 1 303 ? 41.235 31.463 107.115 1.00 21.87 295 GLU A C 1
ATOM 2261 O O . GLU A 1 303 ? 40.555 30.437 107.030 1.00 22.35 295 GLU A O 1
ATOM 2263 N N . ASN A 1 304 ? 42.527 31.525 106.770 1.00 22.71 296 ASN A N 1
ATOM 2264 C CA A ASN A 1 304 ? 43.242 30.382 106.212 0.50 22.66 296 ASN A CA 1
ATOM 2265 C CA B ASN A 1 304 ? 43.275 30.397 106.148 0.50 21.99 296 ASN A CA 1
ATOM 2266 C C . ASN A 1 304 ? 42.414 29.640 105.164 1.00 21.78 296 ASN A C 1
ATOM 2267 O O . ASN A 1 304 ? 42.210 28.413 105.272 1.00 21.89 296 ASN A O 1
ATOM 2276 N N . ARG A 1 305 ? 41.938 30.379 104.170 1.00 19.99 297 ARG A N 1
ATOM 2277 C CA . ARG A 1 305 ? 41.083 29.799 103.144 1.00 18.88 297 ARG A CA 1
ATOM 2278 C C . ARG A 1 305 ? 41.797 28.676 102.386 1.00 18.82 297 ARG A C 1
ATOM 2279 O O . ARG A 1 305 ? 41.172 27.663 102.059 1.00 18.11 297 ARG A O 1
ATOM 2287 N N . ASP A 1 306 ? 43.092 28.821 102.112 1.00 18.81 298 ASP A N 1
ATOM 2288 C CA . ASP A 1 306 ? 43.792 27.747 101.372 1.00 19.80 298 ASP A CA 1
ATOM 2289 C C . ASP A 1 306 ? 43.803 26.451 102.196 1.00 19.71 298 ASP A C 1
ATOM 2290 O O . ASP A 1 306 ? 43.610 25.344 101.656 1.00 20.13 298 ASP A O 1
ATOM 2295 N N . GLY A 1 307 ? 44.038 26.604 103.492 1.00 20.40 299 GLY A N 1
ATOM 2296 C CA . GLY A 1 307 ? 43.973 25.481 104.459 1.00 20.38 299 GLY A CA 1
ATOM 2297 C C . GLY A 1 307 ? 42.611 24.797 104.479 1.00 20.10 299 GLY A C 1
ATOM 2298 O O . GLY A 1 307 ? 42.509 23.561 104.514 1.00 19.68 299 GLY A O 1
ATOM 2299 N N . LEU A 1 308 ? 41.555 25.608 104.514 1.00 19.25 300 LEU A N 1
ATOM 2300 C CA . LEU A 1 308 ? 40.186 25.102 104.507 1.00 18.91 300 LEU A CA 1
ATOM 2301 C C . LEU A 1 308 ? 39.894 24.324 103.250 1.00 18.19 300 LEU A C 1
ATOM 2302 O O . LEU A 1 308 ? 39.383 23.195 103.307 1.00 18.15 300 LEU A O 1
ATOM 2307 N N . LYS A 1 309 ? 40.225 24.911 102.101 1.00 17.49 301 LYS A N 1
ATOM 2308 C CA . LYS A 1 309 ? 39.936 24.247 100.835 1.00 17.54 301 LYS A CA 1
ATOM 2309 C C . LYS A 1 309 ? 40.652 22.879 100.732 1.00 17.38 301 LYS A C 1
ATOM 2310 O O . LYS A 1 309 ? 40.087 21.894 100.235 1.00 18.03 301 LYS A O 1
ATOM 2316 N N . ALA A 1 310 ? 41.884 22.817 101.237 1.00 17.91 302 ALA A N 1
ATOM 2317 C CA . ALA A 1 310 ? 42.654 21.577 101.197 1.00 18.57 302 ALA A CA 1
ATOM 2318 C C . ALA A 1 310 ? 42.042 20.519 102.124 1.00 19.66 302 ALA A C 1
ATOM 2319 O O . ALA A 1 310 ? 42.035 19.328 101.806 1.00 19.53 302 ALA A O 1
ATOM 2321 N N . GLN A 1 311 ? 41.623 20.946 103.314 1.00 20.42 303 GLN A N 1
ATOM 2322 C CA . GLN A 1 311 ? 41.008 20.041 104.247 1.00 22.07 303 GLN A CA 1
ATOM 2323 C C . GLN A 1 311 ? 39.687 19.547 103.677 1.00 20.94 303 GLN A C 1
ATOM 2324 O O . GLN A 1 311 ? 39.327 18.384 103.866 1.00 20.84 303 GLN A O 1
ATOM 2330 N N . LEU A 1 312 ? 38.931 20.432 103.020 1.00 19.38 304 LEU A N 1
ATOM 2331 C CA . LEU A 1 312 ? 37.679 19.996 102.399 1.00 19.07 304 LEU A CA 1
ATOM 2332 C C . LEU A 1 312 ? 37.965 18.917 101.323 1.00 19.15 304 LEU A C 1
ATOM 2333 O O . LEU A 1 312 ? 37.340 17.843 101.298 1.00 18.81 304 LEU A O 1
ATOM 2338 N N . GLN A 1 313 ? 38.980 19.149 100.498 1.00 19.82 305 GLN A N 1
ATOM 2339 C CA . GLN A 1 313 ? 39.331 18.174 99.469 1.00 20.64 305 GLN A CA 1
ATOM 2340 C C . GLN A 1 313 ? 39.859 16.855 100.065 1.00 20.99 305 GLN A C 1
ATOM 2341 O O . GLN A 1 313 ? 39.542 15.799 99.538 1.00 21.10 305 GLN A O 1
ATOM 2347 N N . ALA A 1 314 ? 40.617 16.933 101.154 1.00 20.56 306 ALA A N 1
ATOM 2348 C CA . ALA A 1 314 ? 41.092 15.711 101.829 1.00 21.73 306 ALA A CA 1
ATOM 2349 C C . ALA A 1 314 ? 39.917 14.869 102.334 1.00 22.18 306 ALA A C 1
ATOM 2350 O O . ALA A 1 314 ? 40.020 13.659 102.422 1.00 21.65 306 ALA A O 1
ATOM 2352 N N . GLU A 1 315 ? 38.784 15.514 102.642 1.00 22.58 307 GLU A N 1
ATOM 2353 C CA . GLU A 1 315 ? 37.577 14.813 103.055 1.00 23.83 307 GLU A CA 1
ATOM 2354 C C . GLU A 1 315 ? 36.635 14.557 101.894 1.00 22.07 307 GLU A C 1
ATOM 2355 O O . GLU A 1 315 ? 35.481 14.197 102.102 1.00 22.28 307 GLU A O 1
ATOM 2361 N N . GLY A 1 316 ? 37.117 14.691 100.661 1.00 20.52 308 GLY A N 1
ATOM 2362 C CA . GLY A 1 316 ? 36.295 14.365 99.486 1.00 19.78 308 GLY A CA 1
ATOM 2363 C C . GLY A 1 316 ? 35.268 15.415 99.112 1.00 19.34 308 GLY A C 1
ATOM 2364 O O . GLY A 1 316 ? 34.283 15.116 98.410 1.00 19.45 308 GLY A O 1
ATOM 2365 N N . ILE A 1 317 ? 35.491 16.656 99.546 1.00 18.57 309 ILE A N 1
ATOM 2366 C CA . ILE A 1 317 ? 34.538 17.739 99.284 1.00 18.30 309 ILE A CA 1
ATOM 2367 C C . ILE A 1 317 ? 35.180 18.718 98.302 1.00 17.40 309 ILE A C 1
ATOM 2368 O O . ILE A 1 317 ? 36.215 19.305 98.616 1.00 18.38 309 ILE A O 1
ATOM 2373 N N . PRO A 1 318 ? 34.591 18.863 97.104 1.00 16.76 310 PRO A N 1
ATOM 2374 C CA . PRO A 1 318 ? 35.101 19.857 96.154 1.00 16.31 310 PRO A CA 1
ATOM 2375 C C . PRO A 1 318 ? 34.692 21.264 96.552 1.00 16.78 310 PRO A C 1
ATOM 2376 O O . PRO A 1 318 ? 33.632 21.456 97.200 1.00 16.95 310 PRO A O 1
ATOM 2380 N N . SER A 1 319 ? 35.536 22.231 96.184 1.00 15.99 311 SER A N 1
ATOM 2381 C CA . SER A 1 319 ? 35.207 23.656 96.393 1.00 15.52 311 SER A CA 1
ATOM 2382 C C . SER A 1 319 ? 35.983 24.450 95.360 1.00 15.63 311 SER A C 1
ATOM 2383 O O . SER A 1 319 ? 36.995 23.977 94.835 1.00 16.77 311 SER A O 1
ATOM 2386 N N . VAL A 1 320 ? 35.520 25.662 95.059 1.00 14.67 312 VAL A N 1
ATOM 2387 C CA . VAL A 1 320 ? 36.124 26.451 93.978 1.00 15.29 312 VAL A CA 1
ATOM 2388 C C . VAL A 1 320 ? 36.225 27.904 94.425 1.00 14.68 312 VAL A C 1
ATOM 2389 O O . VAL A 1 320 ? 35.335 28.417 95.080 1.00 14.12 312 VAL A O 1
ATOM 2393 N N . ILE A 1 321 ? 37.328 28.545 94.067 1.00 14.43 313 ILE A N 1
ATOM 2394 C CA . ILE A 1 321 ? 37.504 29.961 94.337 1.00 14.25 313 ILE A CA 1
ATOM 2395 C C . ILE A 1 321 ? 37.013 30.746 93.135 1.00 13.95 313 ILE A C 1
ATOM 2396 O O . ILE A 1 321 ? 37.589 30.643 92.058 1.00 14.08 313 ILE A O 1
ATOM 2401 N N . TYR A 1 322 ? 35.954 31.507 93.333 1.00 14.15 314 TYR A N 1
ATOM 2402 C CA . TYR A 1 322 ? 35.458 32.516 92.386 1.00 14.54 314 TYR A CA 1
ATOM 2403 C C . TYR A 1 322 ? 35.643 33.890 93.084 1.00 14.14 314 TYR A C 1
ATOM 2404 O O . TYR A 1 322 ? 34.899 34.195 94.003 1.00 13.82 314 TYR A O 1
ATOM 2413 N N . TYR A 1 323 ? 36.602 34.739 92.692 1.00 14.87 315 TYR A N 1
ATOM 2414 C CA . TYR A 1 323 ? 37.431 34.620 91.504 1.00 15.45 315 TYR A CA 1
ATOM 2415 C C . TYR A 1 323 ? 38.859 34.806 91.946 1.00 15.76 315 TYR A C 1
ATOM 2416 O O . TYR A 1 323 ? 39.150 35.572 92.882 1.00 16.82 315 TYR A O 1
ATOM 2425 N N . VAL A 1 324 ? 39.753 34.099 91.280 1.00 16.11 316 VAL A N 1
ATOM 2426 C CA . VAL A 1 324 ? 41.137 34.113 91.656 1.00 16.99 316 VAL A CA 1
ATOM 2427 C C . VAL A 1 324 ? 41.819 35.437 91.322 1.00 17.20 316 VAL A C 1
ATOM 2428 O O . VAL A 1 324 ? 42.677 35.878 92.090 1.00 16.29 316 VAL A O 1
ATOM 2432 N N . LYS A 1 325 ? 41.461 36.013 90.183 1.00 17.44 317 LYS A N 1
ATOM 2433 C CA . LYS A 1 325 ? 42.075 37.243 89.684 1.00 20.30 317 LYS A CA 1
ATOM 2434 C C . LYS A 1 325 ? 40.949 38.138 89.196 1.00 18.74 317 LYS A C 1
ATOM 2435 O O . LYS A 1 325 ? 40.287 37.794 88.230 1.00 18.76 317 LYS A O 1
ATOM 2441 N N . PRO A 1 326 ? 40.694 39.259 89.895 1.00 17.43 318 PRO A N 1
ATOM 2442 C CA . PRO A 1 326 ? 39.682 40.204 89.350 1.00 16.66 318 PRO A CA 1
ATOM 2443 C C . PRO A 1 326 ? 40.120 40.760 88.008 1.00 15.20 318 PRO A C 1
ATOM 2444 O O . PRO A 1 326 ? 41.296 40.806 87.703 1.00 15.26 318 PRO A O 1
ATOM 2448 N N . LEU A 1 327 ? 39.165 41.160 87.197 1.00 14.13 319 LEU A N 1
ATOM 2449 C CA . LEU A 1 327 ? 39.431 41.554 85.853 1.00 14.05 319 LEU A CA 1
ATOM 2450 C C . LEU A 1 327 ? 40.459 42.653 85.724 1.00 14.28 319 LEU A C 1
ATOM 2451 O O . LEU A 1 327 ? 41.279 42.606 84.806 1.00 14.32 319 LEU A O 1
ATOM 2456 N N . HIS A 1 328 ? 40.423 43.633 86.616 1.00 14.68 320 HIS A N 1
ATOM 2457 C CA . HIS A 1 328 ? 41.290 44.783 86.452 1.00 15.85 320 HIS A CA 1
ATOM 2458 C C . HIS A 1 328 ? 42.760 44.414 86.625 1.00 17.22 320 HIS A C 1
ATOM 2459 O O . HIS A 1 328 ? 43.631 45.217 86.281 1.00 17.93 320 HIS A O 1
ATOM 2466 N N . LEU A 1 329 ? 43.026 43.245 87.180 1.00 16.93 321 LEU A N 1
ATOM 2467 C CA . LEU A 1 329 ? 44.405 42.791 87.326 1.00 18.46 321 LEU A CA 1
ATOM 2468 C C . LEU A 1 329 ? 44.826 41.837 86.230 1.00 18.76 321 LEU A C 1
ATOM 2469 O O . LEU A 1 329 ? 45.999 41.450 86.179 1.00 19.56 321 LEU A O 1
ATOM 2474 N N . GLN A 1 330 ? 43.908 41.442 85.347 1.00 17.41 322 GLN A N 1
ATOM 2475 C CA . GLN A 1 330 ? 44.279 40.508 84.287 1.00 16.76 322 GLN A CA 1
ATOM 2476 C C . GLN A 1 330 ? 44.880 41.277 83.148 1.00 16.40 322 GLN A C 1
ATOM 2477 O O . GLN A 1 330 ? 44.519 42.430 82.903 1.00 15.74 322 GLN A O 1
ATOM 2483 N N . THR A 1 331 ? 45.789 40.621 82.445 1.00 16.98 323 THR A N 1
ATOM 2484 C CA . THR A 1 331 ? 46.568 41.226 81.371 1.00 17.31 323 THR A CA 1
ATOM 2485 C C . THR A 1 331 ? 45.738 41.949 80.349 1.00 17.04 323 THR A C 1
ATOM 2486 O O . THR A 1 331 ? 46.096 43.059 79.914 1.00 17.63 323 THR A O 1
ATOM 2490 N N . ALA A 1 332 ? 44.665 41.332 79.903 1.00 15.91 324 ALA A N 1
ATOM 2491 C CA . ALA A 1 332 ? 43.885 41.945 78.827 1.00 16.34 324 ALA A CA 1
ATOM 2492 C C . ALA A 1 332 ? 43.215 43.246 79.231 1.00 16.12 324 ALA A C 1
ATOM 2493 O O . ALA A 1 332 ? 42.883 44.024 78.358 1.00 17.23 324 ALA A O 1
ATOM 2495 N N . TYR A 1 333 ? 42.957 43.460 80.517 1.00 15.62 325 TYR A N 1
ATOM 2496 C CA . TYR A 1 333 ? 42.125 44.623 80.948 1.00 16.03 325 TYR A CA 1
ATOM 2497 C C . TYR A 1 333 ? 42.794 45.593 81.903 1.00 16.55 325 TYR A C 1
ATOM 2498 O O . TYR A 1 333 ? 42.168 46.566 82.316 1.00 17.16 325 TYR A O 1
ATOM 2507 N N . LYS A 1 334 ? 44.036 45.327 82.267 1.00 17.16 326 LYS A N 1
ATOM 2508 C CA . LYS A 1 334 ? 44.666 46.038 83.356 1.00 19.31 326 LYS A CA 1
ATOM 2509 C C . LYS A 1 334 ? 45.065 47.462 82.986 1.00 19.95 326 LYS A C 1
ATOM 2510 O O . LYS A 1 334 ? 45.413 48.243 83.875 1.00 21.33 326 LYS A O 1
ATOM 2516 N N . HIS A 1 335 ? 45.035 47.803 81.703 1.00 19.31 327 HIS A N 1
ATOM 2517 C CA . HIS A 1 335 ? 45.282 49.184 81.296 1.00 21.75 327 HIS A CA 1
ATOM 2518 C C . HIS A 1 335 ? 44.048 50.082 81.218 1.00 18.55 327 HIS A C 1
ATOM 2519 O O . HIS A 1 335 ? 44.172 51.286 81.034 1.00 19.23 327 HIS A O 1
ATOM 2526 N N . TYR A 1 336 ? 42.863 49.508 81.401 1.00 16.84 328 TYR A N 1
ATOM 2527 C CA . TYR A 1 336 ? 41.620 50.304 81.418 1.00 16.39 328 TYR A CA 1
ATOM 2528 C C . TYR A 1 336 ? 41.503 51.053 82.760 1.00 17.06 328 TYR A C 1
ATOM 2529 O O . TYR A 1 336 ? 42.168 50.705 83.746 1.00 16.37 328 TYR A O 1
ATOM 2538 N N . SER A 1 337 ? 40.687 52.108 82.775 1.00 17.09 329 SER A N 1
ATOM 2539 C CA A SER A 1 337 ? 40.596 52.948 83.960 0.50 17.76 329 SER A CA 1
ATOM 2540 C CA B SER A 1 337 ? 40.583 52.961 83.945 0.50 17.92 329 SER A CA 1
ATOM 2541 C C . SER A 1 337 ? 39.791 52.282 85.067 1.00 17.58 329 SER A C 1
ATOM 2542 O O . SER A 1 337 ? 38.936 51.404 84.816 1.00 15.41 329 SER A O 1
ATOM 2547 N N . VAL A 1 338 ? 40.094 52.705 86.286 1.00 18.02 330 VAL A N 1
ATOM 2548 C CA A VAL A 1 338 ? 39.391 52.203 87.470 0.70 17.80 330 VAL A CA 1
ATOM 2549 C CA B VAL A 1 338 ? 39.491 52.203 87.510 0.30 17.19 330 VAL A CA 1
ATOM 2550 C C . VAL A 1 338 ? 38.839 53.372 88.251 1.00 17.03 330 VAL A C 1
ATOM 2551 O O . VAL A 1 338 ? 39.379 54.462 88.252 1.00 17.78 330 VAL A O 1
ATOM 2558 N N . ALA A 1 339 ? 37.725 53.139 88.899 1.00 15.95 331 ALA A N 1
ATOM 2559 C CA . ALA A 1 339 ? 37.044 54.156 89.649 1.00 15.98 331 ALA A CA 1
ATOM 2560 C C . ALA A 1 339 ? 37.973 54.834 90.674 1.00 16.01 331 ALA A C 1
ATOM 2561 O O . ALA A 1 339 ? 38.923 54.226 91.160 1.00 14.80 331 ALA A O 1
ATOM 2563 N N . PRO A 1 340 ? 37.670 56.083 91.034 1.00 16.23 332 PRO A N 1
ATOM 2564 C CA . PRO A 1 340 ? 38.461 56.769 92.033 1.00 17.17 332 PRO A CA 1
ATOM 2565 C C . PRO A 1 340 ? 38.486 56.002 93.345 1.00 17.58 332 PRO A C 1
ATOM 2566 O O . PRO A 1 340 ? 37.446 55.599 93.844 1.00 17.09 332 PRO A O 1
ATOM 2570 N N . GLY A 1 341 ? 39.673 55.848 93.886 1.00 17.25 333 GLY A N 1
ATOM 2571 C CA . GLY A 1 341 ? 39.852 55.144 95.120 1.00 18.46 333 GLY A CA 1
ATOM 2572 C C . GLY A 1 341 ? 40.360 53.726 94.950 1.00 18.33 333 GLY A C 1
ATOM 2573 O O . GLY A 1 341 ? 40.772 53.110 95.922 1.00 20.60 333 GLY A O 1
ATOM 2574 N N . GLY A 1 342 ? 40.327 53.209 93.725 1.00 17.20 334 GLY A N 1
ATOM 2575 C CA . GLY A 1 342 ? 40.834 51.880 93.450 1.00 16.72 334 GLY A CA 1
ATOM 2576 C C . GLY A 1 342 ? 39.817 50.819 93.842 1.00 16.80 334 GLY A C 1
ATOM 2577 O O . GLY A 1 342 ? 38.692 51.142 94.163 1.00 16.01 334 GLY A O 1
ATOM 2578 N N . LEU A 1 343 ? 40.252 49.567 93.861 1.00 16.05 335 LEU A N 1
ATOM 2579 C CA . LEU A 1 343 ? 39.340 48.423 94.036 1.00 16.55 335 LEU A CA 1
ATOM 2580 C C . LEU A 1 343 ? 39.828 47.500 95.148 1.00 16.31 335 LEU A C 1
ATOM 2581 O O . LEU A 1 343 ? 40.141 46.336 94.896 1.00 16.14 335 LEU A O 1
ATOM 2586 N N . PRO A 1 344 ? 39.871 48.007 96.405 1.00 16.71 336 PRO A N 1
ATOM 2587 C CA . PRO A 1 344 ? 40.469 47.191 97.469 1.00 16.81 336 PRO A CA 1
ATOM 2588 C C . PRO A 1 344 ? 39.690 45.920 97.775 1.00 16.64 336 PRO A C 1
ATOM 2589 O O . PRO A 1 344 ? 40.315 44.891 98.108 1.00 16.93 336 PRO A O 1
ATOM 2593 N N . VAL A 1 345 ? 38.364 45.975 97.666 1.00 16.42 337 VAL A N 1
ATOM 2594 C CA . VAL A 1 345 ? 37.537 44.789 97.980 1.00 16.49 337 VAL A CA 1
ATOM 2595 C C . VAL A 1 345 ? 37.806 43.726 96.918 1.00 15.97 337 VAL A C 1
ATOM 2596 O O . VAL A 1 345 ? 38.117 42.566 97.225 1.00 15.92 337 VAL A O 1
ATOM 2600 N N . SER A 1 346 ? 37.697 44.109 95.651 1.00 15.42 338 SER A N 1
ATOM 2601 C CA . SER A 1 346 ? 37.984 43.185 94.562 1.00 14.32 338 SER A CA 1
ATOM 2602 C C . SER A 1 346 ? 39.398 42.578 94.677 1.00 15.16 338 SER A C 1
ATOM 2603 O O . SER A 1 346 ? 39.621 41.399 94.336 1.00 14.38 338 SER A O 1
ATOM 2606 N N . GLU A 1 347 ? 40.358 43.356 95.159 1.00 14.81 339 GLU A N 1
ATOM 2607 C CA . GLU A 1 347 ? 41.715 42.842 95.238 1.00 16.15 339 GLU A CA 1
ATOM 2608 C C . GLU A 1 347 ? 41.954 41.876 96.413 1.00 16.33 339 GLU A C 1
ATOM 2609 O O . GLU A 1 347 ? 42.818 40.984 96.327 1.00 16.47 339 GLU A O 1
ATOM 2615 N N . SER A 1 348 ? 41.260 42.093 97.517 1.00 16.79 340 SER A N 1
ATOM 2616 C CA . SER A 1 348 ? 41.453 41.273 98.709 1.00 18.27 340 SER A CA 1
ATOM 2617 C C . SER A 1 348 ? 40.549 40.030 98.800 1.00 17.84 340 SER A C 1
ATOM 2618 O O . SER A 1 348 ? 40.934 39.027 99.415 1.00 17.26 340 SER A O 1
ATOM 2621 N N . LEU A 1 349 ? 39.364 40.068 98.193 1.00 16.42 341 LEU A N 1
ATOM 2622 C CA . LEU A 1 349 ? 38.495 38.885 98.228 1.00 16.72 341 LEU A CA 1
ATOM 2623 C C . LEU A 1 349 ? 39.108 37.578 97.769 1.00 16.60 341 LEU A C 1
ATOM 2624 O O . LEU A 1 349 ? 38.781 36.540 98.367 1.00 16.76 341 LEU A O 1
ATOM 2629 N N . PRO A 1 350 ? 39.899 37.582 96.673 1.00 16.38 342 PRO A N 1
ATOM 2630 C CA . PRO A 1 350 ? 40.540 36.353 96.230 1.00 17.02 342 PRO A CA 1
ATOM 2631 C C . PRO A 1 350 ? 41.383 35.646 97.279 1.00 17.58 342 PRO A C 1
ATOM 2632 O O . PRO A 1 350 ? 41.623 34.442 97.133 1.00 18.99 342 PRO A O 1
ATOM 2636 N N . SER A 1 351 ? 41.814 36.332 98.338 1.00 17.89 343 SER A N 1
ATOM 2637 C CA . SER A 1 351 ? 42.621 35.677 99.354 1.00 18.74 343 SER A CA 1
ATOM 2638 C C . SER A 1 351 ? 41.787 34.987 100.411 1.00 18.61 343 SER A C 1
ATOM 2639 O O . SER A 1 351 ? 42.340 34.248 101.217 1.00 18.49 343 SER A O 1
ATOM 2642 N N . ARG A 1 352 ? 40.473 35.234 100.429 1.00 18.12 344 ARG A N 1
ATOM 2643 C CA . ARG A 1 352 ? 39.637 34.698 101.491 1.00 18.56 344 ARG A CA 1
ATOM 2644 C C . ARG A 1 352 ? 38.311 34.056 101.068 1.00 16.84 344 ARG A C 1
ATOM 2645 O O . ARG A 1 352 ? 37.706 33.374 101.876 1.00 17.50 344 ARG A O 1
ATOM 2653 N N . ILE A 1 353 ? 37.872 34.254 99.831 1.00 15.29 345 ILE A N 1
ATOM 2654 C CA . ILE A 1 353 ? 36.574 33.710 99.376 1.00 14.38 345 ILE A CA 1
ATOM 2655 C C . ILE A 1 353 ? 36.673 32.241 98.963 1.00 14.06 345 ILE A C 1
ATOM 2656 O O . ILE A 1 353 ? 37.724 31.775 98.497 1.00 13.87 345 ILE A O 1
ATOM 2661 N N . LEU A 1 354 ? 35.575 31.511 99.120 1.00 14.13 346 LEU A N 1
ATOM 2662 C CA . LEU A 1 354 ? 35.487 30.121 98.673 1.00 14.12 346 LEU A CA 1
ATOM 2663 C C . LEU A 1 354 ? 34.045 29.734 98.433 1.00 13.61 346 LEU A C 1
ATOM 2664 O O . LEU A 1 354 ? 33.181 30.116 99.207 1.00 13.35 346 LEU A O 1
ATOM 2669 N N . SER A 1 355 ? 33.777 29.051 97.319 1.00 12.78 347 SER A N 1
ATOM 2670 C CA . SER A 1 355 ? 32.443 28.569 97.025 1.00 13.11 347 SER A CA 1
ATOM 2671 C C . SER A 1 355 ? 32.294 27.073 97.329 1.00 13.23 347 SER A C 1
ATOM 2672 O O . SER A 1 355 ? 33.188 26.287 97.060 1.00 13.39 347 SER A O 1
ATOM 2675 N N . LEU A 1 356 ? 31.193 26.715 97.982 1.00 13.63 348 LEU A N 1
ATOM 2676 C CA . LEU A 1 356 ? 30.943 25.341 98.489 1.00 13.91 348 LEU A CA 1
ATOM 2677 C C . LEU A 1 356 ? 29.940 24.626 97.574 1.00 13.59 348 LEU A C 1
ATOM 2678 O O . LEU A 1 356 ? 29.207 25.275 96.832 1.00 13.72 348 LEU A O 1
ATOM 2683 N N . PRO A 1 357 ? 29.875 23.290 97.629 1.00 13.72 349 PRO A N 1
ATOM 2684 C CA . PRO A 1 357 ? 28.878 22.596 96.852 1.00 13.09 349 PRO A CA 1
ATOM 2685 C C . PRO A 1 357 ? 27.486 23.201 97.045 1.00 13.27 349 PRO A C 1
ATOM 2686 O O . PRO A 1 357 ? 27.070 23.482 98.153 1.00 13.18 349 PRO A O 1
ATOM 2690 N N . MET A 1 358 ? 26.806 23.466 95.954 1.00 13.45 350 MET A N 1
ATOM 2691 C CA . MET A 1 358 ? 25.537 24.157 96.012 1.00 14.57 350 MET A CA 1
ATOM 2692 C C . MET A 1 358 ? 24.742 23.772 94.789 1.00 13.88 350 MET A C 1
ATOM 2693 O O . MET A 1 358 ? 25.128 24.084 93.692 1.00 13.97 350 MET A O 1
ATOM 2698 N N . HIS A 1 359 ? 23.679 23.006 95.005 1.00 14.40 351 HIS A N 1
ATOM 2699 C CA . HIS A 1 359 ? 22.754 22.609 93.946 1.00 14.27 351 HIS A CA 1
ATOM 2700 C C . HIS A 1 359 ? 21.501 22.052 94.627 1.00 14.64 351 HIS A C 1
ATOM 2701 O O . HIS A 1 359 ? 21.527 21.783 95.839 1.00 14.78 351 HIS A O 1
ATOM 2708 N N . PRO A 1 360 ? 20.418 21.840 93.861 1.00 14.22 352 PRO A N 1
ATOM 2709 C CA . PRO A 1 360 ? 19.175 21.441 94.501 1.00 15.42 352 PRO A CA 1
ATOM 2710 C C . PRO A 1 360 ? 19.175 20.063 95.135 1.00 16.56 352 PRO A C 1
ATOM 2711 O O . PRO A 1 360 ? 18.272 19.784 95.933 1.00 18.01 352 PRO A O 1
ATOM 2715 N N . TYR A 1 361 ? 20.136 19.212 94.764 1.00 16.70 353 TYR A N 1
ATOM 2716 C CA . TYR A 1 361 ? 20.166 17.792 95.142 1.00 17.14 353 TYR A CA 1
ATOM 2717 C C . TYR A 1 361 ? 21.152 17.415 96.236 1.00 18.05 353 TYR A C 1
ATOM 2718 O O . TYR A 1 361 ? 21.403 16.229 96.514 1.00 16.81 353 TYR A O 1
ATOM 2727 N N . LEU A 1 362 ? 21.705 18.430 96.899 1.00 18.02 354 LEU A N 1
ATOM 2728 C CA . LEU A 1 362 ? 22.632 18.185 97.978 1.00 19.09 354 LEU A CA 1
ATOM 2729 C C . LEU A 1 362 ? 21.869 17.594 99.147 1.00 20.21 354 LEU A C 1
ATOM 2730 O O . LEU A 1 362 ? 20.906 18.180 99.632 1.00 20.72 354 LEU A O 1
ATOM 2735 N N . SER A 1 363 ? 22.293 16.427 99.607 1.00 22.12 355 SER A N 1
ATOM 2736 C CA . SER A 1 363 ? 21.564 15.756 100.694 1.00 22.78 355 SER A CA 1
ATOM 2737 C C . SER A 1 363 ? 21.869 16.384 102.049 1.00 24.62 355 SER A C 1
ATOM 2738 O O . SER A 1 363 ? 22.912 17.022 102.245 1.00 22.50 355 SER A O 1
ATOM 2741 N N . GLU A 1 364 ? 20.977 16.141 103.009 1.00 26.74 356 GLU A N 1
ATOM 2742 C CA . GLU A 1 364 ? 21.227 16.581 104.381 1.00 28.14 356 GLU A CA 1
ATOM 2743 C C . GLU A 1 364 ? 22.545 16.012 104.869 1.00 25.77 356 GLU A C 1
ATOM 2744 O O . GLU A 1 364 ? 23.354 16.729 105.434 1.00 24.92 356 GLU A O 1
ATOM 2750 N N . ALA A 1 365 ? 22.742 14.723 104.645 1.00 24.86 357 ALA A N 1
ATOM 2751 C CA . ALA A 1 365 ? 23.975 14.050 105.070 1.00 25.31 357 ALA A CA 1
ATOM 2752 C C . ALA A 1 365 ? 25.227 14.672 104.447 1.00 24.26 357 ALA A C 1
ATOM 2753 O O . ALA A 1 365 ? 26.229 14.890 105.139 1.00 23.96 357 ALA A O 1
ATOM 2755 N N . ASP A 1 366 ? 25.165 15.031 103.164 1.00 23.04 358 ASP A N 1
ATOM 2756 C CA . ASP A 1 366 ? 26.344 15.629 102.568 1.00 23.17 358 ASP A CA 1
ATOM 2757 C C . ASP A 1 366 ? 26.578 17.056 103.105 1.00 22.41 358 ASP A C 1
ATOM 2758 O O . ASP A 1 366 ? 27.700 17.448 103.468 1.00 22.28 358 ASP A O 1
ATOM 2763 N N . GLN A 1 367 ? 25.508 17.813 103.226 1.00 21.99 359 GLN A N 1
ATOM 2764 C CA . GLN A 1 367 ? 25.607 19.118 103.843 1.00 21.69 359 GLN A CA 1
ATOM 2765 C C . GLN A 1 367 ? 26.136 19.045 105.270 1.00 22.50 359 GLN A C 1
ATOM 2766 O O . GLN A 1 367 ? 27.030 19.807 105.638 1.00 21.31 359 GLN A O 1
ATOM 2772 N N . ASP A 1 368 ? 25.620 18.117 106.071 1.00 23.04 360 ASP A N 1
ATOM 2773 C CA . ASP A 1 368 ? 26.142 17.941 107.422 1.00 24.92 360 ASP A CA 1
ATOM 2774 C C . ASP A 1 368 ? 27.643 17.671 107.434 1.00 24.23 360 ASP A C 1
ATOM 2775 O O . ASP A 1 368 ? 28.351 18.149 108.294 1.00 24.47 360 ASP A O 1
ATOM 2780 N N . LYS A 1 369 ? 28.109 16.871 106.488 1.00 24.56 361 LYS A N 1
ATOM 2781 C CA . LYS A 1 369 ? 29.506 16.508 106.426 1.00 24.49 361 LYS A CA 1
ATOM 2782 C C . LYS A 1 369 ? 30.332 17.750 106.113 1.00 22.56 361 LYS A C 1
ATOM 2783 O O . LYS A 1 369 ? 31.386 18.011 106.746 1.00 21.13 361 LYS A O 1
ATOM 2789 N N . ILE A 1 370 ? 29.830 18.538 105.161 1.00 20.64 362 ILE A N 1
ATOM 2790 C CA . ILE A 1 370 ? 30.524 19.757 104.763 1.00 19.97 362 ILE A CA 1
ATOM 2791 C C . ILE A 1 370 ? 30.579 20.701 105.957 1.00 19.83 362 ILE A C 1
ATOM 2792 O O . ILE A 1 370 ? 31.631 21.208 106.305 1.00 19.37 362 ILE A O 1
ATOM 2797 N N . ILE A 1 371 ? 29.438 20.931 106.591 1.00 20.35 363 ILE A N 1
ATOM 2798 C CA . ILE A 1 371 ? 29.397 21.783 107.785 1.00 21.17 363 ILE A CA 1
ATOM 2799 C C . ILE A 1 371 ? 30.404 21.296 108.829 1.00 21.94 363 ILE A C 1
ATOM 2800 O O . ILE A 1 371 ? 31.106 22.088 109.437 1.00 22.76 363 ILE A O 1
ATOM 2805 N N . GLY A 1 372 ? 30.460 19.999 109.028 1.00 22.25 364 GLY A N 1
ATOM 2806 C CA . GLY A 1 372 ? 31.307 19.423 110.062 1.00 23.16 364 GLY A CA 1
ATOM 2807 C C . GLY A 1 372 ? 32.779 19.700 109.797 1.00 23.00 364 GLY A C 1
ATOM 2808 O O . GLY A 1 372 ? 33.544 19.971 110.701 1.00 22.98 364 GLY A O 1
ATOM 2809 N N . VAL A 1 373 ? 33.184 19.606 108.545 1.00 22.78 365 VAL A N 1
ATOM 2810 C CA . VAL A 1 373 ? 34.588 19.759 108.233 1.00 23.09 365 VAL A CA 1
ATOM 2811 C C . VAL A 1 373 ? 34.985 21.208 108.422 1.00 22.89 365 VAL A C 1
ATOM 2812 O O . VAL A 1 373 ? 36.070 21.495 108.964 1.00 22.57 365 VAL A O 1
ATOM 2816 N N . ILE A 1 374 ? 34.105 22.130 108.006 1.00 22.16 366 ILE A N 1
ATOM 2817 C CA . ILE A 1 374 ? 34.398 23.546 108.116 1.00 22.06 366 ILE A CA 1
ATOM 2818 C C . ILE A 1 374 ? 34.489 23.959 109.605 1.00 23.70 366 ILE A C 1
ATOM 2819 O O . ILE A 1 374 ? 35.438 24.638 110.011 1.00 24.21 366 ILE A O 1
ATOM 2824 N N . ARG A 1 375 ? 33.523 23.530 110.405 1.00 23.86 367 ARG A N 1
ATOM 2825 C CA . ARG A 1 375 ? 33.502 23.846 111.831 1.00 25.99 367 ARG A CA 1
ATOM 2826 C C . ARG A 1 375 ? 34.750 23.250 112.525 1.00 26.87 367 ARG A C 1
ATOM 2827 O O . ARG A 1 375 ? 35.417 23.909 113.344 1.00 27.32 367 ARG A O 1
ATOM 2835 N N . GLY A 1 376 ? 35.083 22.014 112.149 1.00 27.11 368 GLY A N 1
ATOM 2836 C CA . GLY A 1 376 ? 36.230 21.322 112.717 1.00 27.35 368 GLY A CA 1
ATOM 2837 C C . GLY A 1 376 ? 37.526 22.029 112.384 1.00 27.43 368 GLY A C 1
ATOM 2838 O O . GLY A 1 376 ? 38.391 22.169 113.238 1.00 27.11 368 GLY A O 1
ATOM 2839 N N . PHE A 1 377 ? 37.673 22.468 111.130 1.00 26.85 369 PHE A N 1
ATOM 2840 C CA . PHE A 1 377 ? 38.831 23.245 110.709 1.00 26.97 369 PHE A CA 1
ATOM 2841 C C . PHE A 1 377 ? 39.025 24.466 111.586 1.00 27.68 369 PHE A C 1
ATOM 2842 O O . PHE A 1 377 ? 40.157 24.814 111.916 1.00 28.00 369 PHE A O 1
ATOM 2850 N N . HIS A 1 378 ? 37.917 25.123 111.958 1.00 27.73 370 HIS A N 1
ATOM 2851 C CA . HIS A 1 378 ? 37.969 26.330 112.741 1.00 29.38 370 HIS A CA 1
ATOM 2852 C C . HIS A 1 378 ? 37.894 26.070 114.258 1.00 32.49 370 HIS A C 1
ATOM 2853 O O . HIS A 1 378 ? 37.571 26.953 115.032 1.00 33.43 370 HIS A O 1
ATOM 2860 N N . GLY A 1 379 ? 38.198 24.846 114.663 1.00 35.66 371 GLY A N 1
ATOM 2861 C CA . GLY A 1 379 ? 38.406 24.535 116.074 1.00 39.05 371 GLY A CA 1
ATOM 2862 C C . GLY A 1 379 ? 37.150 24.246 116.860 1.00 42.23 371 GLY A C 1
ATOM 2863 O O . GLY A 1 379 ? 37.227 24.172 118.082 1.00 44.81 371 GLY A O 1
ATOM 2864 N N . LYS A 1 380 ? 35.999 24.092 116.192 1.00 43.84 372 LYS A N 1
ATOM 2865 C CA . LYS A 1 380 ? 34.756 23.648 116.861 1.00 46.13 372 LYS A CA 1
ATOM 2866 C C . LYS A 1 380 ? 34.829 22.129 117.058 1.00 48.89 372 LYS A C 1
ATOM 2867 O O . LYS A 1 380 ? 35.105 21.405 116.111 1.00 51.68 372 LYS A O 1
ATOM 2869 N N . LYS A 1 381 ? 34.606 21.646 118.285 1.00 53.46 373 LYS A N 1
ATOM 2870 C CA . LYS A 1 381 ? 34.782 20.209 118.608 1.00 54.01 373 LYS A CA 1
ATOM 2871 C C . LYS A 1 381 ? 33.710 19.312 117.973 1.00 54.30 373 LYS A C 1
ATOM 2872 O O . LYS A 1 381 ? 32.653 19.784 117.554 1.00 53.66 373 LYS A O 1
ATOM 2874 N N . HIS B 1 8 ? 5.678 16.340 48.830 1.00 54.08 0 HIS B N 1
ATOM 2875 C CA . HIS B 1 8 ? 6.410 17.613 48.534 1.00 53.57 0 HIS B CA 1
ATOM 2876 C C . HIS B 1 8 ? 7.919 17.330 48.517 1.00 49.96 0 HIS B C 1
ATOM 2877 O O . HIS B 1 8 ? 8.466 16.788 49.477 1.00 49.98 0 HIS B O 1
ATOM 2879 N N . MET B 1 9 ? 8.577 17.685 47.416 1.00 45.75 1 MET B N 1
ATOM 2880 C CA . MET B 1 9 ? 9.984 17.365 47.212 1.00 41.02 1 MET B CA 1
ATOM 2881 C C . MET B 1 9 ? 10.929 18.229 48.085 1.00 37.45 1 MET B C 1
ATOM 2882 O O . MET B 1 9 ? 10.777 19.443 48.167 1.00 35.62 1 MET B O 1
ATOM 2887 N N . GLN B 1 10 ? 11.929 17.608 48.702 1.00 37.31 2 GLN B N 1
ATOM 2888 C CA . GLN B 1 10 ? 12.898 18.343 49.543 1.00 36.02 2 GLN B CA 1
ATOM 2889 C C . GLN B 1 10 ? 13.904 19.107 48.702 1.00 33.66 2 GLN B C 1
ATOM 2890 O O . GLN B 1 10 ? 14.349 18.608 47.658 1.00 34.32 2 GLN B O 1
ATOM 2896 N N . PHE B 1 11 ? 14.305 20.282 49.172 1.00 29.24 3 PHE B N 1
ATOM 2897 C CA . PHE B 1 11 ? 15.395 21.001 48.548 1.00 29.03 3 PHE B CA 1
ATOM 2898 C C . PHE B 1 11 ? 16.750 20.386 48.923 1.00 27.90 3 PHE B C 1
ATOM 2899 O O . PHE B 1 11 ? 17.545 20.041 48.075 1.00 26.42 3 PHE B O 1
ATOM 2907 N N . ILE B 1 12 ? 17.032 20.327 50.213 1.00 27.53 4 ILE B N 1
ATOM 2908 C CA . ILE B 1 12 ? 18.178 19.583 50.742 1.00 27.16 4 ILE B CA 1
ATOM 2909 C C . ILE B 1 12 ? 17.608 18.615 51.792 1.00 27.34 4 ILE B C 1
ATOM 2910 O O . ILE B 1 12 ? 17.021 19.071 52.776 1.00 28.34 4 ILE B O 1
ATOM 2915 N N . ASP B 1 13 ? 17.779 17.310 51.602 1.00 26.94 5 ASP B N 1
ATOM 2916 C CA . ASP B 1 13 ? 17.007 16.297 52.342 1.00 27.00 5 ASP B CA 1
ATOM 2917 C C . ASP B 1 13 ? 17.792 15.750 53.526 1.00 25.93 5 ASP B C 1
ATOM 2918 O O . ASP B 1 13 ? 18.508 14.720 53.429 1.00 25.03 5 ASP B O 1
ATOM 2923 N N . LEU B 1 14 ? 17.661 16.441 54.659 1.00 23.80 6 LEU B N 1
ATOM 2924 C CA . LEU B 1 14 ? 18.360 16.005 55.857 1.00 23.09 6 LEU B CA 1
ATOM 2925 C C . LEU B 1 14 ? 17.735 14.763 56.429 1.00 22.83 6 LEU B C 1
ATOM 2926 O O . LEU B 1 14 ? 18.413 14.000 57.140 1.00 21.37 6 LEU B O 1
ATOM 2931 N N . GLY B 1 15 ? 16.447 14.546 56.109 1.00 22.19 7 GLY B N 1
ATOM 2932 C CA . GLY B 1 15 ? 15.740 13.357 56.560 1.00 23.43 7 GLY B CA 1
ATOM 2933 C C . GLY B 1 15 ? 16.308 12.075 55.966 1.00 23.40 7 GLY B C 1
ATOM 2934 O O . GLY B 1 15 ? 16.493 11.080 56.675 1.00 23.24 7 GLY B O 1
ATOM 2935 N N . ALA B 1 16 ? 16.591 12.078 54.673 1.00 24.41 8 ALA B N 1
ATOM 2936 C CA . ALA B 1 16 ? 17.135 10.866 54.031 1.00 24.59 8 ALA B CA 1
ATOM 2937 C C . ALA B 1 16 ? 18.529 10.563 54.563 1.00 24.36 8 ALA B C 1
ATOM 2938 O O . ALA B 1 16 ? 18.897 9.405 54.791 1.00 23.08 8 ALA B O 1
ATOM 2940 N N . GLN B 1 17 ? 19.286 11.626 54.793 1.00 24.11 9 GLN B N 1
ATOM 2941 C CA . GLN B 1 17 ? 20.604 11.484 55.409 1.00 24.64 9 GLN B CA 1
ATOM 2942 C C . GLN B 1 17 ? 20.492 10.871 56.817 1.00 23.58 9 GLN B C 1
ATOM 2943 O O . GLN B 1 17 ? 21.202 9.915 57.145 1.00 23.28 9 GLN B O 1
ATOM 2949 N N . ARG B 1 18 ? 19.598 11.413 57.633 1.00 23.21 10 ARG B N 1
ATOM 2950 C CA . ARG B 1 18 ? 19.439 10.916 58.981 1.00 23.83 10 ARG B CA 1
ATOM 2951 C C . ARG B 1 18 ? 19.045 9.437 59.012 1.00 25.21 10 ARG B C 1
ATOM 2952 O O . ARG B 1 18 ? 19.609 8.650 59.773 1.00 25.47 10 ARG B O 1
ATOM 2960 N N . ALA B 1 19 ? 18.105 9.050 58.162 1.00 24.98 11 ALA B N 1
ATOM 2961 C CA . ALA B 1 19 ? 17.677 7.659 58.106 1.00 26.30 11 ALA B CA 1
ATOM 2962 C C . ALA B 1 19 ? 18.856 6.727 57.846 1.00 27.03 11 ALA B C 1
ATOM 2963 O O . ALA B 1 19 ? 18.924 5.635 58.391 1.00 27.36 11 ALA B O 1
ATOM 2965 N N . ARG B 1 20 ? 19.791 7.159 57.008 1.00 26.51 12 ARG B N 1
ATOM 2966 C CA . ARG B 1 20 ? 20.894 6.302 56.636 1.00 26.90 12 ARG B CA 1
ATOM 2967 C C . ARG B 1 20 ? 21.752 5.955 57.842 1.00 26.38 12 ARG B C 1
ATOM 2968 O O . ARG B 1 20 ? 22.233 4.841 57.928 1.00 26.78 12 ARG B O 1
ATOM 2976 N N . ILE B 1 21 ? 21.941 6.907 58.757 1.00 25.50 13 ILE B N 1
ATOM 2977 C CA . ILE B 1 21 ? 22.785 6.694 59.933 1.00 25.55 13 ILE B CA 1
ATOM 2978 C C . ILE B 1 21 ? 22.012 6.904 61.238 1.00 25.45 13 ILE B C 1
ATOM 2979 O O . ILE B 1 21 ? 22.542 7.318 62.257 1.00 23.77 13 ILE B O 1
ATOM 2984 N N . GLU B 1 22 ? 20.752 6.527 61.218 1.00 25.82 14 GLU B N 1
ATOM 2985 C CA . GLU B 1 22 ? 19.840 6.815 62.308 1.00 27.13 14 GLU B CA 1
ATOM 2986 C C . GLU B 1 22 ? 20.318 6.253 63.632 1.00 26.17 14 GLU B C 1
ATOM 2987 O O . GLU B 1 22 ? 20.379 6.977 64.623 1.00 25.01 14 GLU B O 1
ATOM 2993 N N . ASN B 1 23 ? 20.641 4.968 63.653 1.00 26.07 15 ASN B N 1
ATOM 2994 C CA . ASN B 1 23 ? 21.036 4.343 64.893 1.00 26.57 15 ASN B CA 1
ATOM 2995 C C . ASN B 1 23 ? 22.383 4.847 65.373 1.00 25.62 15 ASN B C 1
ATOM 2996 O O . ASN B 1 23 ? 22.537 5.068 66.570 1.00 24.97 15 ASN B O 1
ATOM 3001 N N . ARG B 1 24 ? 23.345 5.021 64.467 1.00 25.08 16 ARG B N 1
ATOM 3002 C CA . ARG B 1 24 ? 24.648 5.614 64.853 1.00 25.64 16 ARG B CA 1
ATOM 3003 C C . ARG B 1 24 ? 24.494 7.009 65.474 1.00 23.52 16 ARG B C 1
ATOM 3004 O O . ARG B 1 24 ? 25.122 7.298 66.519 1.00 21.70 16 ARG B O 1
ATOM 3012 N N . LEU B 1 25 ? 23.672 7.863 64.859 1.00 21.87 17 LEU B N 1
ATOM 3013 C CA . LEU B 1 25 ? 23.381 9.203 65.440 1.00 21.48 17 LEU B CA 1
ATOM 3014 C C . LEU B 1 25 ? 22.786 9.099 66.818 1.00 20.36 17 LEU B C 1
ATOM 3015 O O . LEU B 1 25 ? 23.212 9.808 67.736 1.00 20.17 17 LEU B O 1
ATOM 3020 N N . ASN B 1 26 ? 21.791 8.238 66.966 1.00 20.77 18 ASN B N 1
ATOM 3021 C CA . ASN B 1 26 ? 21.137 8.085 68.250 1.00 20.51 18 ASN B CA 1
ATOM 3022 C C . ASN B 1 26 ? 22.082 7.633 69.349 1.00 19.89 18 ASN B C 1
ATOM 3023 O O . ASN B 1 26 ? 22.034 8.147 70.458 1.00 20.09 18 ASN B O 1
ATOM 3028 N N . ALA B 1 27 ? 22.931 6.673 69.035 1.00 20.02 19 ALA B N 1
ATOM 3029 C CA . ALA B 1 27 ? 23.903 6.179 69.986 1.00 20.61 19 ALA B CA 1
ATOM 3030 C C . ALA B 1 27 ? 24.897 7.263 70.362 1.00 19.82 19 ALA B C 1
ATOM 3031 O O . ALA B 1 27 ? 25.292 7.354 71.516 1.00 20.91 19 ALA B O 1
ATOM 3033 N N . ALA B 1 28 ? 25.332 8.041 69.379 1.00 19.01 20 ALA B N 1
ATOM 3034 C CA . ALA B 1 28 ? 26.301 9.104 69.596 1.00 18.75 20 ALA B CA 1
ATOM 3035 C C . ALA B 1 28 ? 25.722 10.206 70.462 1.00 17.78 20 ALA B C 1
ATOM 3036 O O . ALA B 1 28 ? 26.374 10.687 71.392 1.00 17.11 20 ALA B O 1
ATOM 3038 N N . ILE B 1 29 ? 24.506 10.613 70.150 1.00 17.13 21 ILE B N 1
ATOM 3039 C CA . ILE B 1 29 ? 23.826 11.605 70.959 1.00 16.71 21 ILE B CA 1
ATOM 3040 C C . ILE B 1 29 ? 23.567 11.083 72.392 1.00 16.82 21 ILE B C 1
ATOM 3041 O O . ILE B 1 29 ? 23.819 11.794 73.358 1.00 16.55 21 ILE B O 1
ATOM 3046 N N . SER B 1 30 ? 23.076 9.862 72.533 1.00 16.97 22 SER B N 1
ATOM 3047 C CA A SER B 1 30 ? 22.825 9.233 73.822 0.50 17.66 22 SER B CA 1
ATOM 3048 C CA B SER B 1 30 ? 22.804 9.333 73.858 0.50 17.73 22 SER B CA 1
ATOM 3049 C C . SER B 1 30 ? 24.072 9.256 74.707 1.00 17.88 22 SER B C 1
ATOM 3050 O O . SER B 1 30 ? 24.019 9.528 75.905 1.00 16.97 22 SER B O 1
ATOM 3055 N N . LYS B 1 31 ? 25.199 8.944 74.086 1.00 17.74 23 LYS B N 1
ATOM 3056 C CA . LYS B 1 31 ? 26.478 8.859 74.802 1.00 18.37 23 LYS B CA 1
ATOM 3057 C C . LYS B 1 31 ? 26.834 10.216 75.437 1.00 17.06 23 LYS B C 1
ATOM 3058 O O . LYS B 1 31 ? 27.152 10.322 76.634 1.00 16.68 23 LYS B O 1
ATOM 3064 N N . VAL B 1 32 ? 26.721 11.263 74.635 1.00 15.83 24 VAL B N 1
ATOM 3065 C CA . VAL B 1 32 ? 26.975 12.619 75.133 1.00 14.97 24 VAL B CA 1
ATOM 3066 C C . VAL B 1 32 ? 26.012 12.994 76.251 1.00 14.70 24 VAL B C 1
ATOM 3067 O O . VAL B 1 32 ? 26.423 13.485 77.299 1.00 14.28 24 VAL B O 1
ATOM 3071 N N . VAL B 1 33 ? 24.721 12.752 76.042 1.00 14.76 25 VAL B N 1
ATOM 3072 C CA . VAL B 1 33 ? 23.735 13.105 77.056 1.00 15.10 25 VAL B CA 1
ATOM 3073 C C . VAL B 1 33 ? 24.080 12.497 78.420 1.00 15.20 25 VAL B C 1
ATOM 3074 O O . VAL B 1 33 ? 24.060 13.200 79.449 1.00 14.79 25 VAL B O 1
ATOM 3078 N N . ALA B 1 34 ? 24.437 11.218 78.431 1.00 15.87 26 ALA B N 1
ATOM 3079 C CA . ALA B 1 34 ? 24.690 10.492 79.652 1.00 16.85 26 ALA B CA 1
ATOM 3080 C C . ALA B 1 34 ? 26.016 10.901 80.297 1.00 17.04 26 ALA B C 1
ATOM 3081 O O . ALA B 1 34 ? 26.125 10.845 81.519 1.00 17.04 26 ALA B O 1
ATOM 3083 N N . GLU B 1 35 ? 27.011 11.262 79.492 1.00 16.77 27 GLU B N 1
ATOM 3084 C CA . GLU B 1 35 ? 28.354 11.493 80.055 1.00 17.70 27 GLU B CA 1
ATOM 3085 C C . GLU B 1 35 ? 28.452 12.822 80.797 1.00 16.89 27 GLU B C 1
ATOM 3086 O O . GLU B 1 35 ? 29.243 12.977 81.751 1.00 16.77 27 GLU B O 1
ATOM 3092 N N . GLY B 1 36 ? 27.658 13.799 80.343 1.00 15.84 28 GLY B N 1
ATOM 3093 C CA . GLY B 1 36 ? 27.583 15.077 81.029 1.00 15.81 28 GLY B CA 1
ATOM 3094 C C . GLY B 1 36 ? 28.779 15.995 80.839 1.00 14.96 28 GLY B C 1
ATOM 3095 O O . GLY B 1 36 ? 29.011 16.815 81.698 1.00 15.25 28 GLY B O 1
ATOM 3096 N N . ARG B 1 37 ? 29.555 15.816 79.752 1.00 14.46 29 ARG B N 1
ATOM 3097 C CA . ARG B 1 37 ? 30.689 16.709 79.442 1.00 14.58 29 ARG B CA 1
ATOM 3098 C C . ARG B 1 37 ? 30.252 17.561 78.247 1.00 13.32 29 ARG B C 1
ATOM 3099 O O . ARG B 1 37 ? 30.727 17.382 77.099 1.00 13.25 29 ARG B O 1
ATOM 3107 N N . TYR B 1 38 ? 29.310 18.455 78.508 1.00 12.41 30 TYR B N 1
ATOM 3108 C CA . TYR B 1 38 ? 28.577 19.153 77.440 1.00 12.26 30 TYR B CA 1
ATOM 3109 C C . TYR B 1 38 ? 29.339 20.284 76.793 1.00 12.12 30 TYR B C 1
ATOM 3110 O O . TYR B 1 38 ? 28.979 20.701 75.679 1.00 11.69 30 TYR B O 1
ATOM 3119 N N . ILE B 1 39 ? 30.430 20.710 77.446 1.00 12.49 31 ILE B N 1
ATOM 3120 C CA . ILE B 1 39 ? 31.315 21.781 76.939 1.00 12.86 31 ILE B CA 1
ATOM 3121 C C . ILE B 1 39 ? 32.713 21.176 76.754 1.00 12.85 31 ILE B C 1
ATOM 3122 O O . ILE B 1 39 ? 33.321 20.664 77.709 1.00 12.74 31 ILE B O 1
ATOM 3127 N N . LEU B 1 40 ? 33.188 21.172 75.517 1.00 13.43 32 LEU B N 1
ATOM 3128 C CA . LEU B 1 40 ? 34.511 20.633 75.173 1.00 14.05 32 LEU B CA 1
ATOM 3129 C C . LEU B 1 40 ? 34.738 19.222 75.696 1.00 14.30 32 LEU B C 1
ATOM 3130 O O . LEU B 1 40 ? 35.776 18.877 76.263 1.00 14.60 32 LEU B O 1
ATOM 3135 N N . GLY B 1 41 ? 33.729 18.409 75.514 1.00 13.75 33 GLY B N 1
ATOM 3136 C CA . GLY B 1 41 ? 33.786 17.004 75.864 1.00 14.63 33 GLY B CA 1
ATOM 3137 C C . GLY B 1 41 ? 34.654 16.298 74.853 1.00 14.52 33 GLY B C 1
ATOM 3138 O O . GLY B 1 41 ? 35.086 16.881 73.880 1.00 13.93 33 GLY B O 1
ATOM 3139 N N . PRO B 1 42 ? 34.898 15.019 75.061 1.00 15.38 34 PRO B N 1
ATOM 3140 C CA . PRO B 1 42 ? 35.905 14.325 74.242 1.00 16.12 34 PRO B CA 1
ATOM 3141 C C . PRO B 1 42 ? 35.646 14.305 72.749 1.00 16.09 34 PRO B C 1
ATOM 3142 O O . PRO B 1 42 ? 36.598 14.278 71.955 1.00 16.11 34 PRO B O 1
ATOM 3146 N N . GLU B 1 43 ? 34.360 14.328 72.368 1.00 15.90 35 GLU B N 1
ATOM 3147 C CA . GLU B 1 43 ? 34.003 14.281 70.976 1.00 15.36 35 GLU B CA 1
ATOM 3148 C C . GLU B 1 43 ? 34.499 15.492 70.196 1.00 14.79 35 GLU B C 1
ATOM 3149 O O . GLU B 1 43 ? 34.690 15.403 68.980 1.00 15.33 35 GLU B O 1
ATOM 3155 N N . VAL B 1 44 ? 34.653 16.644 70.849 1.00 14.52 36 VAL B N 1
ATOM 3156 C CA . VAL B 1 44 ? 35.161 17.817 70.163 1.00 14.87 36 VAL B CA 1
ATOM 3157 C C . VAL B 1 44 ? 36.592 17.606 69.632 1.00 15.89 36 VAL B C 1
ATOM 3158 O O . VAL B 1 44 ? 36.846 17.737 68.428 1.00 17.17 36 VAL B O 1
ATOM 3162 N N . ALA B 1 45 ? 37.523 17.234 70.514 1.00 17.03 37 ALA B N 1
ATOM 3163 C CA . ALA B 1 45 ? 38.874 16.895 70.111 1.00 17.07 37 ALA B CA 1
ATOM 3164 C C . ALA B 1 45 ? 38.930 15.747 69.100 1.00 17.64 37 ALA B C 1
ATOM 3165 O O . ALA B 1 45 ? 39.728 15.794 68.150 1.00 17.41 37 ALA B O 1
ATOM 3167 N N . GLU B 1 46 ? 38.092 14.731 69.300 1.00 17.90 38 GLU B N 1
ATOM 3168 C CA A GLU B 1 46 ? 38.004 13.573 68.390 0.70 19.15 38 GLU B CA 1
ATOM 3169 C CA B GLU B 1 46 ? 38.090 13.595 68.372 0.30 18.25 38 GLU B CA 1
ATOM 3170 C C . GLU B 1 46 ? 37.638 14.074 67.000 1.00 18.14 38 GLU B C 1
ATOM 3171 O O . GLU B 1 46 ? 38.237 13.718 65.999 1.00 18.41 38 GLU B O 1
ATOM 3182 N N . PHE B 1 47 ? 36.635 14.930 66.958 1.00 16.77 39 PHE B N 1
ATOM 3183 C CA . PHE B 1 47 ? 36.215 15.511 65.709 1.00 16.45 39 PHE B CA 1
ATOM 3184 C C . PHE B 1 47 ? 37.274 16.417 65.037 1.00 16.63 39 PHE B C 1
ATOM 3185 O O . PHE B 1 47 ? 37.462 16.332 63.840 1.00 17.12 39 PHE B O 1
ATOM 3193 N N . GLU B 1 48 ? 37.968 17.246 65.812 1.00 16.21 40 GLU B N 1
ATOM 3194 C CA . GLU B 1 48 ? 39.058 18.047 65.302 1.00 16.58 40 GLU B CA 1
ATOM 3195 C C . GLU B 1 48 ? 40.115 17.124 64.656 1.00 17.75 40 GLU B C 1
ATOM 3196 O O . GLU B 1 48 ? 40.645 17.412 63.589 1.00 17.95 40 GLU B O 1
ATOM 3202 N N . LYS B 1 49 ? 40.430 16.026 65.317 1.00 18.83 41 LYS B N 1
ATOM 3203 C CA . LYS B 1 49 ? 41.452 15.109 64.777 1.00 20.95 41 LYS B CA 1
ATOM 3204 C C . LYS B 1 49 ? 41.026 14.470 63.473 1.00 20.72 41 LYS B C 1
ATOM 3205 O O . LYS B 1 49 ? 41.763 14.443 62.494 1.00 20.72 41 LYS B O 1
ATOM 3211 N N . LYS B 1 50 ? 39.813 13.957 63.451 1.00 21.52 42 LYS B N 1
ATOM 3212 C CA . LYS B 1 50 ? 39.318 13.262 62.251 1.00 22.10 42 LYS B CA 1
ATOM 3213 C C . LYS B 1 50 ? 39.117 14.180 61.069 1.00 21.28 42 LYS B C 1
ATOM 3214 O O . LYS B 1 50 ? 39.407 13.811 59.926 1.00 21.13 42 LYS B O 1
ATOM 3220 N N . LEU B 1 51 ? 38.564 15.354 61.323 1.00 19.89 43 LEU B N 1
ATOM 3221 C CA . LEU B 1 51 ? 38.426 16.331 60.251 1.00 20.10 43 LEU B CA 1
ATOM 3222 C C . LEU B 1 51 ? 39.790 16.774 59.779 1.00 20.09 43 LEU B C 1
ATOM 3223 O O . LEU B 1 51 ? 39.967 16.980 58.608 1.00 20.20 43 LEU B O 1
ATOM 3228 N N . GLY B 1 52 ? 40.757 16.904 60.679 1.00 20.06 44 GLY B N 1
ATOM 3229 C CA . GLY B 1 52 ? 42.113 17.262 60.287 1.00 20.96 44 GLY B CA 1
ATOM 3230 C C . GLY B 1 52 ? 42.737 16.257 59.338 1.00 22.52 44 GLY B C 1
ATOM 3231 O O . GLY B 1 52 ? 43.379 16.627 58.371 1.00 22.50 44 GLY B O 1
ATOM 3232 N N . GLU B 1 53 ? 42.546 14.981 59.633 1.00 24.47 45 GLU B N 1
ATOM 3233 C CA . GLU B 1 53 ? 43.000 13.879 58.769 1.00 26.43 45 GLU B CA 1
ATOM 3234 C C . GLU B 1 53 ? 42.301 13.920 57.415 1.00 26.56 45 GLU B C 1
ATOM 3235 O O . GLU B 1 53 ? 42.944 13.738 56.373 1.00 25.88 45 GLU B O 1
ATOM 3241 N N . TYR B 1 54 ? 41.006 14.220 57.416 1.00 25.24 46 TYR B N 1
ATOM 3242 C CA . TYR B 1 54 ? 40.272 14.285 56.179 1.00 25.18 46 TYR B CA 1
ATOM 3243 C C . TYR B 1 54 ? 40.756 15.391 55.258 1.00 25.03 46 TYR B C 1
ATOM 3244 O O . TYR B 1 54 ? 40.919 15.183 54.071 1.00 26.64 46 TYR B O 1
ATOM 3253 N N . LEU B 1 55 ? 40.972 16.568 55.809 1.00 23.57 47 LEU B N 1
ATOM 3254 C CA . LEU B 1 55 ? 41.381 17.747 55.053 1.00 23.99 47 LEU B CA 1
ATOM 3255 C C . LEU B 1 55 ? 42.890 17.842 54.848 1.00 24.91 47 LEU B C 1
ATOM 3256 O O . LEU B 1 55 ? 43.338 18.628 54.036 1.00 25.08 47 LEU B O 1
ATOM 3261 N N . GLY B 1 56 ? 43.669 17.079 55.610 1.00 25.65 48 GLY B N 1
ATOM 3262 C CA . GLY B 1 56 ? 45.125 17.137 55.500 1.00 26.94 48 GLY B CA 1
ATOM 3263 C C . GLY B 1 56 ? 45.731 18.417 56.024 1.00 26.71 48 GLY B C 1
ATOM 3264 O O . GLY B 1 56 ? 46.695 18.915 55.465 1.00 27.87 48 GLY B O 1
ATOM 3265 N N . VAL B 1 57 ? 45.150 18.956 57.089 1.00 26.63 49 VAL B N 1
ATOM 3266 C CA . VAL B 1 57 ? 45.700 20.117 57.820 1.00 26.44 49 VAL B CA 1
ATOM 3267 C C . VAL B 1 57 ? 46.180 19.718 59.206 1.00 25.56 49 VAL B C 1
ATOM 3268 O O . VAL B 1 57 ? 45.690 18.749 59.773 1.00 25.74 49 VAL B O 1
ATOM 3272 N N . GLU B 1 58 ? 47.166 20.441 59.741 1.00 25.16 50 GLU B N 1
ATOM 3273 C CA . GLU B 1 58 ? 47.746 20.049 61.026 1.00 25.40 50 GLU B CA 1
ATOM 3274 C C . GLU B 1 58 ? 46.877 20.418 62.222 1.00 23.43 50 GLU B C 1
ATOM 3275 O O . GLU B 1 58 ? 46.966 19.772 63.272 1.00 23.30 50 GLU B O 1
ATOM 3281 N N . HIS B 1 59 ? 46.059 21.463 62.102 1.00 22.05 51 HIS B N 1
ATOM 3282 C CA . HIS B 1 59 ? 45.292 21.924 63.245 1.00 20.20 51 HIS B CA 1
ATOM 3283 C C . HIS B 1 59 ? 43.866 22.227 62.807 1.00 18.73 51 HIS B C 1
ATOM 3284 O O . HIS B 1 59 ? 43.656 22.910 61.817 1.00 19.18 51 HIS B O 1
ATOM 3291 N N . VAL B 1 60 ? 42.907 21.696 63.541 1.00 17.67 52 VAL B N 1
ATOM 3292 C CA . VAL B 1 60 ? 41.501 22.054 63.418 1.00 17.29 52 VAL B CA 1
ATOM 3293 C C . VAL B 1 60 ? 41.006 22.631 64.745 1.00 16.36 52 VAL B C 1
ATOM 3294 O O . VAL B 1 60 ? 41.174 21.995 65.801 1.00 15.66 52 VAL B O 1
ATOM 3298 N N . ILE B 1 61 ? 40.380 23.816 64.684 1.00 15.76 53 ILE B N 1
ATOM 3299 C CA . ILE B 1 61 ? 39.924 24.503 65.874 1.00 15.75 53 ILE B CA 1
ATOM 3300 C C . ILE B 1 61 ? 38.409 24.651 65.730 1.00 14.96 53 ILE B C 1
ATOM 3301 O O . ILE B 1 61 ? 37.899 25.465 64.937 1.00 15.08 53 ILE B O 1
ATOM 3306 N N . ALA B 1 62 ? 37.679 23.803 66.431 1.00 14.97 54 ALA B N 1
ATOM 3307 C CA . ALA B 1 62 ? 36.244 23.820 66.299 1.00 13.66 54 ALA B CA 1
ATOM 3308 C C . ALA B 1 62 ? 35.708 25.048 67.000 1.00 12.90 54 ALA B C 1
ATOM 3309 O O . ALA B 1 62 ? 36.309 25.526 67.934 1.00 13.60 54 ALA B O 1
ATOM 3311 N N . CYS B 1 63 ? 34.582 25.563 66.555 1.00 12.58 55 CYS B N 1
ATOM 3312 C CA . CYS B 1 63 ? 34.027 26.807 67.141 1.00 12.18 55 CYS B CA 1
ATOM 3313 C C . CYS B 1 63 ? 32.508 26.855 66.947 1.00 12.18 55 CYS B C 1
ATOM 3314 O O . CYS B 1 63 ? 31.917 25.848 66.607 1.00 12.87 55 CYS B O 1
ATOM 3317 N N . ALA B 1 64 ? 31.870 27.974 67.263 1.00 11.77 56 ALA B N 1
ATOM 3318 C CA . ALA B 1 64 ? 30.438 27.991 67.424 1.00 11.57 56 ALA B CA 1
ATOM 3319 C C . ALA B 1 64 ? 29.683 28.118 66.132 1.00 12.27 56 ALA B C 1
ATOM 3320 O O . ALA B 1 64 ? 28.540 27.718 66.097 1.00 12.14 56 ALA B O 1
ATOM 3322 N N . ASN B 1 65 ? 30.269 28.727 65.107 1.00 12.51 57 ASN B N 1
ATOM 3323 C CA . ASN B 1 65 ? 29.576 28.933 63.824 1.00 13.13 57 ASN B CA 1
ATOM 3324 C C . ASN B 1 65 ? 30.581 29.455 62.804 1.00 13.23 57 ASN B C 1
ATOM 3325 O O . ASN B 1 65 ? 31.738 29.812 63.151 1.00 13.98 57 ASN B O 1
ATOM 3330 N N . GLY B 1 66 ? 30.163 29.455 61.552 1.00 13.96 58 GLY B N 1
ATOM 3331 C CA . GLY B 1 66 ? 31.016 29.862 60.455 1.00 14.66 58 GLY B CA 1
ATOM 3332 C C . GLY B 1 66 ? 31.312 31.341 60.370 1.00 15.58 58 GLY B C 1
ATOM 3333 O O . GLY B 1 66 ? 32.243 31.731 59.662 1.00 17.27 58 GLY B O 1
ATOM 3334 N N . THR B 1 67 ? 30.509 32.173 61.046 1.00 15.36 59 THR B N 1
ATOM 3335 C CA . THR B 1 67 ? 30.750 33.596 61.135 1.00 15.44 59 THR B CA 1
ATOM 3336 C C . THR B 1 67 ? 31.924 33.875 62.084 1.00 15.62 59 THR B C 1
ATOM 3337 O O . THR B 1 67 ? 32.913 34.564 61.710 1.00 16.41 59 THR B O 1
ATOM 3341 N N . ASP B 1 68 ? 31.816 33.360 63.300 1.00 14.76 60 ASP B N 1
ATOM 3342 C CA . ASP B 1 68 ? 32.895 33.391 64.265 1.00 16.17 60 ASP B CA 1
ATOM 3343 C C . ASP B 1 68 ? 34.199 32.924 63.640 1.00 15.87 60 ASP B C 1
ATOM 3344 O O . ASP B 1 68 ? 35.269 33.479 63.915 1.00 16.22 60 ASP B O 1
ATOM 3349 N N . ALA B 1 69 ? 34.121 31.838 62.854 1.00 15.71 61 ALA B N 1
ATOM 3350 C CA . ALA B 1 69 ? 35.279 31.238 62.190 1.00 16.13 61 ALA B CA 1
ATOM 3351 C C . ALA B 1 69 ? 36.046 32.202 61.257 1.00 16.74 61 ALA B C 1
ATOM 3352 O O . ALA B 1 69 ? 37.244 32.061 61.069 1.00 17.16 61 ALA B O 1
ATOM 3354 N N . LEU B 1 70 ? 35.340 33.187 60.717 1.00 16.95 62 LEU B N 1
ATOM 3355 C CA . LEU B 1 70 ? 35.953 34.228 59.891 1.00 18.31 62 LEU B CA 1
ATOM 3356 C C . LEU B 1 70 ? 36.460 35.368 60.734 1.00 17.87 62 LEU B C 1
ATOM 3357 O O . LEU B 1 70 ? 37.521 35.953 60.436 1.00 19.27 62 LEU B O 1
ATOM 3362 N N . GLN B 1 71 ? 35.722 35.684 61.787 1.00 16.91 63 GLN B N 1
ATOM 3363 C CA . GLN B 1 71 ? 36.045 36.801 62.638 1.00 17.23 63 GLN B CA 1
ATOM 3364 C C . GLN B 1 71 ? 37.328 36.570 63.432 1.00 16.67 63 GLN B C 1
ATOM 3365 O O . GLN B 1 71 ? 38.184 37.451 63.537 1.00 16.22 63 GLN B O 1
ATOM 3371 N N . MET B 1 72 ? 37.464 35.395 64.005 1.00 16.14 64 MET B N 1
ATOM 3372 C CA . MET B 1 72 ? 38.570 35.196 64.949 1.00 16.70 64 MET B CA 1
ATOM 3373 C C . MET B 1 72 ? 39.950 35.344 64.320 1.00 16.96 64 MET B C 1
ATOM 3374 O O . MET B 1 72 ? 40.816 35.913 64.951 1.00 16.40 64 MET B O 1
ATOM 3379 N N . PRO B 1 73 ? 40.164 34.824 63.092 1.00 17.54 65 PRO B N 1
ATOM 3380 C CA . PRO B 1 73 ? 41.469 35.048 62.469 1.00 18.75 65 PRO B CA 1
ATOM 3381 C C . PRO B 1 73 ? 41.812 36.523 62.242 1.00 19.17 65 PRO B C 1
ATOM 3382 O O . PRO B 1 73 ? 42.983 36.913 62.369 1.00 18.87 65 PRO B O 1
ATOM 3386 N N . LEU B 1 74 ? 40.798 37.330 61.946 1.00 18.97 66 LEU B N 1
ATOM 3387 C CA . LEU B 1 74 ? 40.987 38.779 61.807 1.00 19.91 66 LEU B CA 1
ATOM 3388 C C . LEU B 1 74 ? 41.430 39.362 63.155 1.00 20.07 66 LEU B C 1
ATOM 3389 O O . LEU B 1 74 ? 42.359 40.159 63.240 1.00 21.49 66 LEU B O 1
ATOM 3394 N N . MET B 1 75 ? 40.808 38.894 64.236 1.00 19.19 67 MET B N 1
ATOM 3395 C CA . MET B 1 75 ? 41.203 39.366 65.528 1.00 18.54 67 MET B CA 1
ATOM 3396 C C . MET B 1 75 ? 42.655 39.017 65.811 1.00 18.97 67 MET B C 1
ATOM 3397 O O . MET B 1 75 ? 43.381 39.859 66.345 1.00 19.61 67 MET B O 1
ATOM 3402 N N . THR B 1 76 ? 43.070 37.786 65.473 1.00 19.39 68 THR B N 1
ATOM 3403 C CA . THR B 1 76 ? 44.449 37.357 65.779 1.00 20.58 68 THR B CA 1
ATOM 3404 C C . THR B 1 76 ? 45.494 38.221 65.088 1.00 21.22 68 THR B C 1
ATOM 3405 O O . THR B 1 76 ? 46.568 38.421 65.642 1.00 21.58 68 THR B O 1
ATOM 3409 N N . ARG B 1 77 ? 45.154 38.723 63.904 1.00 22.15 69 ARG B N 1
ATOM 3410 C CA . ARG B 1 77 ? 46.026 39.566 63.085 1.00 24.26 69 ARG B CA 1
ATOM 3411 C C . ARG B 1 77 ? 45.993 41.029 63.462 1.00 24.67 69 ARG B C 1
ATOM 3412 O O . ARG B 1 77 ? 46.708 41.841 62.884 1.00 25.02 69 ARG B O 1
ATOM 3420 N N . GLY B 1 78 ? 45.172 41.378 64.438 1.00 23.56 70 GLY B N 1
ATOM 3421 C CA . GLY B 1 78 ? 45.026 42.767 64.837 1.00 24.41 70 GLY B CA 1
ATOM 3422 C C . GLY B 1 78 ? 44.338 43.613 63.788 1.00 25.15 70 GLY B C 1
ATOM 3423 O O . GLY B 1 78 ? 44.604 44.807 63.696 1.00 26.21 70 GLY B O 1
ATOM 3424 N N . ILE B 1 79 ? 43.487 43.007 62.960 1.00 23.45 71 ILE B N 1
ATOM 3425 C CA . ILE B 1 79 ? 42.846 43.740 61.861 1.00 24.29 71 ILE B CA 1
ATOM 3426 C C . ILE B 1 79 ? 41.630 44.518 62.361 1.00 23.81 71 ILE B C 1
ATOM 3427 O O . ILE B 1 79 ? 40.771 43.973 63.043 1.00 24.14 71 ILE B O 1
ATOM 3432 N N . GLY B 1 80 ? 41.551 45.795 62.021 1.00 24.71 72 GLY B N 1
ATOM 3433 C CA . GLY B 1 80 ? 40.532 46.668 62.562 1.00 24.66 72 GLY B CA 1
ATOM 3434 C C . GLY B 1 80 ? 40.520 48.034 61.902 1.00 25.48 72 GLY B C 1
ATOM 3435 O O . GLY B 1 80 ? 40.741 48.138 60.705 1.00 25.33 72 GLY B O 1
ATOM 3436 N N . PRO B 1 81 ? 40.269 49.082 62.692 1.00 26.14 73 PRO B N 1
ATOM 3437 C CA . PRO B 1 81 ? 40.160 50.436 62.162 1.00 27.66 73 PRO B CA 1
ATOM 3438 C C . PRO B 1 81 ? 41.348 50.825 61.307 1.00 28.83 73 PRO B C 1
ATOM 3439 O O . PRO B 1 81 ? 42.497 50.602 61.692 1.00 29.55 73 PRO B O 1
ATOM 3443 N N . GLY B 1 82 ? 41.066 51.348 60.118 1.00 29.04 74 GLY B N 1
ATOM 3444 C CA . GLY B 1 82 ? 42.134 51.815 59.219 1.00 30.13 74 GLY B CA 1
ATOM 3445 C C . GLY B 1 82 ? 42.588 50.780 58.200 1.00 30.09 74 GLY B C 1
ATOM 3446 O O . GLY B 1 82 ? 43.433 51.104 57.363 1.00 30.68 74 GLY B O 1
ATOM 3447 N N . HIS B 1 83 ? 42.012 49.564 58.253 1.00 27.97 75 HIS B N 1
ATOM 3448 C CA . HIS B 1 83 ? 42.419 48.428 57.425 1.00 27.74 75 HIS B CA 1
ATOM 3449 C C . HIS B 1 83 ? 41.369 47.987 56.432 1.00 27.66 75 HIS B C 1
ATOM 3450 O O . HIS B 1 83 ? 40.171 48.102 56.669 1.00 27.48 75 HIS B O 1
ATOM 3457 N N . ALA B 1 84 ? 41.838 47.422 55.321 1.00 28.41 76 ALA B N 1
ATOM 3458 C CA . ALA B 1 84 ? 40.961 46.951 54.254 1.00 28.51 76 ALA B CA 1
ATOM 3459 C C . ALA B 1 84 ? 41.102 45.451 54.112 1.00 27.72 76 ALA B C 1
ATOM 3460 O O . ALA B 1 84 ? 42.210 44.909 54.173 1.00 27.74 76 ALA B O 1
ATOM 3462 N N . VAL B 1 85 ? 39.962 44.774 53.972 1.00 26.91 77 VAL B N 1
ATOM 3463 C CA . VAL B 1 85 ? 39.942 43.359 53.714 1.00 26.19 77 VAL B CA 1
ATOM 3464 C C . VAL B 1 85 ? 39.155 43.158 52.427 1.00 26.52 77 VAL B C 1
ATOM 3465 O O . VAL B 1 85 ? 38.043 43.658 52.288 1.00 26.10 77 VAL B O 1
ATOM 3469 N N . PHE B 1 86 ? 39.743 42.443 51.472 1.00 26.50 78 PHE B N 1
ATOM 3470 C CA . PHE B 1 86 ? 39.103 42.290 50.174 1.00 27.14 78 PHE B CA 1
ATOM 3471 C C . PHE B 1 86 ? 38.224 41.053 50.089 1.00 26.35 78 PHE B C 1
ATOM 3472 O O . PHE B 1 86 ? 38.682 39.931 50.361 1.00 25.41 78 PHE B O 1
ATOM 3480 N N . VAL B 1 87 ? 36.958 41.263 49.712 1.00 26.13 79 VAL B N 1
ATOM 3481 C CA . VAL B 1 87 ? 35.950 40.219 49.785 1.00 25.92 79 VAL B CA 1
ATOM 3482 C C . VAL B 1 87 ? 35.027 40.317 48.582 1.00 26.35 79 VAL B C 1
ATOM 3483 O O . VAL B 1 87 ? 34.929 41.364 47.962 1.00 27.96 79 VAL B O 1
ATOM 3487 N N . PRO B 1 88 ? 34.349 39.226 48.251 1.00 26.48 80 PRO B N 1
ATOM 3488 C CA . PRO B 1 88 ? 33.312 39.244 47.233 1.00 26.73 80 PRO B CA 1
ATOM 3489 C C . PRO B 1 88 ? 32.057 39.964 47.694 1.00 26.62 80 PRO B C 1
ATOM 3490 O O . PRO B 1 88 ? 31.764 40.027 48.905 1.00 25.79 80 PRO B O 1
ATOM 3494 N N . SER B 1 89 ? 31.329 40.541 46.746 1.00 27.90 81 SER B N 1
ATOM 3495 C CA . SER B 1 89 ? 30.006 41.071 47.049 1.00 27.93 81 SER B CA 1
ATOM 3496 C C . SER B 1 89 ? 29.016 39.959 46.880 1.00 27.39 81 SER B C 1
ATOM 3497 O O . SER B 1 89 ? 27.984 39.931 47.573 1.00 27.56 81 SER B O 1
ATOM 3500 N N . PHE B 1 90 ? 29.321 39.040 45.955 1.00 27.00 82 PHE B N 1
ATOM 3501 C CA . PHE B 1 90 ? 28.451 37.920 45.712 1.00 26.57 82 PHE B CA 1
ATOM 3502 C C . PHE B 1 90 ? 28.757 36.741 46.654 1.00 25.63 82 PHE B C 1
ATOM 3503 O O . PHE B 1 90 ? 29.467 35.796 46.297 1.00 26.22 82 PHE B O 1
ATOM 3511 N N . THR B 1 91 ? 28.198 36.827 47.854 1.00 25.41 83 THR B N 1
ATOM 3512 C CA . THR B 1 91 ? 28.421 35.846 48.922 1.00 23.94 83 THR B CA 1
ATOM 3513 C C . THR B 1 91 ? 27.440 36.117 50.054 1.00 23.50 83 THR B C 1
ATOM 3514 O O . THR B 1 91 ? 26.656 37.100 50.035 1.00 23.99 83 THR B O 1
ATOM 3518 N N . PHE B 1 92 ? 27.429 35.210 51.012 1.00 22.26 84 PHE B N 1
ATOM 3519 C CA . PHE B 1 92 ? 26.646 35.390 52.220 1.00 21.60 84 PHE B CA 1
ATOM 3520 C C . PHE B 1 92 ? 27.225 36.548 53.036 1.00 20.17 84 PHE B C 1
ATOM 3521 O O . PHE B 1 92 ? 28.408 36.785 52.999 1.00 20.29 84 PHE B O 1
ATOM 3529 N N . ALA B 1 93 ? 26.355 37.288 53.707 1.00 19.75 85 ALA B N 1
ATOM 3530 C CA . ALA B 1 93 ? 26.710 38.487 54.462 1.00 20.19 85 ALA B CA 1
ATOM 3531 C C . ALA B 1 93 ? 27.915 38.330 55.409 1.00 20.07 85 ALA B C 1
ATOM 3532 O O . ALA B 1 93 ? 28.741 39.239 55.523 1.00 20.15 85 ALA B O 1
ATOM 3534 N N . ALA B 1 94 ? 28.006 37.207 56.117 1.00 19.71 86 ALA B N 1
ATOM 3535 C CA . ALA B 1 94 ? 29.075 37.030 57.131 1.00 19.50 86 ALA B CA 1
ATOM 3536 C C . ALA B 1 94 ? 30.444 37.385 56.571 1.00 19.65 86 ALA B C 1
ATOM 3537 O O . ALA B 1 94 ? 31.282 37.926 57.292 1.00 19.86 86 ALA B O 1
ATOM 3539 N N . THR B 1 95 ? 30.696 37.075 55.304 1.00 19.96 87 THR B N 1
ATOM 3540 C CA . THR B 1 95 ? 32.033 37.235 54.743 1.00 20.61 87 THR B CA 1
ATOM 3541 C C . THR B 1 95 ? 32.545 38.676 54.876 1.00 20.93 87 THR B C 1
ATOM 3542 O O . THR B 1 95 ? 33.725 38.892 55.192 1.00 21.92 87 THR B O 1
ATOM 3546 N N . ALA B 1 96 ? 31.653 39.644 54.611 1.00 20.55 88 ALA B N 1
ATOM 3547 C CA . ALA B 1 96 ? 31.914 41.087 54.781 1.00 21.29 88 ALA B CA 1
ATOM 3548 C C . ALA B 1 96 ? 31.610 41.580 56.181 1.00 20.80 88 ALA B C 1
ATOM 3549 O O . ALA B 1 96 ? 32.306 42.454 56.715 1.00 21.34 88 ALA B O 1
ATOM 3551 N N . GLU B 1 97 ? 30.551 41.044 56.769 1.00 20.64 89 GLU B N 1
ATOM 3552 C CA . GLU B 1 97 ? 30.087 41.522 58.082 1.00 19.93 89 GLU B CA 1
ATOM 3553 C C . GLU B 1 97 ? 31.196 41.497 59.132 1.00 19.87 89 GLU B C 1
ATOM 3554 O O . GLU B 1 97 ? 31.354 42.451 59.929 1.00 19.50 89 GLU B O 1
ATOM 3560 N N . VAL B 1 98 ? 31.960 40.411 59.150 1.00 18.57 90 VAL B N 1
ATOM 3561 C CA . VAL B 1 98 ? 32.959 40.248 60.213 1.00 18.64 90 VAL B CA 1
ATOM 3562 C C . VAL B 1 98 ? 34.056 41.281 60.068 1.00 18.89 90 VAL B C 1
ATOM 3563 O O . VAL B 1 98 ? 34.699 41.605 61.048 1.00 18.69 90 VAL B O 1
ATOM 3567 N N . VAL B 1 99 ? 34.277 41.781 58.841 1.00 19.54 91 VAL B N 1
ATOM 3568 C CA . VAL B 1 99 ? 35.282 42.804 58.601 1.00 20.63 91 VAL B CA 1
ATOM 3569 C C . VAL B 1 99 ? 34.823 44.092 59.272 1.00 21.38 91 VAL B C 1
ATOM 3570 O O . VAL B 1 99 ? 35.596 44.728 60.004 1.00 21.77 91 VAL B O 1
ATOM 3574 N N . ALA B 1 100 ? 33.556 44.444 59.042 1.00 21.14 92 ALA B N 1
ATOM 3575 C CA . ALA B 1 100 ? 32.933 45.598 59.694 1.00 21.94 92 ALA B CA 1
ATOM 3576 C C . ALA B 1 100 ? 32.928 45.458 61.192 1.00 22.09 92 ALA B C 1
ATOM 3577 O O . ALA B 1 100 ? 33.157 46.428 61.915 1.00 22.67 92 ALA B O 1
ATOM 3579 N N . LEU B 1 101 ? 32.663 44.252 61.668 1.00 21.74 93 LEU B N 1
ATOM 3580 C CA . LEU B 1 101 ? 32.493 44.050 63.072 1.00 22.55 93 LEU B CA 1
ATOM 3581 C C . LEU B 1 101 ? 33.775 44.333 63.861 1.00 22.75 93 LEU B C 1
ATOM 3582 O O . LEU B 1 101 ? 33.700 44.832 64.969 1.00 23.15 93 LEU B O 1
ATOM 3587 N N . VAL B 1 102 ? 34.944 44.003 63.301 1.00 21.26 94 VAL B N 1
ATOM 3588 C CA . VAL B 1 102 ? 36.226 44.313 63.941 1.00 21.31 94 VAL B CA 1
ATOM 3589 C C . VAL B 1 102 ? 36.721 45.742 63.724 1.00 21.49 94 VAL B C 1
ATOM 3590 O O . VAL B 1 102 ? 37.790 46.097 64.196 1.00 21.95 94 VAL B O 1
ATOM 3594 N N . GLY B 1 103 ? 35.961 46.536 62.993 1.00 21.83 95 GLY B N 1
ATOM 3595 C CA . GLY B 1 103 ? 36.309 47.917 62.713 1.00 23.12 95 GLY B CA 1
ATOM 3596 C C . GLY B 1 103 ? 37.017 48.210 61.396 1.00 23.61 95 GLY B C 1
ATOM 3597 O O . GLY B 1 103 ? 37.269 49.385 61.113 1.00 24.32 95 GLY B O 1
ATOM 3598 N N . ALA B 1 104 ? 37.343 47.187 60.609 1.00 22.85 96 ALA B N 1
ATOM 3599 C CA . ALA B 1 104 ? 37.952 47.362 59.305 1.00 25.04 96 ALA B CA 1
ATOM 3600 C C . ALA B 1 104 ? 36.852 47.591 58.262 1.00 26.19 96 ALA B C 1
ATOM 3601 O O . ALA B 1 104 ? 35.659 47.621 58.594 1.00 25.66 96 ALA B O 1
ATOM 3603 N N . GLU B 1 105 ? 37.265 47.771 57.009 1.00 27.76 97 GLU B N 1
ATOM 3604 C CA . GLU B 1 105 ? 36.314 47.946 55.926 1.00 27.70 97 GLU B CA 1
ATOM 3605 C C . GLU B 1 105 ? 36.488 46.879 54.890 1.00 27.00 97 GLU B C 1
ATOM 3606 O O . GLU B 1 105 ? 37.601 46.632 54.407 1.00 27.13 97 GLU B O 1
ATOM 3612 N N . PRO B 1 106 ? 35.376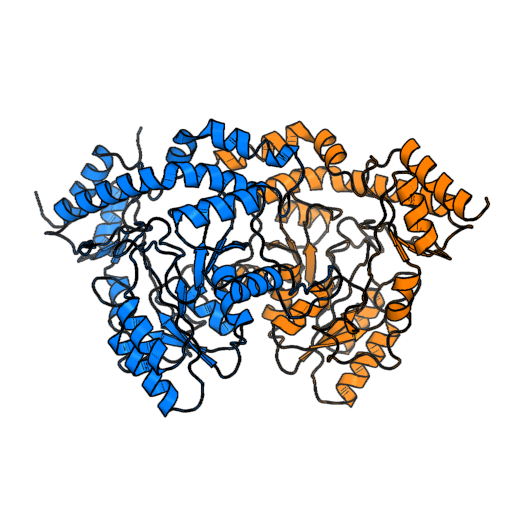 46.288 54.480 1.00 25.90 98 PRO B N 1
ATOM 3613 C CA . PRO B 1 106 ? 35.473 45.434 53.330 1.00 26.09 98 PRO B CA 1
ATOM 3614 C C . PRO B 1 106 ? 35.696 46.266 52.085 1.00 27.18 98 PRO B C 1
ATOM 3615 O O . PRO B 1 106 ? 35.196 47.401 51.993 1.00 26.94 98 PRO B O 1
ATOM 3619 N N . VAL B 1 107 ? 36.421 45.689 51.135 1.00 28.09 99 VAL B N 1
ATOM 3620 C CA . VAL B 1 107 ? 36.531 46.270 49.787 1.00 29.55 99 VAL B CA 1
ATOM 3621 C C . VAL B 1 107 ? 36.004 45.200 48.855 1.00 29.97 99 VAL B C 1
ATOM 3622 O O . VAL B 1 107 ? 36.563 44.105 48.779 1.00 30.08 99 VAL B O 1
ATOM 3626 N N . PHE B 1 108 ? 34.903 45.507 48.172 1.00 30.53 100 PHE B N 1
ATOM 3627 C CA . PHE B 1 108 ? 34.205 44.529 47.351 1.00 30.27 100 PHE B CA 1
ATOM 3628 C C . PHE B 1 108 ? 34.852 44.309 45.995 1.00 31.25 100 PHE B C 1
ATOM 3629 O O . PHE B 1 108 ? 35.183 45.257 45.275 1.00 32.70 100 PHE B O 1
ATOM 3637 N N . VAL B 1 109 ? 35.016 43.035 45.673 1.00 30.40 101 VAL B N 1
ATOM 3638 C CA . VAL B 1 109 ? 35.607 42.555 44.427 1.00 30.94 101 VAL B CA 1
ATOM 3639 C C . VAL B 1 109 ? 34.559 41.718 43.676 1.00 30.60 101 VAL B C 1
ATOM 3640 O O . VAL B 1 109 ? 33.805 40.981 44.294 1.00 28.99 101 VAL B O 1
ATOM 3644 N N . ASP B 1 110 ? 34.477 41.866 42.345 1.00 31.33 102 ASP B N 1
ATOM 3645 C CA . ASP B 1 110 ? 33.436 41.166 41.555 1.00 31.51 102 ASP B CA 1
ATOM 3646 C C . ASP B 1 110 ? 33.801 39.687 41.450 1.00 31.34 102 ASP B C 1
ATOM 3647 O O . ASP B 1 110 ? 34.928 39.276 41.785 1.00 31.26 102 ASP B O 1
ATOM 3652 N N . VAL B 1 111 ? 32.859 38.890 40.967 1.00 31.54 103 VAL B N 1
ATOM 3653 C CA . VAL B 1 111 ? 33.098 37.476 40.759 1.00 31.59 103 VAL B CA 1
ATOM 3654 C C . VAL B 1 111 ? 33.112 37.131 39.270 1.00 33.28 103 VAL B C 1
ATOM 3655 O O . VAL B 1 111 ? 32.505 37.816 38.448 1.00 33.95 103 VAL B O 1
ATOM 3659 N N . ASP B 1 112 ? 33.837 36.071 38.945 1.00 34.09 104 ASP B N 1
ATOM 3660 C CA . ASP B 1 112 ? 33.844 35.474 37.610 1.00 34.90 104 ASP B CA 1
ATOM 3661 C C . ASP B 1 112 ? 32.431 35.048 37.210 1.00 34.18 104 ASP B C 1
ATOM 3662 O O . ASP B 1 112 ? 31.723 34.449 38.006 1.00 33.04 104 ASP B O 1
ATOM 3667 N N . PRO B 1 113 ? 32.011 35.352 35.976 1.00 35.06 105 PRO B N 1
ATOM 3668 C CA . PRO B 1 113 ? 30.642 35.033 35.541 1.00 34.65 105 PRO B CA 1
ATOM 3669 C C . PRO B 1 113 ? 30.357 33.533 35.337 1.00 34.50 105 PRO B C 1
ATOM 3670 O O . PRO B 1 113 ? 29.192 33.161 35.138 1.00 34.39 105 PRO B O 1
ATOM 3674 N N . ASP B 1 114 ? 31.390 32.687 35.366 1.00 34.25 106 ASP B N 1
ATOM 3675 C CA . ASP B 1 114 ? 31.180 31.243 35.337 1.00 34.47 106 ASP B CA 1
ATOM 3676 C C . ASP B 1 114 ? 31.321 30.532 36.686 1.00 32.91 106 ASP B C 1
ATOM 3677 O O . ASP B 1 114 ? 30.494 29.678 36.994 1.00 32.28 106 ASP B O 1
ATOM 3682 N N . SER B 1 115 ? 32.370 30.850 37.450 1.00 32.45 107 SER B N 1
ATOM 3683 C CA . SER B 1 115 ? 32.624 30.155 38.737 1.00 31.58 107 SER B CA 1
ATOM 3684 C C . SER B 1 115 ? 31.909 30.803 39.905 1.00 30.28 107 SER B C 1
ATOM 3685 O O . SER B 1 115 ? 31.768 30.187 40.965 1.00 30.47 107 SER B O 1
ATOM 3688 N N . TYR B 1 116 ? 31.511 32.060 39.721 1.00 30.51 108 TYR B N 1
ATOM 3689 C CA . TYR B 1 116 ? 30.926 32.896 40.752 1.00 29.19 108 TYR B CA 1
ATOM 3690 C C . TYR B 1 116 ? 31.871 33.140 41.922 1.00 28.11 108 TYR B C 1
ATOM 3691 O O . TYR B 1 116 ? 31.414 33.535 42.996 1.00 26.73 108 TYR B O 1
ATOM 3700 N N . ASN B 1 117 ? 33.162 32.924 41.719 1.00 28.22 109 ASN B N 1
ATOM 3701 C CA . ASN B 1 117 ? 34.178 33.198 42.714 1.00 29.01 109 ASN B CA 1
ATOM 3702 C C . ASN B 1 117 ? 35.017 34.416 42.375 1.00 30.24 109 ASN B C 1
ATOM 3703 O O . ASN B 1 117 ? 35.137 34.805 41.198 1.00 31.27 109 ASN B O 1
ATOM 3708 N N . MET B 1 118 ? 35.601 35.004 43.415 1.00 29.30 110 MET B N 1
ATOM 3709 C CA . MET B 1 118 ? 36.398 36.218 43.297 1.00 30.96 110 MET B CA 1
ATOM 3710 C C . MET B 1 118 ? 37.259 36.291 42.020 1.00 32.16 110 MET B C 1
ATOM 3711 O O . MET B 1 118 ? 38.099 35.422 41.780 1.00 32.60 110 MET B O 1
ATOM 3716 N N . ASN B 1 119 ? 37.056 37.367 41.257 1.00 33.69 111 ASN B N 1
ATOM 3717 C CA . ASN B 1 119 ? 37.852 37.730 40.055 1.00 35.53 111 ASN B CA 1
ATOM 3718 C C . ASN B 1 119 ? 39.248 38.188 40.439 1.00 36.49 111 ASN B C 1
ATOM 3719 O O . ASN B 1 119 ? 39.415 39.216 41.092 1.00 36.53 111 ASN B O 1
ATOM 3724 N N . VAL B 1 120 ? 40.244 37.425 40.031 1.00 37.59 112 VAL B N 1
ATOM 3725 C CA . VAL B 1 120 ? 41.588 37.604 40.539 1.00 39.57 112 VAL B CA 1
ATOM 3726 C C . VAL B 1 120 ? 42.278 38.854 39.992 1.00 41.29 112 VAL B C 1
ATOM 3727 O O . VAL B 1 120 ? 43.094 39.473 40.688 1.00 40.53 112 VAL B O 1
ATOM 3731 N N . GLU B 1 121 ? 41.974 39.209 38.745 1.00 43.68 113 GLU B N 1
ATOM 3732 C CA . GLU B 1 121 ? 42.568 40.386 38.125 1.00 45.29 113 GLU B CA 1
ATOM 3733 C C . GLU B 1 121 ? 42.052 41.627 38.834 1.00 43.47 113 GLU B C 1
ATOM 3734 O O . GLU B 1 121 ? 42.817 42.527 39.167 1.00 42.34 113 GLU B O 1
ATOM 3740 N N . GLN B 1 122 ? 40.752 41.645 39.109 1.00 42.43 114 GLN B N 1
ATOM 3741 C CA . GLN B 1 122 ? 40.135 42.805 39.748 1.00 41.35 114 GLN B CA 1
ATOM 3742 C C . GLN B 1 122 ? 40.532 42.945 41.227 1.00 39.67 114 GLN B C 1
ATOM 3743 O O . GLN B 1 122 ? 40.585 44.057 41.758 1.00 39.21 114 GLN B O 1
ATOM 3749 N N . LEU B 1 123 ? 40.801 41.823 41.892 1.00 38.04 115 LEU B N 1
ATOM 3750 C CA . LEU B 1 123 ? 41.431 41.858 43.207 1.00 36.75 115 LEU B CA 1
ATOM 3751 C C . LEU B 1 123 ? 42.767 42.620 43.187 1.00 37.50 115 LEU B C 1
ATOM 3752 O O . LEU B 1 123 ? 43.008 43.456 44.052 1.00 36.06 115 LEU B O 1
ATOM 3757 N N . GLU B 1 124 ? 43.638 42.312 42.219 1.00 39.98 116 GLU B N 1
ATOM 3758 C CA . GLU B 1 124 ? 44.908 43.066 42.054 1.00 41.69 116 GLU B CA 1
ATOM 3759 C C . GLU B 1 124 ? 44.662 44.552 41.855 1.00 42.39 116 GLU B C 1
ATOM 3760 O O . GLU B 1 124 ? 45.371 45.391 42.414 1.00 43.21 116 GLU B O 1
ATOM 3766 N N . ALA B 1 125 ? 43.659 44.871 41.050 1.00 42.52 117 ALA B N 1
ATOM 3767 C CA . ALA B 1 125 ? 43.308 46.269 40.801 1.00 43.88 117 ALA B CA 1
ATOM 3768 C C . ALA B 1 125 ? 42.873 46.948 42.095 1.00 42.67 117 ALA B C 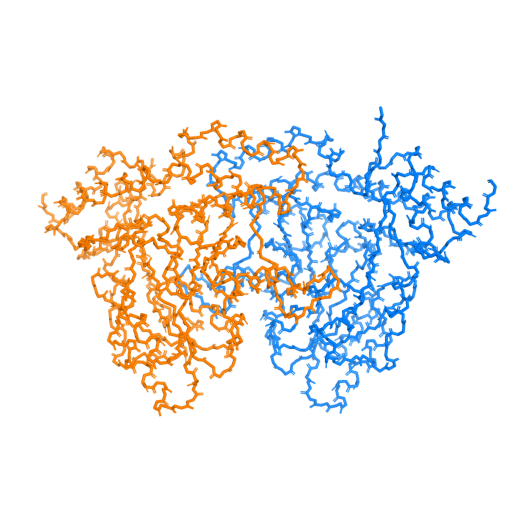1
ATOM 3769 O O . ALA B 1 125 ? 43.278 48.078 42.399 1.00 44.49 117 ALA B O 1
ATOM 3771 N N . ALA B 1 126 ? 42.045 46.242 42.853 1.00 40.42 118 ALA B N 1
ATOM 3772 C CA . ALA B 1 126 ? 41.498 46.764 44.104 1.00 38.35 118 ALA B CA 1
ATOM 3773 C C . ALA B 1 126 ? 42.606 47.017 45.125 1.00 37.53 118 ALA B C 1
ATOM 3774 O O . ALA B 1 126 ? 42.639 48.066 45.760 1.00 37.05 118 ALA B O 1
ATOM 3776 N N . ILE B 1 127 ? 43.511 46.053 45.287 1.00 37.13 119 ILE B N 1
ATOM 3777 C CA . ILE B 1 127 ? 44.619 46.226 46.218 1.00 37.59 119 ILE B CA 1
ATOM 3778 C C . ILE B 1 127 ? 45.459 47.446 45.786 1.00 40.00 119 ILE B C 1
ATOM 3779 O O . ILE B 1 127 ? 45.747 48.326 46.602 1.00 41.18 119 ILE B O 1
ATOM 3784 N N . ALA B 1 128 ? 45.851 47.497 44.514 1.00 41.62 120 ALA B N 1
ATOM 3785 C CA . ALA B 1 128 ? 46.659 48.607 44.036 1.00 43.64 120 ALA B CA 1
ATOM 3786 C C . ALA B 1 128 ? 45.937 49.941 44.257 1.00 44.28 120 ALA B C 1
ATOM 3787 O O . ALA B 1 128 ? 46.542 50.911 44.711 1.00 45.15 120 ALA B O 1
ATOM 3789 N N . ALA B 1 129 ? 44.644 49.979 43.956 1.00 43.43 121 ALA B N 1
ATOM 3790 C CA . ALA B 1 129 ? 43.879 51.212 44.073 1.00 43.66 121 ALA B CA 1
ATOM 3791 C C . ALA B 1 129 ? 43.749 51.673 45.513 1.00 43.22 121 ALA B C 1
ATOM 3792 O O . ALA B 1 129 ? 43.775 52.870 45.769 1.00 43.98 121 ALA B O 1
ATOM 3794 N N . THR B 1 130 ? 43.588 50.736 46.456 1.00 41.71 122 THR B N 1
ATOM 3795 C CA . THR B 1 130 ? 43.488 51.100 47.870 1.00 41.09 122 THR B CA 1
ATOM 3796 C C . THR B 1 130 ? 44.837 51.644 48.354 1.00 42.76 122 THR B C 1
ATOM 3797 O O . THR B 1 130 ? 44.883 52.511 49.234 1.00 42.13 122 THR B O 1
ATOM 3801 N N . ILE B 1 131 ? 45.934 51.122 47.798 1.00 43.59 123 ILE B N 1
ATOM 3802 C CA . ILE B 1 131 ? 47.248 51.598 48.182 1.00 45.25 123 ILE B CA 1
ATOM 3803 C C . ILE B 1 131 ? 47.367 53.003 47.613 1.00 47.45 123 ILE B C 1
ATOM 3804 O O . ILE B 1 131 ? 47.646 53.943 48.365 1.00 47.30 123 ILE B O 1
ATOM 3809 N N . LYS B 1 132 ? 47.088 53.136 46.309 1.00 49.72 124 LYS B N 1
ATOM 3810 C CA . LYS B 1 132 ? 47.183 54.423 45.595 1.00 51.70 124 LYS B CA 1
ATOM 3811 C C . LYS B 1 132 ? 46.348 55.488 46.279 1.00 52.04 124 LYS B C 1
ATOM 3812 O O . LYS B 1 132 ? 46.803 56.608 46.422 1.00 51.71 124 LYS B O 1
ATOM 3814 N N . GLU B 1 133 ? 45.147 55.125 46.740 1.00 52.44 125 GLU B N 1
ATOM 3815 C CA . GLU B 1 133 ? 44.272 56.062 47.464 1.00 53.18 125 GLU B CA 1
ATOM 3816 C C . GLU B 1 133 ? 44.816 56.446 48.844 1.00 52.73 125 GLU B C 1
ATOM 3817 O O . GLU B 1 133 ? 44.625 57.573 49.283 1.00 54.55 125 GLU B O 1
ATOM 3823 N N . GLY B 1 134 ? 45.460 55.516 49.540 1.00 51.01 126 GLY B N 1
ATOM 3824 C CA . GLY B 1 134 ? 46.096 55.813 50.833 1.00 50.50 126 GLY B CA 1
ATOM 3825 C C . GLY B 1 134 ? 45.244 56.014 52.092 1.00 49.35 126 GLY B C 1
ATOM 3826 O O . GLY B 1 134 ? 45.782 56.385 53.135 1.00 50.75 126 GLY B O 1
ATOM 3827 N N . ARG B 1 135 ? 43.938 55.761 52.032 1.00 46.99 127 ARG B N 1
ATOM 3828 C CA . ARG B 1 135 ? 43.054 55.959 53.190 1.00 44.24 127 ARG B CA 1
ATOM 3829 C C . ARG B 1 135 ? 43.039 54.728 54.106 1.00 41.97 127 ARG B C 1
ATOM 3830 O O . ARG B 1 135 ? 43.012 54.843 55.327 1.00 40.42 127 ARG B O 1
ATOM 3838 N N . LEU B 1 136 ? 43.053 53.546 53.503 1.00 41.23 128 LEU B N 1
ATOM 3839 C CA . LEU B 1 136 ? 43.117 52.293 54.253 1.00 39.17 128 LEU B CA 1
ATOM 3840 C C . LEU B 1 136 ? 44.349 51.478 53.858 1.00 38.65 128 LEU B C 1
ATOM 3841 O O . LEU B 1 136 ? 44.785 51.508 52.697 1.00 38.75 128 LEU B O 1
ATOM 3846 N N . GLU B 1 137 ? 44.872 50.722 54.822 1.00 36.88 129 GLU B N 1
ATOM 3847 C CA . GLU B 1 137 ? 45.987 49.814 54.607 1.00 36.93 129 GLU B CA 1
ATOM 3848 C C . GLU B 1 137 ? 45.445 48.427 54.301 1.00 34.92 129 GLU B C 1
ATOM 3849 O O . GLU B 1 137 ? 44.635 47.914 55.058 1.00 31.54 129 GLU B O 1
ATOM 3855 N N . PRO B 1 138 ? 45.887 47.822 53.192 1.00 34.87 130 PRO B N 1
ATOM 3856 C CA . PRO B 1 138 ? 45.489 46.472 52.850 1.00 33.76 130 PRO B CA 1
ATOM 3857 C C . PRO B 1 138 ? 46.030 45.465 53.867 1.00 33.09 130 PRO B C 1
ATOM 3858 O O . PRO B 1 138 ? 47.234 45.481 54.161 1.00 32.83 130 PRO B O 1
ATOM 3862 N N . LYS B 1 139 ? 45.150 44.630 54.418 1.00 30.83 131 LYS B N 1
ATOM 3863 C CA . LYS B 1 139 ? 45.559 43.618 55.412 1.00 30.22 131 LYS B CA 1
ATOM 3864 C C . LYS B 1 139 ? 45.254 42.185 55.003 1.00 28.52 131 LYS B C 1
ATOM 3865 O O . LYS B 1 139 ? 46.068 41.264 55.238 1.00 27.48 131 LYS B O 1
ATOM 3871 N N . ALA B 1 140 ? 44.089 41.976 54.398 1.00 27.25 132 ALA B N 1
ATOM 3872 C CA . ALA B 1 140 ? 43.647 40.610 54.150 1.00 26.58 132 ALA B CA 1
ATOM 3873 C C . ALA B 1 140 ? 42.703 40.470 52.979 1.00 26.51 132 ALA B C 1
ATOM 3874 O O . ALA B 1 140 ? 42.181 41.448 52.442 1.00 26.38 132 ALA B O 1
ATOM 3876 N N . ILE B 1 141 ? 42.547 39.214 52.584 1.00 25.95 133 ILE B N 1
ATOM 3877 C CA . ILE B 1 141 ? 41.672 38.816 51.505 1.00 26.20 133 ILE B CA 1
ATOM 3878 C C . ILE B 1 141 ? 40.879 37.630 52.016 1.00 24.65 133 ILE B C 1
ATOM 3879 O O . ILE B 1 141 ? 41.469 36.737 52.653 1.00 24.67 133 ILE B O 1
ATOM 3884 N N . ILE B 1 142 ? 39.579 37.601 51.724 1.00 23.83 134 ILE B N 1
ATOM 3885 C CA . ILE B 1 142 ? 38.729 36.474 52.076 1.00 23.53 134 ILE B CA 1
ATOM 3886 C C . ILE B 1 142 ? 38.013 36.003 50.832 1.00 24.16 134 ILE B C 1
ATOM 3887 O O . ILE B 1 142 ? 36.866 36.358 50.585 1.00 22.97 134 ILE B O 1
ATOM 3892 N N . PRO B 1 143 ? 38.689 35.145 50.073 1.00 24.57 135 PRO B N 1
ATOM 3893 C CA . PRO B 1 143 ? 37.995 34.470 49.002 1.00 25.08 135 PRO B CA 1
ATOM 3894 C C . PRO B 1 143 ? 36.972 33.483 49.528 1.00 24.25 135 PRO B C 1
ATOM 3895 O O . PRO B 1 143 ? 37.182 32.916 50.604 1.00 24.29 135 PRO B O 1
ATOM 3899 N N . VAL B 1 144 ? 35.883 33.285 48.786 1.00 23.97 136 VAL B N 1
ATOM 3900 C CA . VAL B 1 144 ? 34.832 32.323 49.124 1.00 23.68 136 VAL B CA 1
ATOM 3901 C C . VAL B 1 144 ? 34.846 31.163 48.108 1.00 24.83 136 VAL B C 1
ATOM 3902 O O . VAL B 1 144 ? 35.003 31.395 46.930 1.00 26.01 136 VAL B O 1
ATOM 3906 N N . ASP B 1 145 ? 34.692 29.926 48.565 1.00 24.51 137 ASP B N 1
ATOM 3907 C CA . ASP B 1 145 ? 34.510 28.799 47.670 1.00 24.74 137 ASP B CA 1
ATOM 3908 C C . ASP B 1 145 ? 33.003 28.690 47.491 1.00 24.26 137 ASP B C 1
ATOM 3909 O O . ASP B 1 145 ? 32.331 27.931 48.173 1.00 23.47 137 ASP B O 1
ATOM 3914 N N . LEU B 1 146 ? 32.461 29.509 46.598 1.00 24.90 138 LEU B N 1
ATOM 3915 C CA . LEU B 1 146 ? 31.003 29.654 46.538 1.00 25.40 138 LEU B CA 1
ATOM 3916 C C . LEU B 1 146 ? 30.353 28.395 45.977 1.00 25.87 138 LEU B C 1
ATOM 3917 O O . LEU B 1 146 ? 30.872 27.799 45.040 1.00 26.75 138 LEU B O 1
ATOM 3922 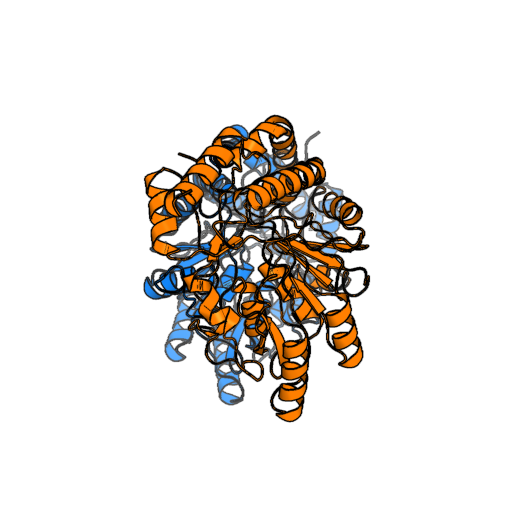N N . PHE B 1 147 ? 29.258 27.978 46.617 1.00 25.38 139 PHE B N 1
ATOM 3923 C CA . PHE B 1 147 ? 28.529 26.757 46.277 1.00 25.96 139 PHE B CA 1
ATOM 3924 C C . PHE B 1 147 ? 29.340 25.460 46.340 1.00 26.23 139 PHE B C 1
ATOM 3925 O O . PHE B 1 147 ? 28.868 24.429 45.855 1.00 27.37 139 PHE B O 1
ATOM 3933 N N . GLY B 1 148 ? 30.525 25.494 46.960 1.00 26.05 140 GLY B N 1
ATOM 3934 C CA . GLY B 1 148 ? 31.369 24.293 47.085 1.00 26.19 140 GLY B CA 1
ATOM 3935 C C . GLY B 1 148 ? 32.534 24.181 46.125 1.00 26.33 140 GLY B C 1
ATOM 3936 O O . GLY B 1 148 ? 33.344 23.247 46.232 1.00 26.24 140 GLY B O 1
ATOM 3937 N N . LEU B 1 149 ? 32.645 25.144 45.217 1.00 27.17 141 LEU B N 1
ATOM 3938 C CA . LEU B 1 149 ? 33.717 25.206 44.211 1.00 27.35 141 LEU B CA 1
ATOM 3939 C C . LEU B 1 149 ? 34.861 26.060 44.743 1.00 27.67 141 LEU B C 1
ATOM 3940 O O . LEU B 1 149 ? 34.649 27.199 45.123 1.00 26.01 141 LEU B O 1
ATOM 3945 N N . ALA B 1 150 ? 36.073 25.521 44.744 1.00 28.09 142 ALA B N 1
ATOM 3946 C CA . ALA B 1 150 ? 37.227 26.254 45.252 1.00 29.06 142 ALA B CA 1
ATOM 3947 C C . ALA B 1 150 ? 37.510 27.498 44.398 1.00 30.43 142 ALA B C 1
ATOM 3948 O O . ALA B 1 150 ? 37.382 27.470 43.174 1.00 29.38 142 ALA B O 1
ATOM 3950 N N . ALA B 1 151 ? 37.879 28.587 45.059 1.00 30.58 143 ALA B N 1
ATOM 3951 C CA . ALA B 1 151 ? 38.376 29.764 44.381 1.00 31.19 143 ALA B CA 1
ATOM 3952 C C . ALA B 1 151 ? 39.752 29.472 43.772 1.00 32.75 143 ALA B C 1
ATOM 3953 O O . ALA B 1 151 ? 40.283 28.363 43.927 1.00 32.62 143 ALA B O 1
ATOM 3955 N N . SER B 1 152 ? 40.324 30.488 43.114 1.00 34.27 144 SER B N 1
ATOM 3956 C CA A SER B 1 152 ? 41.586 30.357 42.372 0.70 35.28 144 SER B CA 1
ATOM 3957 C CA B SER B 1 152 ? 41.575 30.351 42.379 0.30 35.01 144 SER B CA 1
ATOM 3958 C C . SER B 1 152 ? 42.798 30.618 43.262 1.00 35.20 144 SER B C 1
ATOM 3959 O O . SER B 1 152 ? 43.463 31.667 43.161 1.00 35.28 144 SER B O 1
ATOM 3964 N N . TYR B 1 153 ? 43.123 29.655 44.104 1.00 34.48 145 TYR B N 1
ATOM 3965 C CA . TYR B 1 153 ? 44.168 29.872 45.105 1.00 34.21 145 TYR B CA 1
ATOM 3966 C C . TYR B 1 153 ? 45.620 30.020 44.626 1.00 35.80 145 TYR B C 1
ATOM 3967 O O . TYR B 1 153 ? 46.390 30.705 45.279 1.00 36.16 145 TYR B O 1
ATOM 3976 N N . ASN B 1 154 ? 46.017 29.405 43.522 1.00 37.42 146 ASN B N 1
ATOM 3977 C CA . ASN B 1 154 ? 47.402 29.623 43.075 1.00 40.84 146 ASN B CA 1
ATOM 3978 C C . ASN B 1 154 ? 47.639 31.118 42.885 1.00 39.54 146 ASN B C 1
ATOM 3979 O O . ASN B 1 154 ? 48.570 31.678 43.450 1.00 40.15 146 ASN B O 1
ATOM 3984 N N . ARG B 1 155 ? 46.755 31.756 42.121 1.00 39.48 147 ARG B N 1
ATOM 3985 C CA . ARG B 1 155 ? 46.870 33.183 41.789 1.00 40.05 147 ARG B CA 1
ATOM 3986 C C . ARG B 1 155 ? 46.681 34.070 43.005 1.00 38.95 147 ARG B C 1
ATOM 3987 O O . ARG B 1 155 ? 47.418 35.036 43.204 1.00 39.70 147 ARG B O 1
ATOM 3989 N N . ILE B 1 156 ? 45.698 33.744 43.832 1.00 36.89 148 ILE B N 1
ATOM 3990 C CA . ILE B 1 156 ? 45.432 34.562 45.003 1.00 36.25 148 ILE B CA 1
ATOM 3991 C C . ILE B 1 156 ? 46.599 34.482 45.999 1.00 36.04 148 ILE B C 1
ATOM 3992 O O . ILE B 1 156 ? 47.005 35.492 46.565 1.00 35.82 148 ILE B O 1
ATOM 3997 N N . THR B 1 157 ? 47.132 33.282 46.210 1.00 36.20 149 THR B N 1
ATOM 3998 C CA . THR B 1 157 ? 48.256 33.095 47.122 1.00 36.66 149 THR B CA 1
ATOM 3999 C C . THR B 1 157 ? 49.477 33.887 46.669 1.00 37.43 149 THR B C 1
ATOM 4000 O O . THR B 1 157 ? 50.194 34.452 47.487 1.00 37.11 149 THR B O 1
ATOM 4004 N N . ALA B 1 158 ? 49.732 33.902 45.360 1.00 38.47 150 ALA B N 1
ATOM 4005 C CA . ALA B 1 158 ? 50.917 34.605 44.834 1.00 39.09 150 ALA B CA 1
ATOM 4006 C C . ALA B 1 158 ? 50.768 36.121 45.037 1.00 39.02 150 ALA B C 1
ATOM 4007 O O . ALA B 1 158 ? 51.701 36.808 45.459 1.00 38.36 150 ALA B O 1
ATOM 4009 N N . ILE B 1 159 ? 49.565 36.615 44.772 1.00 38.73 151 ILE B N 1
ATOM 4010 C CA . ILE B 1 159 ?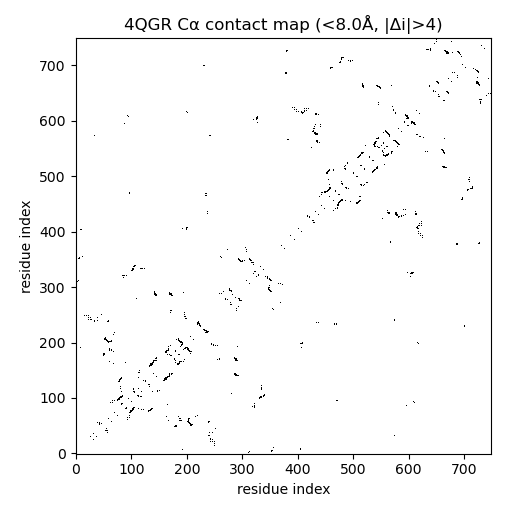 49.235 38.011 44.993 1.00 39.64 151 ILE B CA 1
ATOM 4011 C C . ILE B 1 159 ? 49.428 38.417 46.467 1.00 38.64 151 ILE B C 1
ATOM 4012 O O . ILE B 1 159 ? 50.010 39.457 46.766 1.00 39.86 151 ILE B O 1
ATOM 4017 N N . ALA B 1 160 ? 48.960 37.573 47.378 1.00 38.15 152 ALA B N 1
ATOM 4018 C CA . ALA B 1 160 ? 49.002 37.877 48.808 1.00 37.69 152 ALA B CA 1
ATOM 4019 C C . ALA B 1 160 ? 50.435 37.918 49.349 1.00 38.80 152 ALA B C 1
ATOM 4020 O O . ALA B 1 160 ? 50.766 38.774 50.162 1.00 37.89 152 ALA B O 1
ATOM 4022 N N . GLU B 1 161 ? 51.247 36.953 48.901 1.00 42.05 153 GLU B N 1
ATOM 4023 C CA . GLU B 1 161 ? 52.678 36.862 49.198 1.00 44.45 153 GLU B CA 1
ATOM 4024 C C . GLU B 1 161 ? 53.390 38.144 48.754 1.00 44.60 153 GLU B C 1
ATOM 4025 O O . GLU B 1 161 ? 54.139 38.763 49.521 1.00 43.26 153 GLU B O 1
ATOM 4031 N N . ARG B 1 162 ? 53.128 38.537 47.512 1.00 44.66 154 ARG B N 1
ATOM 4032 C CA . ARG B 1 162 ? 53.681 39.758 46.941 1.00 46.21 154 ARG B CA 1
ATOM 4033 C C . ARG B 1 162 ? 53.250 40.991 47.736 1.00 44.25 154 ARG B C 1
ATOM 4034 O O . ARG B 1 162 ? 54.062 41.887 47.994 1.00 44.27 154 ARG B O 1
ATOM 4042 N N . GLU B 1 163 ? 51.982 41.038 48.127 1.00 41.14 155 GLU B N 1
ATOM 4043 C CA . GLU B 1 163 ? 51.453 42.227 48.806 1.00 40.40 155 GLU B CA 1
ATOM 4044 C C . GLU B 1 163 ? 51.484 42.169 50.337 1.00 38.90 155 GLU B C 1
ATOM 4045 O O . GLU B 1 163 ? 51.084 43.121 50.985 1.00 38.04 155 GLU B O 1
ATOM 4051 N N . GLY B 1 164 ? 51.966 41.070 50.914 1.00 38.02 156 GLY B N 1
ATOM 4052 C CA . GLY B 1 164 ? 52.059 40.941 52.362 1.00 36.84 156 GLY B CA 1
ATOM 4053 C C . GLY B 1 164 ? 50.697 40.855 53.043 1.00 35.66 156 GLY B C 1
ATOM 4054 O O . GLY B 1 164 ? 50.513 41.355 54.148 1.00 35.02 156 GLY B O 1
ATOM 4055 N N . LEU B 1 165 ? 49.741 40.226 52.375 1.00 35.20 157 LEU B N 1
ATOM 4056 C CA . LEU B 1 165 ? 48.373 40.105 52.893 1.00 33.62 157 LEU B CA 1
ATOM 4057 C C . LEU B 1 165 ? 48.058 38.700 53.412 1.00 32.10 157 LEU B C 1
ATOM 4058 O O . LEU B 1 165 ? 48.606 37.716 52.938 1.00 32.86 157 LEU B O 1
ATOM 4063 N N . PHE B 1 166 ? 47.140 38.652 54.375 1.00 30.40 158 PHE B N 1
ATOM 4064 C CA . PHE B 1 166 ? 46.682 37.439 55.039 1.00 28.17 158 PHE B CA 1
ATOM 4065 C C . PHE B 1 166 ? 45.465 36.908 54.276 1.00 27.88 158 PHE B C 1
ATOM 4066 O O . PHE B 1 166 ? 44.566 37.660 53.939 1.00 27.86 158 PHE B O 1
ATOM 4074 N N . ILE B 1 167 ? 45.428 35.604 54.010 1.00 27.04 159 ILE B N 1
ATOM 4075 C CA . ILE B 1 167 ? 44.305 34.982 53.290 1.00 25.86 159 ILE B CA 1
ATOM 4076 C C . ILE B 1 167 ? 43.548 34.086 54.255 1.00 24.10 159 ILE B C 1
ATOM 4077 O O . ILE B 1 167 ? 44.129 33.160 54.855 1.00 23.35 159 ILE B O 1
ATOM 4082 N N . ILE B 1 168 ? 42.259 34.374 54.412 1.00 23.44 160 ILE B N 1
ATOM 4083 C CA . ILE B 1 168 ? 41.324 33.508 55.132 1.00 22.01 160 ILE B CA 1
ATOM 4084 C C . ILE B 1 168 ? 40.413 32.883 54.056 1.00 22.47 160 ILE B C 1
ATOM 4085 O O . ILE B 1 168 ? 39.680 33.608 53.363 1.00 22.88 160 ILE B O 1
ATOM 4090 N N . GLU B 1 169 ? 40.473 31.561 53.901 1.00 22.15 161 GLU B N 1
ATOM 4091 C CA . GLU B 1 169 ? 39.601 30.846 52.971 1.00 22.11 161 GLU B CA 1
ATOM 4092 C C . GLU B 1 169 ? 38.213 30.676 53.586 1.00 22.12 161 GLU B C 1
ATOM 4093 O O . GLU B 1 169 ? 38.069 30.020 54.625 1.00 20.56 161 GLU B O 1
ATOM 4099 N N . ASP B 1 170 ? 37.197 31.269 52.957 1.00 22.34 162 ASP B N 1
ATOM 4100 C CA . ASP B 1 170 ? 35.848 31.058 53.426 1.00 21.21 162 ASP B CA 1
ATOM 4101 C C . ASP B 1 170 ? 35.311 29.792 52.779 1.00 21.55 162 ASP B C 1
ATOM 4102 O O . ASP B 1 170 ? 34.726 29.819 51.660 1.00 21.78 162 ASP B O 1
ATOM 4107 N N . ALA B 1 171 ? 35.503 28.693 53.505 1.00 19.92 163 ALA B N 1
ATOM 4108 C CA . ALA B 1 171 ? 35.050 27.372 53.094 1.00 20.41 163 ALA B CA 1
ATOM 4109 C C . ALA B 1 171 ? 33.749 26.990 53.768 1.00 19.94 163 ALA B C 1
ATOM 4110 O O . ALA B 1 171 ? 33.484 25.810 54.027 1.00 19.06 163 ALA B O 1
ATOM 4112 N N . ALA B 1 172 ? 32.884 27.967 54.028 1.00 19.56 164 ALA B N 1
ATOM 4113 C CA . ALA B 1 172 ? 31.589 27.633 54.608 1.00 19.56 164 ALA B CA 1
ATOM 4114 C C . ALA B 1 172 ? 30.856 26.557 53.794 1.00 19.73 164 ALA B C 1
ATOM 4115 O O . ALA B 1 172 ? 30.167 25.719 54.355 1.00 19.13 164 ALA B O 1
ATOM 4117 N N . GLN B 1 173 ? 31.001 26.603 52.479 1.00 21.05 165 GLN B N 1
ATOM 4118 C CA . GLN B 1 173 ? 30.163 25.803 51.590 1.00 21.39 165 GLN B CA 1
ATOM 4119 C C . GLN B 1 173 ? 30.947 24.714 50.868 1.00 21.42 165 GLN B C 1
ATOM 4120 O O . GLN B 1 173 ? 30.403 24.035 50.011 1.00 21.03 165 GLN B O 1
ATOM 4126 N N . SER B 1 174 ? 32.212 24.535 51.226 1.00 21.18 166 SER B N 1
ATOM 4127 C CA . SER B 1 174 ? 33.116 23.720 50.418 1.00 21.67 166 SER B CA 1
ATOM 4128 C C . SER B 1 174 ? 33.821 22.534 51.106 1.00 22.20 166 SER B C 1
ATOM 4129 O O . SER B 1 174 ? 34.695 21.913 50.517 1.00 23.71 166 SER B O 1
ATOM 4132 N N . ILE B 1 175 ? 33.427 22.155 52.311 1.00 21.78 167 ILE B N 1
ATOM 4133 C CA . ILE B 1 175 ? 34.034 20.961 52.905 1.00 21.95 167 ILE B CA 1
ATOM 4134 C C . ILE B 1 175 ? 33.608 19.726 52.091 1.00 23.37 167 ILE B C 1
ATOM 4135 O O . ILE B 1 175 ? 32.399 19.471 51.875 1.00 23.45 167 ILE B O 1
ATOM 4140 N N . GLY B 1 176 ? 34.612 18.959 51.662 1.00 24.17 168 GLY B N 1
ATOM 4141 C CA . GLY B 1 176 ? 34.419 17.863 50.733 1.00 24.97 168 GLY B CA 1
ATOM 4142 C C . GLY B 1 176 ? 34.921 18.233 49.350 1.00 25.78 168 GLY B C 1
ATOM 4143 O O . GLY B 1 176 ? 35.227 17.349 48.532 1.00 26.73 168 GLY B O 1
ATOM 4144 N N . GLY B 1 177 ? 34.981 19.531 49.065 1.00 25.91 169 GLY B N 1
ATOM 4145 C CA . GLY B 1 177 ? 35.521 20.004 47.783 1.00 26.95 169 GLY B CA 1
ATOM 4146 C C . GLY B 1 177 ? 37.030 19.888 47.745 1.00 28.35 169 GLY B C 1
ATOM 4147 O O . GLY B 1 177 ? 37.679 19.859 48.796 1.00 28.70 169 GLY B O 1
ATOM 4148 N N . LYS B 1 178 ? 37.581 19.765 46.536 1.00 30.52 170 LYS B N 1
ATOM 4149 C CA . LYS B 1 178 ? 39.024 19.594 46.340 1.00 32.57 170 LYS B CA 1
ATOM 4150 C C . LYS B 1 178 ? 39.409 20.328 45.048 1.00 34.95 170 LYS B C 1
ATOM 4151 O O . LYS B 1 178 ? 38.589 20.471 44.124 1.00 35.22 170 LYS B O 1
ATOM 4153 N N . ARG B 1 179 ? 40.662 20.775 44.993 1.00 36.27 171 ARG B N 1
ATOM 4154 C CA . ARG B 1 179 ? 41.253 21.359 43.795 1.00 38.58 171 ARG B CA 1
ATOM 4155 C C . ARG B 1 179 ? 42.703 20.886 43.700 1.00 38.13 171 ARG B C 1
ATOM 4156 O O . ARG B 1 179 ? 43.521 21.195 44.576 1.00 35.40 171 ARG B O 1
ATOM 4164 N N . ASP B 1 180 ? 43.017 20.111 42.656 1.00 38.87 172 ASP B N 1
ATOM 4165 C CA . ASP B 1 180 ? 44.368 19.568 42.494 1.00 40.57 172 ASP B CA 1
ATOM 4166 C C . ASP B 1 180 ? 44.871 18.821 43.720 1.00 40.05 172 ASP B C 1
ATOM 4167 O O . ASP B 1 180 ? 45.989 19.051 44.175 1.00 39.71 172 ASP B O 1
ATOM 4172 N N . ASN B 1 181 ? 44.028 17.930 44.246 1.00 39.90 173 ASN B N 1
ATOM 4173 C CA . ASN B 1 181 ? 44.381 17.114 45.409 1.00 40.56 173 ASN B CA 1
ATOM 4174 C C . ASN B 1 181 ? 44.631 17.932 46.697 1.00 38.19 173 ASN B C 1
ATOM 4175 O O . ASN B 1 181 ? 45.230 17.416 47.636 1.00 40.27 173 ASN B O 1
ATOM 4177 N N . VAL B 1 182 ? 44.214 19.199 46.723 1.00 35.62 174 VAL B N 1
ATOM 4178 C CA . VAL B 1 182 ? 44.242 19.984 47.942 1.00 33.36 174 VAL B CA 1
ATOM 4179 C C . VAL B 1 182 ? 42.798 20.117 48.380 1.00 30.92 174 VAL B C 1
ATOM 4180 O O . VAL B 1 182 ? 41.916 20.463 47.584 1.00 29.26 174 VAL B O 1
ATOM 4184 N N . MET B 1 183 ? 42.542 19.828 49.652 1.00 29.07 175 MET B N 1
ATOM 4185 C CA . MET B 1 183 ? 41.180 19.901 50.177 1.00 27.30 175 MET B CA 1
ATOM 4186 C C . MET B 1 183 ? 40.785 21.343 50.489 1.00 26.18 175 MET B C 1
ATOM 4187 O O . MET B 1 183 ? 41.590 22.117 51.015 1.00 25.08 175 MET B O 1
ATOM 4192 N N . CYS B 1 184 ? 39.552 21.709 50.136 1.00 24.92 176 CYS B N 1
ATOM 4193 C CA . CYS B 1 184 ? 38.993 22.971 50.570 1.00 25.28 176 CYS B CA 1
ATOM 4194 C C . CYS B 1 184 ? 39.030 23.000 52.096 1.00 24.23 176 CYS B C 1
ATOM 4195 O O . CYS B 1 184 ? 38.669 22.017 52.748 1.00 22.91 176 CYS B O 1
ATOM 4198 N N . GLY B 1 185 ? 39.520 24.118 52.626 1.00 24.43 177 GLY B N 1
ATOM 4199 C CA . GLY B 1 185 ? 39.770 24.307 54.033 1.00 23.49 177 GLY B CA 1
ATOM 4200 C C . GLY B 1 185 ? 41.250 24.440 54.301 1.00 24.43 177 GLY B C 1
ATOM 4201 O O . GLY B 1 185 ? 41.630 24.995 55.328 1.00 23.97 177 GLY B O 1
ATOM 4202 N N . ALA B 1 186 ? 42.074 23.930 53.376 1.00 24.55 178 ALA B N 1
ATOM 4203 C CA . ALA B 1 186 ? 43.521 23.872 53.549 1.00 25.25 178 ALA B CA 1
ATOM 4204 C C . ALA B 1 186 ? 44.261 24.955 52.753 1.00 26.14 178 ALA B C 1
ATOM 4205 O O . ALA B 1 186 ? 45.502 24.966 52.753 1.00 26.37 178 ALA B O 1
ATOM 4207 N N . PHE B 1 187 ? 43.515 25.850 52.091 1.00 26.52 179 PHE B N 1
ATOM 4208 C CA . PHE B 1 187 ? 44.112 26.982 51.349 1.00 28.11 179 PHE B CA 1
ATOM 4209 C C . PHE B 1 187 ? 44.346 28.238 52.208 1.00 27.93 179 PHE B C 1
ATOM 4210 O O . PHE B 1 187 ? 43.806 28.376 53.323 1.00 27.31 179 PHE B O 1
ATOM 4218 N N . GLY B 1 188 ? 45.184 29.148 51.712 1.00 29.02 180 GLY B N 1
ATOM 4219 C CA . GLY B 1 188 ? 45.460 30.380 52.445 1.00 29.25 180 GLY B CA 1
ATOM 4220 C C . GLY B 1 188 ? 46.202 30.113 53.741 1.00 28.87 180 GLY B C 1
ATOM 4221 O O . GLY B 1 188 ? 46.720 29.009 53.957 1.00 29.06 180 GLY B O 1
ATOM 4222 N N . HIS B 1 189 ? 46.259 31.121 54.599 1.00 27.63 181 HIS B N 1
ATOM 4223 C CA . HIS B 1 189 ? 46.931 30.992 55.910 1.00 27.83 181 HIS B CA 1
ATOM 4224 C C . HIS B 1 189 ? 46.056 30.244 56.917 1.00 25.33 181 HIS B C 1
ATOM 4225 O O . HIS B 1 189 ? 46.546 29.564 57.827 1.00 24.64 181 HIS B O 1
ATOM 4232 N N . VAL B 1 190 ? 44.752 30.350 56.712 1.00 23.47 182 VAL B N 1
ATOM 4233 C CA . VAL B 1 190 ? 43.769 29.752 57.631 1.00 22.16 182 VAL B CA 1
ATOM 4234 C C . VAL B 1 190 ? 42.478 29.566 56.842 1.00 20.92 182 VAL B C 1
ATOM 4235 O O . VAL B 1 190 ? 42.182 30.368 55.935 1.00 20.78 182 VAL B O 1
ATOM 4239 N N . GLY B 1 191 ? 41.752 28.498 57.132 1.00 19.70 183 GLY B N 1
ATOM 4240 C CA . GLY B 1 191 ? 40.445 28.291 56.537 1.00 19.33 183 GLY B CA 1
ATOM 4241 C C . GLY B 1 191 ? 39.344 28.302 57.564 1.00 18.52 183 GLY B C 1
ATOM 4242 O O . GLY B 1 191 ? 39.595 28.071 58.741 1.00 17.04 183 GLY B O 1
ATOM 4243 N N . ALA B 1 192 ? 38.123 28.583 57.108 1.00 17.44 184 ALA B N 1
ATOM 4244 C CA . ALA B 1 192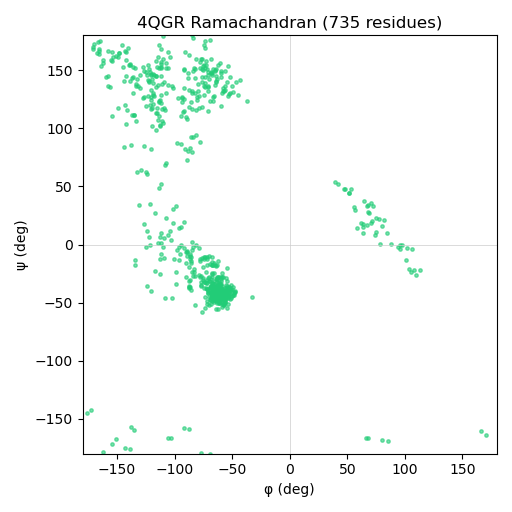 ? 36.989 28.662 57.982 1.00 16.88 184 ALA B CA 1
ATOM 4245 C C . ALA B 1 192 ? 35.812 27.942 57.349 1.00 16.99 184 ALA B C 1
ATOM 4246 O O . ALA B 1 192 ? 35.640 27.985 56.115 1.00 17.35 184 ALA B O 1
ATOM 4248 N N . THR B 1 193 ? 35.012 27.289 58.182 1.00 16.11 185 THR B N 1
ATOM 4249 C CA . THR B 1 193 ? 33.774 26.685 57.706 1.00 16.83 185 THR B CA 1
ATOM 4250 C C . THR B 1 193 ? 32.635 26.810 58.712 1.00 16.58 185 THR B C 1
ATOM 4251 O O . THR B 1 193 ? 32.818 27.166 59.899 1.00 15.56 185 THR B O 1
ATOM 4255 N N . SER B 1 194 ? 31.450 26.537 58.157 1.00 16.85 186 SER B N 1
ATOM 4256 C CA . SER B 1 194 ? 30.194 26.435 58.832 1.00 16.49 186 SER B CA 1
ATOM 4257 C C . SER B 1 194 ? 29.695 24.975 58.873 1.00 15.64 186 SER B C 1
ATOM 4258 O O . SER B 1 194 ? 29.754 24.267 57.870 1.00 15.46 186 SER B O 1
ATOM 4261 N N . PHE B 1 195 ? 29.131 24.590 60.017 1.00 14.65 187 PHE B N 1
ATOM 4262 C CA . PHE B 1 195 ? 28.365 23.360 60.159 1.00 15.09 187 PHE B CA 1
ATOM 4263 C C . PHE B 1 195 ? 26.878 23.620 60.297 1.00 15.08 187 PHE B C 1
ATOM 4264 O O . PHE B 1 195 ? 26.114 22.778 60.768 1.00 16.06 187 PHE B O 1
ATOM 4272 N N . TYR B 1 196 ? 26.424 24.767 59.825 1.00 15.09 188 TYR B N 1
ATOM 4273 C CA . TYR B 1 196 ? 25.000 25.004 59.672 1.00 15.59 188 TYR B CA 1
ATOM 4274 C C . TYR B 1 196 ? 24.337 23.787 58.994 1.00 16.01 188 TYR B C 1
ATOM 4275 O O . TYR B 1 196 ? 24.939 23.235 58.073 1.00 16.31 188 TYR B O 1
ATOM 4284 N N . PRO B 1 197 ? 23.112 23.362 59.441 1.00 16.81 189 PRO B N 1
ATOM 4285 C CA . PRO B 1 197 ? 22.611 22.014 59.098 1.00 17.22 189 PRO B CA 1
ATOM 4286 C C . PRO B 1 197 ? 22.552 21.683 57.596 1.00 18.28 189 PRO B C 1
ATOM 4287 O O . PRO B 1 197 ? 22.761 20.540 57.218 1.00 17.35 189 PRO B O 1
ATOM 4291 N N . ALA B 1 198 ? 22.361 22.697 56.756 1.00 18.28 190 ALA B N 1
ATOM 4292 C CA . ALA B 1 198 ? 22.227 22.476 55.314 1.00 19.09 190 ALA B CA 1
ATOM 4293 C C . ALA B 1 198 ? 23.560 22.446 54.544 1.00 19.47 190 ALA B C 1
ATOM 4294 O O . ALA B 1 198 ? 23.587 22.121 53.345 1.00 19.42 190 ALA B O 1
ATOM 4296 N N . LYS B 1 199 ? 24.679 22.775 55.191 1.00 19.93 191 LYS B N 1
ATOM 4297 C CA . LYS B 1 199 ? 25.971 22.746 54.494 1.00 21.68 191 LYS B CA 1
ATOM 4298 C C . LYS B 1 199 ? 26.330 21.288 54.178 1.00 22.33 191 LYS B C 1
ATOM 4299 O O . LYS B 1 199 ? 25.842 20.377 54.837 1.00 24.09 191 LYS B O 1
ATOM 4305 N N . PRO B 1 200 ? 27.223 21.070 53.218 1.00 23.69 192 PRO B N 1
ATOM 4306 C CA . PRO B 1 200 ? 27.612 19.693 52.849 1.00 24.08 192 PRO B CA 1
ATOM 4307 C C . PRO B 1 200 ? 28.107 18.831 54.019 1.00 22.68 192 PRO B C 1
ATOM 4308 O O . PRO B 1 200 ? 27.789 17.648 54.082 1.00 22.83 192 PRO B O 1
ATOM 4312 N N . LEU B 1 201 ? 28.820 19.436 54.965 1.00 20.87 193 LEU B N 1
ATOM 4313 C CA . LEU B 1 201 ? 29.057 18.825 56.252 1.00 19.62 193 LEU B CA 1
ATOM 4314 C C . LEU B 1 201 ? 28.364 19.738 57.267 1.00 18.37 193 LEU B C 1
ATOM 4315 O O . LEU B 1 201 ? 28.726 20.918 57.420 1.00 16.68 193 LEU B O 1
ATOM 4320 N N . GLY B 1 202 ? 27.314 19.200 57.879 1.00 17.49 194 GLY B N 1
ATOM 4321 C CA . GLY B 1 202 ? 26.455 19.952 58.777 1.00 16.36 194 GLY B CA 1
ATOM 4322 C C . GLY B 1 202 ? 26.098 19.221 60.043 1.00 15.60 194 GLY B C 1
ATOM 4323 O O . GLY B 1 202 ? 26.029 17.992 60.091 1.00 15.19 194 GLY B O 1
ATOM 4324 N N . CYS B 1 203 ? 25.830 20.000 61.089 1.00 15.06 195 CYS B N 1
ATOM 4325 C CA . CYS B 1 203 ? 25.364 19.449 62.353 1.00 15.06 195 CYS B CA 1
ATOM 4326 C C . CYS B 1 203 ? 23.872 19.737 62.550 1.00 15.36 195 CYS B C 1
ATOM 4327 O O . CYS B 1 203 ? 23.155 20.092 61.584 1.00 16.49 195 CYS B O 1
ATOM 4330 N N . TYR B 1 204 ? 23.389 19.537 63.777 1.00 14.53 196 TYR B N 1
ATOM 4331 C CA . TYR B 1 204 ? 21.975 19.724 64.135 1.00 14.43 196 TYR B CA 1
ATOM 4332 C C . TYR B 1 204 ? 21.796 20.936 65.080 1.00 13.69 196 TYR B C 1
ATOM 4333 O O . TYR B 1 204 ? 21.167 20.860 66.161 1.00 13.78 196 TYR B O 1
ATOM 4342 N N . GLY B 1 205 ? 22.350 22.053 64.625 1.00 13.20 197 GLY B N 1
ATOM 4343 C CA . GLY B 1 205 ? 22.375 23.332 65.358 1.00 12.80 197 GLY B CA 1
ATOM 4344 C C . GLY B 1 205 ? 23.386 24.202 64.648 1.00 12.92 197 GLY B C 1
ATOM 4345 O O . GLY B 1 205 ? 23.719 23.911 63.472 1.00 12.65 197 GLY B O 1
ATOM 4346 N N . ASP B 1 206 ? 23.884 25.231 65.330 1.00 12.64 198 ASP B N 1
ATOM 4347 C CA . ASP B 1 206 ? 24.975 26.005 64.805 1.00 13.05 198 ASP B CA 1
ATOM 4348 C C . ASP B 1 206 ? 26.353 25.387 65.215 1.00 13.16 198 ASP B C 1
ATOM 4349 O O . ASP B 1 206 ? 26.508 24.882 66.322 1.00 13.35 198 ASP B O 1
ATOM 4354 N N . GLY B 1 207 ? 27.300 25.464 64.316 1.00 13.06 199 GLY B N 1
ATOM 4355 C CA . GLY B 1 207 ? 28.687 24.988 64.585 1.00 13.32 199 GLY B CA 1
ATOM 4356 C C . GLY B 1 207 ? 29.604 25.514 63.532 1.00 13.55 199 GLY B C 1
ATOM 4357 O O . GLY B 1 207 ? 29.130 25.970 62.484 1.00 13.67 199 GLY B O 1
ATOM 4358 N N . GLY B 1 208 ? 30.917 25.464 63.792 1.00 13.35 200 GLY B N 1
ATOM 4359 C CA . GLY B 1 208 ? 31.917 25.876 62.794 1.00 13.57 200 GLY B CA 1
ATOM 4360 C C . GLY B 1 208 ? 33.299 25.325 63.148 1.00 14.15 200 GLY B C 1
ATOM 4361 O O . GLY B 1 208 ? 33.441 24.632 64.157 1.00 14.91 200 GLY B O 1
ATOM 4362 N N . ALA B 1 209 ? 34.284 25.652 62.337 1.00 14.43 201 ALA B N 1
ATOM 4363 C CA . ALA B 1 209 ? 35.663 25.297 62.602 1.00 14.09 201 ALA B CA 1
ATOM 4364 C C . ALA B 1 209 ? 36.603 26.147 61.772 1.00 14.84 201 ALA B C 1
ATOM 4365 O O . ALA B 1 209 ? 36.201 26.699 60.737 1.00 15.33 201 ALA B O 1
ATOM 4367 N N . MET B 1 210 ? 37.841 26.225 62.245 1.00 14.92 202 MET B N 1
ATOM 4368 C CA . MET B 1 210 ? 38.947 26.858 61.560 1.00 15.74 202 MET B CA 1
ATOM 4369 C C . MET B 1 210 ? 40.058 25.863 61.367 1.00 16.58 202 MET B C 1
ATOM 4370 O O . MET B 1 210 ? 40.194 24.900 62.141 1.00 15.82 202 MET B O 1
ATOM 4375 N N . PHE B 1 211 ? 40.832 26.073 60.300 1.00 17.50 203 PHE B N 1
ATOM 4376 C CA . PHE B 1 211 ? 41.861 25.114 59.863 1.00 18.74 203 PHE B CA 1
ATOM 4377 C C . PHE B 1 211 ? 43.149 25.860 59.608 1.00 19.15 203 PHE B C 1
ATOM 4378 O O . PHE B 1 211 ? 43.135 26.911 59.000 1.00 20.26 203 PHE B O 1
ATOM 4386 N N . THR B 1 212 ? 44.285 25.339 60.056 1.00 20.68 204 THR B N 1
ATOM 4387 C CA . THR B 1 212 ? 45.566 25.955 59.685 1.00 21.38 204 THR B CA 1
ATOM 4388 C C . THR B 1 212 ? 46.723 24.995 59.910 1.00 22.96 204 THR B C 1
ATOM 4389 O O . THR B 1 212 ? 46.606 24.065 60.713 1.00 23.22 204 THR B O 1
ATOM 4393 N N . ASN B 1 213 ? 47.831 25.217 59.193 1.00 24.47 205 ASN B N 1
ATOM 4394 C CA . ASN B 1 213 ? 49.063 24.500 59.460 1.00 25.10 205 ASN B CA 1
ATOM 4395 C C . ASN B 1 213 ? 50.009 25.281 60.348 1.00 25.58 205 ASN B C 1
ATOM 4396 O O . ASN B 1 213 ? 51.077 24.786 60.674 1.00 27.20 205 ASN B O 1
ATOM 4401 N N . ASP B 1 214 ? 49.635 26.502 60.729 1.00 24.46 206 ASP B N 1
ATOM 4402 C CA . ASP B 1 214 ? 50.473 27.346 61.566 1.00 25.93 206 ASP B CA 1
ATOM 4403 C C . ASP B 1 214 ? 50.165 27.073 63.051 1.00 25.60 206 ASP B C 1
ATOM 4404 O O . ASP B 1 214 ? 49.097 27.466 63.567 1.00 24.65 206 ASP B O 1
ATOM 4409 N N . ALA B 1 215 ? 51.087 26.420 63.753 1.00 25.66 207 ALA B N 1
ATOM 4410 C CA . ALA B 1 215 ? 50.831 26.027 65.152 1.00 25.55 207 ALA B CA 1
ATOM 4411 C C . ALA B 1 215 ? 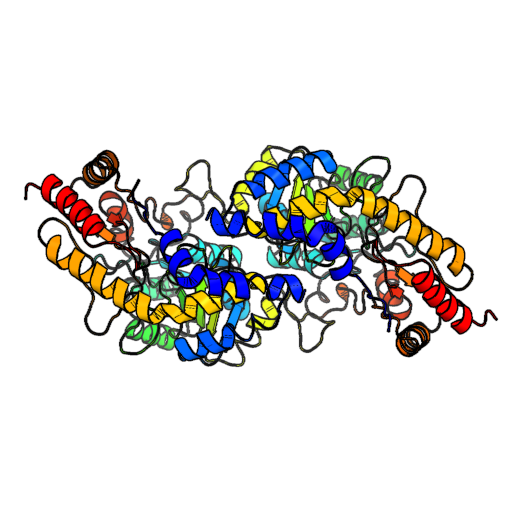50.565 27.233 66.059 1.00 24.98 207 ALA B C 1
ATOM 4412 O O . ALA B 1 215 ? 49.736 27.148 66.971 1.00 23.77 207 ALA B O 1
ATOM 4414 N N . GLU B 1 216 ? 51.243 28.348 65.786 1.00 26.00 208 GLU B N 1
ATOM 4415 C CA . GLU B 1 216 ? 51.129 29.527 66.632 1.00 26.77 208 GLU B CA 1
ATOM 4416 C C . GLU B 1 216 ? 49.744 30.185 66.487 1.00 24.83 208 GLU B C 1
ATOM 4417 O O . GLU B 1 216 ? 49.106 30.562 67.474 1.00 22.36 208 GLU B O 1
ATOM 4423 N N . LEU B 1 217 ? 49.305 30.310 65.240 1.00 24.17 209 LEU B N 1
ATOM 4424 C CA . LEU B 1 217 ? 47.986 30.790 64.923 1.00 22.48 209 LEU B CA 1
ATOM 4425 C C . LEU B 1 217 ? 46.928 29.880 65.558 1.00 21.34 209 LEU B C 1
ATOM 4426 O O . LEU B 1 217 ? 45.969 30.391 66.162 1.00 20.38 209 LEU B O 1
ATOM 4431 N N . ALA B 1 218 ? 47.080 28.550 65.449 1.00 20.97 210 ALA B N 1
ATOM 4432 C CA . ALA B 1 218 ? 46.128 27.628 66.080 1.00 20.16 210 ALA B CA 1
ATOM 4433 C C . ALA B 1 218 ? 46.000 27.870 67.585 1.00 19.11 210 ALA B C 1
ATOM 4434 O O . ALA B 1 218 ? 44.909 27.925 68.113 1.00 18.64 210 ALA B O 1
ATOM 4436 N N . ASP B 1 219 ? 47.129 28.059 68.262 1.00 19.44 211 ASP B N 1
ATOM 4437 C CA A ASP B 1 219 ? 47.109 28.291 69.708 0.50 19.22 211 ASP B CA 1
ATOM 4438 C CA B ASP B 1 219 ? 47.121 28.299 69.697 0.50 19.63 211 ASP B CA 1
ATOM 4439 C C . ASP B 1 219 ? 46.390 29.608 70.015 1.00 18.48 211 ASP B C 1
ATOM 4440 O O . ASP B 1 219 ? 45.613 29.686 70.962 1.00 18.73 211 ASP B O 1
ATOM 4449 N N . THR B 1 220 ? 46.652 30.640 69.210 1.00 17.95 212 THR B N 1
ATOM 4450 C CA . THR B 1 220 ? 46.049 31.931 69.432 1.00 17.45 212 THR B CA 1
ATOM 4451 C C . THR B 1 220 ? 44.524 31.858 69.198 1.00 16.48 212 THR B C 1
ATOM 4452 O O . THR B 1 220 ? 43.724 32.460 69.954 1.00 15.41 212 THR B O 1
ATOM 4456 N N . LEU B 1 221 ? 44.123 31.129 68.171 1.00 16.00 213 LEU B N 1
ATOM 4457 C CA . LEU B 1 221 ? 42.681 30.913 67.922 1.00 16.21 213 LEU B CA 1
ATOM 4458 C C . LEU B 1 221 ? 41.953 30.174 69.068 1.00 15.99 213 LEU B C 1
ATOM 4459 O O . LEU B 1 221 ? 40.809 30.551 69.463 1.00 15.71 213 LEU B O 1
ATOM 4464 N N . ARG B 1 222 ? 42.613 29.168 69.646 1.00 16.04 214 ARG B N 1
ATOM 4465 C CA . ARG B 1 222 ? 42.092 28.478 70.831 1.00 16.11 214 ARG B CA 1
ATOM 4466 C C . ARG B 1 222 ? 41.986 29.384 72.037 1.00 15.26 214 ARG B C 1
ATOM 4467 O O . ARG B 1 222 ? 41.118 29.214 72.865 1.00 15.08 214 ARG B O 1
ATOM 4475 N N . SER B 1 223 ? 42.856 30.384 72.125 1.00 15.57 215 SER B N 1
ATOM 4476 C CA . SER B 1 223 ? 42.732 31.392 73.140 1.00 14.46 215 SER B CA 1
ATOM 4477 C C . SER B 1 223 ? 41.549 32.326 72.868 1.00 13.58 215 SER B C 1
ATOM 4478 O O . SER B 1 223 ? 40.718 32.573 73.732 1.00 13.22 215 SER B O 1
ATOM 4481 N N . VAL B 1 224 ? 41.477 32.864 71.666 1.00 13.84 216 VAL B N 1
ATOM 4482 C CA . VAL B 1 224 ? 40.402 33.805 71.341 1.00 13.79 216 VAL B CA 1
ATOM 4483 C C . VAL B 1 224 ? 38.991 33.213 71.569 1.00 13.18 216 VAL B C 1
ATOM 4484 O O . VAL B 1 224 ? 38.090 33.919 72.086 1.00 12.74 216 VAL B O 1
ATOM 4488 N N . LEU B 1 225 ? 38.792 31.941 71.233 1.00 13.15 217 LEU B N 1
ATOM 4489 C CA . LEU B 1 225 ? 37.447 31.364 71.312 1.00 12.89 217 LEU B CA 1
ATOM 4490 C C . LEU B 1 225 ? 37.010 31.112 72.752 1.00 13.30 217 LEU B C 1
ATOM 4491 O O . LEU B 1 225 ? 35.825 30.805 73.015 1.00 12.41 217 LEU B O 1
ATOM 4496 N N . PHE B 1 226 ? 37.957 31.229 73.694 1.00 14.44 218 PHE B N 1
ATOM 4497 C CA . PHE B 1 226 ? 37.641 31.150 75.093 1.00 16.21 218 PHE B CA 1
ATOM 4498 C C . PHE B 1 226 ? 38.147 32.397 75.843 1.00 15.30 218 PHE B C 1
ATOM 4499 O O . PHE B 1 226 ? 39.026 32.316 76.691 1.00 14.62 218 PHE B O 1
ATOM 4507 N N . HIS B 1 227 ? 37.595 33.546 75.443 1.00 14.10 219 HIS B N 1
ATOM 4508 C CA . HIS B 1 227 ? 37.835 34.854 76.090 1.00 14.43 219 HIS B CA 1
ATOM 4509 C C . HIS B 1 227 ? 39.284 35.270 76.171 1.00 14.26 219 HIS B C 1
ATOM 4510 O O . HIS B 1 227 ? 39.665 36.047 77.042 1.00 14.94 219 HIS B O 1
ATOM 4517 N N . GLY B 1 228 ? 40.086 34.838 75.214 1.00 13.82 220 GLY B N 1
ATOM 4518 C CA . GLY B 1 228 ? 41.480 35.281 75.158 1.00 14.96 220 GLY B CA 1
ATOM 4519 C C . GLY B 1 228 ? 42.368 34.695 76.239 1.00 15.49 220 GLY B C 1
ATOM 4520 O O . GLY B 1 228 ? 43.320 35.347 76.679 1.00 16.77 220 GLY B O 1
ATOM 4521 N N . LYS B 1 229 ? 42.089 33.466 76.635 1.00 15.64 221 LYS B N 1
ATOM 4522 C CA . LYS B 1 229 ? 42.831 32.803 77.730 1.00 16.57 221 LYS B CA 1
ATOM 4523 C C . LYS B 1 229 ? 44.322 32.824 77.458 1.00 17.52 221 LYS B C 1
ATOM 4524 O O . LYS B 1 229 ? 44.756 32.592 76.337 1.00 18.12 221 LYS B O 1
ATOM 4526 N N . GLY B 1 230 ? 45.088 33.065 78.496 1.00 18.59 222 GLY B N 1
ATOM 4527 C CA . GLY B 1 230 ? 46.537 33.022 78.411 1.00 20.28 222 GLY B CA 1
ATOM 4528 C C . GLY B 1 230 ? 47.008 31.613 78.664 1.00 21.48 222 GLY B C 1
ATOM 4529 O O . GLY B 1 230 ? 46.267 30.653 78.543 1.00 20.12 222 GLY B O 1
ATOM 4530 N N . GLU B 1 231 ? 48.268 31.496 79.046 1.00 23.92 223 GLU B N 1
ATOM 4531 C CA . GLU B 1 231 ? 48.839 30.180 79.354 1.00 26.94 223 GLU B CA 1
ATOM 4532 C C . GLU B 1 231 ? 48.262 29.566 80.631 1.00 28.82 223 GLU B C 1
ATOM 4533 O O . GLU B 1 231 ? 48.407 28.364 80.851 1.00 30.57 223 GLU B O 1
ATOM 4539 N N . THR B 1 232 ? 47.623 30.374 81.478 1.00 29.73 224 THR B N 1
ATOM 4540 C CA . THR B 1 232 ? 46.949 29.857 82.662 1.00 31.86 224 THR B CA 1
ATOM 4541 C C . THR B 1 232 ? 45.445 29.952 82.543 1.00 33.64 224 THR B C 1
ATOM 4542 O O . THR B 1 232 ? 44.888 30.453 81.557 1.00 34.51 224 THR B O 1
ATOM 4546 N N . GLN B 1 233 ? 44.796 29.487 83.602 1.00 35.19 225 GLN B N 1
ATOM 4547 C CA . GLN B 1 233 ? 43.343 29.433 83.719 1.00 37.92 225 GLN B CA 1
ATOM 4548 C C . GLN B 1 233 ? 42.742 30.747 84.231 1.00 35.42 225 GLN B C 1
ATOM 4549 O O . GLN B 1 233 ? 41.516 30.973 84.154 1.00 36.26 225 GLN B O 1
ATOM 4555 N N . TYR B 1 234 ? 43.594 31.621 84.758 1.00 30.10 226 TYR B N 1
ATOM 4556 C CA . TYR B 1 234 ? 43.100 32.741 85.521 1.00 29.95 226 TYR B CA 1
ATOM 4557 C C . TYR B 1 234 ? 43.507 34.118 85.009 1.00 27.17 226 TYR B C 1
ATOM 4558 O O . TYR B 1 234 ? 43.231 35.096 85.684 1.00 26.82 226 TYR B O 1
ATOM 4567 N N . ASP B 1 235 ? 44.152 34.192 83.846 1.00 24.25 227 ASP B N 1
ATOM 4568 C CA . ASP B 1 235 ? 44.591 35.481 83.313 1.00 23.31 227 ASP B CA 1
ATOM 4569 C C . ASP B 1 235 ? 44.423 35.518 81.827 1.00 21.93 227 ASP B C 1
ATOM 4570 O O . ASP B 1 235 ? 45.244 34.941 81.099 1.00 23.69 227 ASP B O 1
ATOM 4575 N N . ASN B 1 236 ? 43.393 36.209 81.354 1.00 18.77 228 ASN B N 1
ATOM 4576 C CA . ASN B 1 236 ? 43.223 36.432 79.958 1.00 16.85 228 ASN B CA 1
ATOM 4577 C C . ASN B 1 236 ? 44.220 37.465 79.444 1.00 17.55 228 ASN B C 1
ATOM 4578 O O . ASN B 1 236 ? 44.434 38.493 80.099 1.00 16.68 228 ASN B O 1
ATOM 4583 N N . VAL B 1 237 ? 44.788 37.214 78.261 1.00 16.96 229 VAL B N 1
ATOM 4584 C CA . VAL B 1 237 ? 45.820 38.077 77.746 1.00 17.99 229 VAL B CA 1
ATOM 4585 C C . VAL B 1 237 ? 45.415 38.870 76.524 1.00 17.26 229 VAL B C 1
ATOM 4586 O O . VAL B 1 237 ? 46.136 39.773 76.125 1.00 17.35 229 VAL B O 1
ATOM 4590 N N . ARG B 1 238 ? 44.250 38.579 75.973 1.00 16.29 230 ARG B N 1
ATOM 4591 C CA . ARG B 1 238 ? 43.768 39.284 74.807 1.00 16.66 230 ARG B CA 1
ATOM 4592 C C . ARG B 1 238 ? 42.241 39.320 74.901 1.00 15.52 230 ARG B C 1
ATOM 4593 O O . ARG B 1 238 ? 41.655 38.583 75.687 1.00 13.86 230 ARG B O 1
ATOM 4601 N N . ILE B 1 239 ? 41.634 40.181 74.090 1.00 15.51 231 ILE B N 1
ATOM 4602 C CA . ILE B 1 239 ? 40.174 40.191 73.978 1.00 14.95 231 ILE B CA 1
ATOM 4603 C C . ILE B 1 239 ? 39.771 38.973 73.149 1.00 14.63 231 ILE B C 1
ATOM 4604 O O . ILE B 1 239 ? 40.374 38.659 72.125 1.00 15.56 231 ILE B O 1
ATOM 4609 N N . GLY B 1 240 ? 38.728 38.270 73.581 1.00 14.20 232 GLY B N 1
ATOM 4610 C CA . GLY B 1 240 ? 38.202 37.148 72.835 1.00 13.02 232 GLY B CA 1
ATOM 4611 C C . GLY B 1 240 ? 36.691 37.148 72.830 1.00 12.66 232 GLY B C 1
ATOM 4612 O O . GLY B 1 240 ? 36.065 38.219 72.985 1.00 13.25 232 GLY B O 1
ATOM 4613 N N . ILE B 1 241 ? 36.125 35.971 72.609 1.00 12.05 233 ILE B N 1
ATOM 4614 C CA . ILE B 1 241 ? 34.675 35.759 72.521 1.00 12.29 233 ILE B CA 1
ATOM 4615 C C . ILE B 1 241 ? 34.382 34.401 73.182 1.00 12.08 233 ILE B C 1
ATOM 4616 O O . ILE B 1 241 ? 35.319 33.740 73.724 1.00 12.04 233 ILE B O 1
ATOM 4621 N N . ASN B 1 242 ? 33.123 33.972 73.124 1.00 11.72 234 ASN B N 1
ATOM 4622 C CA . ASN B 1 242 ? 32.781 32.612 73.537 1.00 11.30 234 ASN B CA 1
ATOM 4623 C C . ASN B 1 242 ? 32.351 31.914 72.268 1.00 11.48 234 ASN B C 1
ATOM 4624 O O . ASN B 1 242 ? 31.226 32.114 71.807 1.00 10.93 234 ASN B O 1
ATOM 4629 N N . SER B 1 243 ? 33.226 31.074 71.708 1.00 10.69 235 SER B N 1
ATOM 4630 C CA . SER B 1 243 ? 32.909 30.402 70.452 1.00 11.04 235 SER B CA 1
ATOM 4631 C C . SER B 1 243 ? 33.329 28.925 70.420 1.00 11.58 235 SER B C 1
ATOM 4632 O O . SER B 1 243 ? 34.394 28.582 69.925 1.00 12.44 235 SER B O 1
ATOM 4635 N N . ARG B 1 244 ? 32.447 28.071 70.929 1.00 11.71 236 ARG B N 1
ATOM 4636 C CA . ARG B 1 244 ? 32.706 26.641 71.094 1.00 12.34 236 ARG B CA 1
ATOM 4637 C C . ARG B 1 244 ? 31.702 25.820 70.324 1.00 12.14 236 ARG B C 1
ATOM 4638 O O . ARG B 1 244 ? 30.540 26.208 70.165 1.00 12.21 236 ARG B O 1
ATOM 4646 N N . LEU B 1 245 ? 32.195 24.679 69.837 1.00 12.47 237 LEU B N 1
ATOM 4647 C CA . LEU B 1 245 ? 31.375 23.651 69.218 1.00 12.50 237 LEU B CA 1
ATOM 4648 C C . LEU B 1 245 ? 30.894 22.736 70.327 1.00 11.97 237 LEU B C 1
ATOM 4649 O O . LEU B 1 245 ? 31.720 22.108 71.011 1.00 12.16 237 LEU B O 1
ATOM 4654 N N . ASP B 1 246 ? 29.596 22.659 70.527 1.00 11.27 238 ASP B N 1
ATOM 4655 C CA . ASP B 1 246 ? 29.034 21.812 71.632 1.00 11.33 238 ASP B CA 1
ATOM 4656 C C . ASP B 1 246 ? 29.437 20.351 71.468 1.00 11.46 238 ASP B C 1
ATOM 4657 O O . ASP B 1 246 ? 29.455 19.847 70.350 1.00 11.61 238 ASP B O 1
ATOM 4662 N N . THR B 1 247 ? 29.689 19.649 72.569 1.00 11.90 239 THR B N 1
ATOM 4663 C CA . THR B 1 247 ? 29.990 18.220 72.530 1.00 12.52 239 THR B CA 1
ATOM 4664 C C . THR B 1 247 ? 28.920 17.455 71.745 1.00 13.11 239 THR B C 1
ATOM 4665 O O . THR B 1 247 ? 29.220 16.582 70.884 1.00 13.60 239 THR B O 1
ATOM 4669 N N . ILE B 1 248 ? 27.662 17.809 71.990 1.00 13.12 240 ILE B N 1
ATOM 4670 C CA . ILE B 1 248 ? 26.569 17.115 71.307 1.00 13.92 240 ILE B CA 1
ATOM 4671 C C . ILE B 1 248 ? 26.653 17.250 69.795 1.00 13.55 240 ILE B C 1
ATOM 4672 O O . ILE B 1 248 ? 26.377 16.304 69.044 1.00 14.91 240 ILE B O 1
ATOM 4677 N N . GLN B 1 249 ? 27.066 18.413 69.322 1.00 13.58 241 GLN B N 1
ATOM 4678 C CA . GLN B 1 249 ? 27.177 18.626 67.895 1.00 12.99 241 GLN B CA 1
ATOM 4679 C C . GLN B 1 249 ? 28.417 17.974 67.287 1.00 13.60 241 GLN B C 1
ATOM 4680 O O . GLN B 1 249 ? 28.397 17.491 66.158 1.00 13.33 241 GLN B O 1
ATOM 4686 N N . ALA B 1 250 ? 29.517 17.966 68.018 1.00 13.24 242 ALA B N 1
ATOM 4687 C CA . ALA B 1 250 ? 30.681 17.164 67.610 1.00 14.05 242 ALA B CA 1
ATOM 4688 C C . ALA B 1 250 ? 30.347 15.695 67.412 1.00 14.84 242 ALA B C 1
ATOM 4689 O O . ALA B 1 250 ? 30.829 15.064 66.450 1.00 15.20 242 ALA B O 1
ATOM 4691 N N . ALA B 1 251 ? 29.466 15.170 68.266 1.00 14.80 243 ALA B N 1
ATOM 4692 C CA . ALA B 1 251 ? 29.102 13.797 68.202 1.00 15.39 243 ALA B CA 1
ATOM 4693 C C . ALA B 1 251 ? 28.320 13.522 66.919 1.00 15.71 243 ALA B C 1
ATOM 4694 O O . ALA B 1 251 ? 28.575 12.524 66.250 1.00 16.16 243 ALA B O 1
ATOM 4696 N N . VAL B 1 252 ? 27.410 14.431 66.568 1.00 14.82 244 VAL B N 1
ATOM 4697 C CA . VAL B 1 252 ? 26.680 14.377 65.317 1.00 15.54 244 VAL B CA 1
ATOM 4698 C C . VAL B 1 252 ? 27.632 14.466 64.152 1.00 15.49 244 VAL B C 1
ATOM 4699 O O . VAL B 1 252 ? 27.553 13.646 63.219 1.00 16.90 244 VAL B O 1
ATOM 4703 N N . LEU B 1 253 ? 28.576 15.398 64.234 1.00 14.99 245 LEU B N 1
ATOM 4704 C CA . LEU B 1 253 ? 29.489 15.669 63.131 1.00 15.38 245 LEU B CA 1
ATOM 4705 C C . LEU B 1 253 ? 30.440 14.488 62.833 1.00 16.85 245 LEU B C 1
ATOM 4706 O O . LEU B 1 253 ? 30.821 14.276 61.681 1.00 16.95 245 LEU B O 1
ATOM 4711 N N . LEU B 1 254 ? 30.814 13.719 63.863 1.00 16.96 246 LEU B N 1
ATOM 4712 C CA . LEU B 1 254 ? 31.631 12.533 63.661 1.00 18.40 246 LEU B CA 1
ATOM 4713 C C . LEU B 1 254 ? 30.916 11.536 62.762 1.00 19.54 246 LEU B C 1
ATOM 4714 O O . LEU B 1 254 ? 31.541 10.929 61.892 1.00 20.18 246 LEU B O 1
ATOM 4719 N N . GLU B 1 255 ? 29.617 11.409 62.964 1.00 19.49 247 GLU B N 1
ATOM 4720 C CA . GLU B 1 255 ? 28.815 10.489 62.151 1.00 20.70 247 GLU B CA 1
ATOM 4721 C C . GLU B 1 255 ? 28.625 10.995 60.738 1.00 20.31 247 GLU B C 1
ATOM 4722 O O . GLU B 1 255 ? 28.676 10.202 59.795 1.00 21.37 247 GLU B O 1
ATOM 4728 N N . LYS B 1 256 ? 28.449 12.307 60.613 1.00 19.17 248 LYS B N 1
ATOM 4729 C CA . LYS B 1 256 ? 28.322 12.945 59.334 1.00 19.09 248 LYS B CA 1
ATOM 4730 C C . LYS B 1 256 ? 29.592 12.807 58.519 1.00 19.64 248 LYS B C 1
ATOM 4731 O O . LYS B 1 256 ? 29.541 12.536 57.319 1.00 19.95 248 LYS B O 1
ATOM 4737 N N . LEU B 1 257 ? 30.730 13.014 59.170 1.00 19.47 249 LEU B N 1
ATOM 4738 C CA . LEU B 1 257 ? 32.028 12.930 58.510 1.00 20.61 249 LEU B CA 1
ATOM 4739 C C . LEU B 1 257 ? 32.296 11.525 57.965 1.00 21.48 249 LEU B C 1
ATOM 4740 O O . LEU B 1 257 ? 32.877 11.378 56.880 1.00 21.27 249 LEU B O 1
ATOM 4745 N N . ALA B 1 258 ? 31.854 10.500 58.690 1.00 21.72 250 ALA B N 1
ATOM 4746 C CA . ALA B 1 258 ? 32.119 9.099 58.304 1.00 23.29 250 ALA B CA 1
ATOM 4747 C C . ALA B 1 258 ? 31.459 8.673 56.998 1.00 24.19 250 ALA B C 1
ATOM 4748 O O . ALA B 1 258 ? 31.841 7.660 56.417 1.00 24.49 250 ALA B O 1
ATOM 4750 N N . ILE B 1 259 ? 30.464 9.426 56.544 1.00 23.68 251 ILE B N 1
ATOM 4751 C CA . ILE B 1 259 ? 29.826 9.167 55.253 1.00 24.76 251 ILE B CA 1
ATOM 4752 C C . ILE B 1 259 ? 30.050 10.292 54.232 1.00 24.28 251 ILE B C 1
ATOM 4753 O O . ILE B 1 259 ? 29.550 10.226 53.106 1.00 26.15 251 ILE B O 1
ATOM 4758 N N . LEU B 1 260 ? 30.789 11.319 54.609 1.00 22.94 252 LEU B N 1
ATOM 4759 C CA . LEU B 1 260 ? 30.982 12.475 53.733 1.00 22.89 252 LEU B CA 1
ATOM 4760 C C . LEU B 1 260 ? 31.668 12.126 52.402 1.00 23.34 252 LEU B C 1
ATOM 4761 O O . LEU B 1 260 ? 31.244 12.619 51.355 1.00 23.44 252 LEU B O 1
ATOM 4766 N N . GLU B 1 261 ? 32.698 11.283 52.421 1.00 23.83 253 GLU B N 1
ATOM 4767 C CA . GLU B 1 261 ? 33.447 11.030 51.171 1.00 25.16 253 GLU B CA 1
ATOM 4768 C C . GLU B 1 261 ? 32.495 10.361 50.151 1.00 26.28 253 GLU B C 1
ATOM 4769 O O . GLU B 1 261 ? 32.418 10.760 48.996 1.00 28.29 253 GLU B O 1
ATOM 4775 N N . ASP B 1 262 ? 31.709 9.398 50.614 1.00 26.76 254 ASP B N 1
ATOM 4776 C CA . ASP B 1 262 ? 30.719 8.715 49.775 1.00 27.66 254 ASP B CA 1
ATOM 4777 C C . ASP B 1 262 ? 29.682 9.699 49.268 1.00 26.38 254 ASP B C 1
ATOM 4778 O O . ASP B 1 262 ? 29.265 9.643 48.117 1.00 26.29 254 ASP B O 1
ATOM 4783 N N . GLU B 1 263 ? 29.234 10.589 50.148 1.00 24.88 255 GLU B N 1
ATOM 4784 C CA . GLU B 1 263 ? 28.285 11.633 49.763 1.00 24.04 255 GLU B CA 1
ATOM 4785 C C . GLU B 1 263 ? 28.866 12.589 48.721 1.00 24.87 255 GLU B C 1
ATOM 4786 O O . GLU B 1 263 ? 28.153 13.042 47.830 1.00 25.19 255 GLU B O 1
ATOM 4792 N N . MET B 1 264 ? 30.157 12.879 48.812 1.00 24.91 256 MET B N 1
ATOM 4793 C CA . MET B 1 264 ? 30.817 13.707 47.796 1.00 25.93 256 MET B CA 1
ATOM 4794 C C . MET B 1 264 ? 30.829 13.013 46.442 1.00 28.03 256 MET B C 1
ATOM 4795 O O . MET B 1 264 ? 30.635 13.659 45.405 1.00 28.16 256 MET B O 1
ATOM 4800 N N . GLU B 1 265 ? 31.043 11.704 46.436 1.00 28.83 257 GLU B N 1
ATOM 4801 C CA . GLU B 1 265 ? 30.976 10.978 45.170 1.00 30.89 257 GLU B CA 1
ATOM 4802 C C . GLU B 1 265 ? 29.547 11.035 44.609 1.00 29.70 257 GLU B C 1
ATOM 4803 O O . GLU B 1 265 ? 29.329 11.181 43.384 1.00 30.17 257 GLU B O 1
ATOM 4809 N N . ALA B 1 266 ? 28.566 10.902 45.492 1.00 28.06 258 ALA B N 1
ATOM 4810 C CA . ALA B 1 266 ? 27.173 10.963 45.070 1.00 28.22 258 ALA B CA 1
ATOM 4811 C C . ALA B 1 266 ? 26.809 12.339 44.517 1.00 27.73 258 ALA B C 1
ATOM 4812 O O . ALA B 1 266 ? 26.109 12.441 43.499 1.00 28.18 258 ALA B O 1
ATOM 4814 N N . ARG B 1 267 ? 27.267 13.401 45.186 1.00 26.48 259 ARG B N 1
ATOM 4815 C CA . ARG B 1 267 ? 27.019 14.755 44.707 1.00 25.77 259 ARG B CA 1
ATOM 4816 C C . ARG B 1 267 ? 27.682 14.969 43.335 1.00 26.97 259 ARG B C 1
ATOM 4817 O O . ARG B 1 267 ? 27.104 15.597 42.430 1.00 27.00 259 ARG B O 1
ATOM 4825 N N . ASP B 1 268 ? 28.901 14.468 43.162 1.00 27.57 260 ASP B N 1
ATOM 4826 C CA . ASP B 1 268 ? 29.552 14.614 41.864 1.00 29.28 260 ASP B CA 1
ATOM 4827 C C . ASP B 1 268 ? 28.727 13.970 40.757 1.00 29.94 260 ASP B C 1
ATOM 4828 O O . ASP B 1 268 ? 28.527 14.555 39.694 1.00 30.69 260 ASP B O 1
ATOM 4833 N N . ARG B 1 269 ? 28.250 12.758 41.026 1.00 30.38 261 ARG B N 1
ATOM 4834 C CA . ARG B 1 269 ? 27.434 12.019 40.084 1.00 31.59 261 ARG B CA 1
ATOM 4835 C C . ARG B 1 269 ? 26.122 12.746 39.764 1.00 31.44 261 ARG B C 1
ATOM 4836 O O . ARG B 1 269 ? 25.716 12.848 38.609 1.00 31.45 261 ARG B O 1
ATOM 4844 N N . ILE B 1 270 ? 25.449 13.229 40.794 1.00 31.03 262 ILE B N 1
ATOM 4845 C CA . ILE B 1 270 ? 24.185 13.933 40.626 1.00 30.71 262 ILE B CA 1
ATOM 4846 C C . ILE B 1 270 ? 24.357 15.240 39.816 1.00 31.92 262 ILE B C 1
ATOM 4847 O O . ILE B 1 270 ? 23.525 15.561 38.957 1.00 31.60 262 ILE B O 1
ATOM 4852 N N . ALA B 1 271 ? 25.412 16.009 40.110 1.00 32.57 263 ALA B N 1
ATOM 4853 C CA . ALA B 1 271 ? 25.626 17.276 39.411 1.00 33.25 263 ALA B CA 1
ATOM 4854 C C . ALA B 1 271 ? 26.002 17.042 37.961 1.00 34.60 263 ALA B C 1
ATOM 4855 O O . ALA B 1 271 ? 25.588 17.811 37.101 1.00 35.97 263 ALA B O 1
ATOM 4857 N N . ARG B 1 272 ? 26.793 16.009 37.689 1.00 35.43 264 ARG B N 1
ATOM 4858 C CA . ARG B 1 272 ? 27.212 15.742 36.293 1.00 37.78 264 ARG B CA 1
ATOM 4859 C C . ARG B 1 272 ? 26.019 15.333 35.435 1.00 37.69 264 ARG B C 1
ATOM 4860 O O . ARG B 1 272 ? 25.918 15.726 34.263 1.00 39.31 264 ARG B O 1
ATOM 4868 N N . ARG B 1 273 ? 25.105 14.568 36.022 1.00 36.37 265 ARG B N 1
ATOM 4869 C CA . ARG B 1 273 ? 23.878 14.178 35.344 1.00 37.31 265 ARG B CA 1
ATOM 4870 C C . ARG B 1 273 ? 22.952 15.364 35.078 1.00 36.39 265 ARG B C 1
ATOM 4871 O O . ARG B 1 273 ? 22.317 15.439 34.035 1.00 36.66 265 ARG B O 1
ATOM 4879 N N . TYR B 1 274 ? 22.877 16.294 36.021 1.00 34.69 266 TYR B N 1
ATOM 4880 C CA . TYR B 1 274 ? 22.170 17.562 35.798 1.00 34.63 266 TYR B CA 1
ATOM 4881 C C . TYR B 1 274 ? 22.809 18.346 34.631 1.00 36.01 266 TYR B C 1
ATOM 4882 O O . TYR B 1 274 ? 22.110 18.812 33.730 1.00 37.84 266 TYR B O 1
ATOM 4891 N N . ASN B 1 275 ? 24.132 18.504 34.659 1.00 36.31 267 ASN B N 1
ATOM 4892 C CA . ASN B 1 275 ? 24.829 19.335 33.654 1.00 38.16 267 ASN B CA 1
ATOM 4893 C C . ASN B 1 275 ? 24.627 18.797 32.244 1.00 40.64 267 ASN B C 1
ATOM 4894 O O . ASN B 1 275 ? 24.397 19.561 31.300 1.00 40.65 267 ASN B O 1
ATOM 4899 N N . GLU B 1 276 ? 24.707 17.476 32.113 1.00 42.32 268 GLU B N 1
ATOM 4900 C CA . GLU B 1 276 ? 24.562 16.819 30.808 1.00 44.62 268 GLU B CA 1
ATOM 4901 C C . GLU B 1 276 ? 23.158 16.938 30.225 1.00 43.77 268 GLU B C 1
ATOM 4902 O O . GLU B 1 276 ? 22.995 17.032 29.019 1.00 43.89 268 GLU B O 1
ATOM 4908 N N . ALA B 1 277 ? 22.150 16.927 31.090 1.00 42.56 269 ALA B N 1
ATOM 4909 C CA . ALA B 1 277 ? 20.764 16.967 30.646 1.00 42.31 269 ALA B CA 1
ATOM 4910 C C . ALA B 1 277 ? 20.214 18.390 30.521 1.00 42.38 269 ALA B C 1
ATOM 4911 O O . ALA B 1 277 ? 19.174 18.588 29.915 1.00 43.49 269 ALA B O 1
ATOM 4913 N N . LEU B 1 278 ? 20.878 19.381 31.105 1.00 41.94 270 LEU B N 1
ATOM 4914 C CA . LEU B 1 278 ? 20.373 20.767 31.062 1.00 42.48 270 LEU B CA 1
ATOM 4915 C C . LEU B 1 278 ? 21.239 21.717 30.230 1.00 44.02 270 LEU B C 1
ATOM 4916 O O . LEU B 1 278 ? 20.817 22.840 29.956 1.00 44.42 270 LEU B O 1
ATOM 4921 N N . LYS B 1 279 ? 22.443 21.261 29.876 1.00 44.59 271 LYS B N 1
ATOM 4922 C CA . LYS B 1 279 ? 23.441 21.976 29.075 1.00 47.15 271 LYS B CA 1
ATOM 4923 C C . LYS B 1 279 ? 22.885 22.923 28.003 1.00 47.42 271 LYS B C 1
ATOM 4924 O O . LYS B 1 279 ? 23.360 24.044 27.831 1.00 47.05 271 LYS B O 1
ATOM 4930 N N . ASP B 1 280 ? 21.894 22.441 27.272 1.00 46.79 272 ASP B N 1
ATOM 4931 C CA . ASP B 1 280 ? 21.417 23.099 26.059 1.00 48.05 272 ASP B CA 1
ATOM 4932 C C . ASP B 1 280 ? 20.220 24.015 26.282 1.00 47.12 272 ASP B C 1
ATOM 4933 O O . ASP B 1 280 ? 19.818 24.723 25.365 1.00 46.78 272 ASP B O 1
ATOM 4938 N N . VAL B 1 281 ? 19.646 23.998 27.486 1.00 45.06 273 VAL B N 1
ATOM 4939 C CA . VAL B 1 281 ? 18.455 24.817 27.791 1.00 45.04 273 VAL B CA 1
ATOM 4940 C C . VAL B 1 281 ? 18.747 25.931 28.792 1.00 43.72 273 VAL B C 1
ATOM 4941 O O . VAL B 1 281 ? 18.053 26.943 28.817 1.00 44.06 273 VAL B O 1
ATOM 4945 N N . VAL B 1 282 ? 19.766 25.719 29.617 1.00 42.27 274 VAL B N 1
ATOM 4946 C CA . VAL B 1 282 ? 20.221 26.696 30.583 1.00 41.70 274 VAL B CA 1
ATOM 4947 C C . VAL B 1 282 ? 21.750 26.661 30.720 1.00 42.03 274 VAL B C 1
ATOM 4948 O O . VAL B 1 282 ? 22.427 25.728 30.271 1.00 41.06 274 VAL B O 1
ATOM 4952 N N . LYS B 1 283 ? 22.277 27.694 31.367 1.00 41.94 275 LYS B N 1
ATOM 4953 C CA . LYS B 1 283 ? 23.685 27.767 31.661 1.00 42.33 275 LYS B CA 1
ATOM 4954 C C . LYS B 1 283 ? 23.929 26.920 32.893 1.00 39.66 275 LYS B C 1
ATOM 4955 O O . LYS B 1 283 ? 23.279 27.128 33.915 1.00 39.30 275 LYS B O 1
ATOM 4961 N N . VAL B 1 284 ? 24.871 25.985 32.803 1.00 37.64 276 VAL B N 1
ATOM 4962 C CA . VAL B 1 284 ? 25.124 25.042 33.883 1.00 35.54 276 VAL B CA 1
ATOM 4963 C C . VAL B 1 284 ? 26.506 25.185 34.518 1.00 35.15 276 VAL B C 1
ATOM 4964 O O . VAL B 1 284 ? 27.443 25.623 33.897 1.00 35.39 276 VAL B O 1
ATOM 4968 N N . PRO B 1 285 ? 26.635 24.806 35.792 1.00 35.12 277 PRO B N 1
ATOM 4969 C CA . PRO B 1 285 ? 27.917 25.011 36.448 1.00 35.44 277 PRO B CA 1
ATOM 4970 C C . PRO B 1 285 ? 28.907 23.902 36.104 1.00 37.53 277 PRO B C 1
ATOM 4971 O O . PRO B 1 285 ? 28.901 22.839 36.714 1.00 37.67 277 PRO B O 1
ATOM 4975 N N . GLU B 1 286 ? 29.731 24.132 35.088 1.00 41.11 278 GLU B N 1
ATOM 4976 C CA . GLU B 1 286 ? 30.675 23.127 34.655 1.00 42.16 278 GLU B CA 1
ATOM 4977 C C . GLU B 1 286 ? 31.767 22.966 35.722 1.00 41.73 278 GLU B C 1
ATOM 4978 O O . GLU B 1 286 ? 32.166 23.919 36.409 1.00 41.43 278 GLU B O 1
ATOM 4980 N N . LEU B 1 287 ? 32.194 21.729 35.907 1.00 42.37 279 LEU B N 1
ATOM 4981 C CA . LEU B 1 287 ? 33.286 21.433 36.815 1.00 42.47 279 LEU B CA 1
ATOM 4982 C C . LEU B 1 287 ? 34.597 21.619 36.095 1.00 42.03 279 LEU B C 1
ATOM 4983 O O . LEU B 1 287 ? 34.878 20.899 35.163 1.00 42.15 279 LEU B O 1
ATOM 4988 N N . PRO B 1 288 ? 35.422 22.566 36.537 1.00 41.86 280 PRO B N 1
ATOM 4989 C CA . PRO B 1 288 ? 36.743 22.602 35.886 1.00 42.10 280 PRO B CA 1
ATOM 4990 C C . PRO B 1 288 ? 37.546 21.332 36.185 1.00 41.25 280 PRO B C 1
ATOM 4991 O O . PRO B 1 288 ? 37.363 20.717 37.222 1.00 39.09 280 PRO B O 1
ATOM 4995 N N . ALA B 1 289 ? 38.404 20.925 35.258 1.00 41.21 281 ALA B N 1
ATOM 4996 C CA . ALA B 1 289 ? 39.231 19.756 35.468 1.00 41.06 281 ALA B CA 1
ATOM 4997 C C . ALA B 1 289 ? 40.040 19.920 36.752 1.00 40.17 281 ALA B C 1
ATOM 4998 O O . ALA B 1 289 ? 40.384 21.029 37.141 1.00 40.41 281 ALA B O 1
ATOM 5000 N N . GLY B 1 290 ? 40.327 18.810 37.418 1.00 39.47 282 GLY B N 1
ATOM 5001 C CA . GLY B 1 290 ? 41.116 18.833 38.643 1.00 38.32 282 GLY B CA 1
ATOM 5002 C C . GLY B 1 290 ? 40.351 19.349 39.853 1.00 36.52 282 GLY B C 1
ATOM 5003 O O . GLY B 1 290 ? 40.958 19.575 40.903 1.00 36.09 282 GLY B O 1
ATOM 5004 N N . ASN B 1 291 ? 39.030 19.510 39.725 1.00 35.27 283 ASN B N 1
ATOM 5005 C CA . ASN B 1 291 ? 38.195 19.977 40.836 1.00 34.53 283 ASN B CA 1
ATOM 5006 C C . ASN B 1 291 ? 37.111 18.985 41.161 1.00 34.15 283 ASN B C 1
ATOM 5007 O O . ASN B 1 291 ? 36.515 18.374 40.264 1.00 34.98 283 ASN B O 1
ATOM 5012 N N . ARG B 1 292 ? 36.863 18.835 42.452 1.00 32.68 284 ARG B N 1
ATOM 5013 C CA . ARG B 1 292 ? 35.614 18.327 42.923 1.00 31.80 284 ARG B CA 1
ATOM 5014 C C . ARG B 1 292 ? 34.983 19.431 43.760 1.00 29.48 284 ARG B C 1
ATOM 5015 O O . ARG B 1 292 ? 35.623 19.986 44.671 1.00 27.99 284 ARG B O 1
ATOM 5023 N N . SER B 1 293 ? 33.736 19.755 43.437 1.00 28.18 285 SER B N 1
ATOM 5024 C CA . SER B 1 293 ? 32.987 20.744 44.186 1.00 26.67 285 SER B CA 1
ATOM 5025 C C . SER B 1 293 ? 32.211 20.036 45.282 1.00 26.10 285 SER B C 1
ATOM 5026 O O . SER B 1 293 ? 31.833 18.873 45.146 1.00 25.92 285 SER B O 1
ATOM 5029 N N . ALA B 1 294 ? 31.981 20.727 46.392 1.00 24.98 286 ALA B N 1
ATOM 5030 C CA . ALA B 1 294 ? 31.143 20.173 47.442 1.00 24.64 286 ALA B CA 1
ATOM 5031 C C . ALA B 1 294 ? 29.649 20.283 47.112 1.00 25.10 286 ALA B C 1
ATOM 5032 O O . ALA B 1 294 ? 28.821 19.648 47.752 1.00 26.16 286 ALA B O 1
ATOM 5034 N N . TRP B 1 295 ? 29.314 21.063 46.092 1.00 26.40 287 TRP B N 1
ATOM 5035 C CA . TRP B 1 295 ? 27.920 21.232 45.636 1.00 26.11 287 TRP B CA 1
ATOM 5036 C C . TRP B 1 295 ? 26.978 21.598 46.765 1.00 25.96 287 TRP B C 1
ATOM 5037 O O . TRP B 1 295 ? 25.883 21.061 46.872 1.00 25.53 287 TRP B O 1
ATOM 5048 N N . ALA B 1 296 ? 27.420 22.530 47.617 1.00 24.82 288 ALA B N 1
ATOM 5049 C CA . ALA B 1 296 ? 26.541 23.129 48.605 1.00 23.83 288 ALA B CA 1
ATOM 5050 C C . ALA B 1 296 ? 25.260 23.541 47.924 1.00 24.37 288 ALA B C 1
ATOM 5051 O O . ALA B 1 296 ? 24.190 23.386 48.480 1.00 23.60 288 ALA B O 1
ATOM 5053 N N . GLN B 1 297 ? 25.393 24.075 46.707 1.00 25.52 289 GLN B N 1
ATOM 5054 C CA . GLN B 1 297 ? 24.241 24.383 45.875 1.00 26.06 289 GLN B CA 1
ATOM 5055 C C . GLN B 1 297 ? 24.572 23.976 44.457 1.00 26.86 289 GLN B C 1
ATOM 5056 O O . GLN B 1 297 ? 25.755 23.887 44.094 1.00 25.67 289 GLN B O 1
ATOM 5062 N N . TYR B 1 298 ? 23.523 23.688 43.683 1.00 27.14 290 TYR B N 1
ATOM 5063 C CA . TYR B 1 298 ? 23.647 23.454 42.261 1.00 28.07 290 TYR B CA 1
ATOM 5064 C C . TYR B 1 298 ? 22.991 24.634 41.566 1.00 28.10 290 TYR B C 1
ATOM 5065 O O . TYR B 1 298 ? 21.766 24.732 41.511 1.00 28.56 290 TYR B O 1
ATOM 5074 N N . SER B 1 299 ? 23.807 25.526 41.030 1.00 28.21 291 SER B N 1
ATOM 5075 C CA . SER B 1 299 ? 23.320 26.811 40.544 1.00 28.86 291 SER B CA 1
ATOM 5076 C C . SER B 1 299 ? 23.435 26.932 38.996 1.00 30.30 291 SER B C 1
ATOM 5077 O O . SER B 1 299 ? 24.505 26.792 38.438 1.00 30.92 291 SER B O 1
ATOM 5080 N N . ILE B 1 300 ? 22.306 27.218 38.358 1.00 30.83 292 ILE B N 1
ATOM 5081 C CA . ILE B 1 300 ? 22.213 27.447 36.917 1.00 32.46 292 ILE B CA 1
ATOM 5082 C C . ILE B 1 300 ? 21.841 28.900 36.647 1.00 34.03 292 ILE B C 1
ATOM 5083 O O . ILE B 1 300 ? 21.499 29.643 37.571 1.00 33.29 292 ILE B O 1
ATOM 5088 N N . GLU B 1 301 ? 21.894 29.303 35.383 1.00 35.90 293 GLU B N 1
ATOM 5089 C CA . GLU B 1 301 ? 21.283 30.562 34.939 1.00 37.61 293 GLU B CA 1
ATOM 5090 C C . GLU B 1 301 ? 20.292 30.287 33.819 1.00 38.02 293 GLU B C 1
ATOM 5091 O O . GLU B 1 301 ? 20.559 29.464 32.960 1.00 38.34 293 GLU B O 1
ATOM 5097 N N . SER B 1 302 ? 19.166 30.998 33.827 1.00 38.52 294 SER B N 1
ATOM 5098 C CA . SER B 1 302 ? 18.115 30.796 32.836 1.00 39.31 294 SER B CA 1
ATOM 5099 C C . SER B 1 302 ? 17.443 32.084 32.392 1.00 39.63 294 SER B C 1
ATOM 5100 O O . SER B 1 302 ? 17.243 33.007 33.195 1.00 38.65 294 SER B O 1
ATOM 5103 N N . GLU B 1 303 ? 17.077 32.119 31.107 1.00 40.51 295 GLU B N 1
ATOM 5104 C CA . GLU B 1 303 ? 16.179 33.155 30.575 1.00 41.26 295 GLU B CA 1
ATOM 5105 C C . GLU B 1 303 ? 14.871 33.028 31.347 1.00 40.94 295 GLU B C 1
ATOM 5106 O O . GLU B 1 303 ? 14.519 31.935 31.775 1.00 41.10 295 GLU B O 1
ATOM 5108 N N . ASN B 1 304 ? 14.179 34.143 31.558 1.00 41.55 296 ASN B N 1
ATOM 5109 C CA . ASN B 1 304 ? 12.969 34.181 32.386 1.00 41.73 296 ASN B CA 1
ATOM 5110 C C . ASN B 1 304 ? 13.057 33.293 33.641 1.00 40.10 296 ASN B C 1
ATOM 5111 O O . ASN B 1 304 ? 12.187 32.455 33.903 1.00 39.75 296 ASN B O 1
ATOM 5116 N N . ARG B 1 305 ? 14.110 33.506 34.423 1.00 39.63 297 ARG B N 1
ATOM 5117 C CA . ARG B 1 305 ? 14.317 32.756 35.667 1.00 38.20 297 ARG B CA 1
ATOM 5118 C C . ARG B 1 305 ? 13.112 32.815 36.595 1.00 37.55 297 ARG B C 1
ATOM 5119 O O . ARG B 1 305 ? 12.769 31.821 37.249 1.00 35.60 297 ARG B O 1
ATOM 5127 N N . ASP B 1 306 ? 12.455 33.964 36.669 1.00 38.58 298 ASP B N 1
ATOM 5128 C CA . ASP B 1 306 ? 11.293 34.072 37.550 1.00 39.40 298 ASP B CA 1
ATOM 5129 C C . ASP B 1 306 ? 10.178 33.110 37.077 1.00 40.19 298 ASP B C 1
ATOM 5130 O O . ASP B 1 306 ? 9.610 32.363 37.879 1.00 40.18 298 ASP B O 1
ATOM 5135 N N . GLY B 1 307 ? 9.898 33.105 35.780 1.00 41.04 299 GLY B N 1
ATOM 5136 C CA . GLY B 1 307 ? 8.949 32.154 35.201 1.00 41.15 299 GLY B CA 1
ATOM 5137 C C . GLY B 1 307 ? 9.322 30.696 35.468 1.00 40.51 299 GLY B C 1
ATOM 5138 O O . GLY B 1 307 ? 8.461 29.856 35.766 1.00 39.10 299 GLY B O 1
ATOM 5139 N N . LEU B 1 308 ? 10.615 30.395 35.356 1.00 39.52 300 LEU B N 1
ATOM 5140 C CA . LEU B 1 308 ? 11.133 29.051 35.611 1.00 38.85 300 LEU B CA 1
ATOM 5141 C C . LEU B 1 308 ? 10.865 28.616 37.053 1.00 37.13 300 LEU B C 1
ATOM 5142 O O . LEU B 1 308 ? 10.335 27.525 37.314 1.00 36.05 300 LEU B O 1
ATOM 5147 N N . LYS B 1 309 ? 11.237 29.489 37.982 1.00 37.07 301 LYS B N 1
ATOM 5148 C CA . LYS B 1 309 ? 11.068 29.236 39.423 1.00 35.82 301 LYS B CA 1
ATOM 5149 C C . LYS B 1 309 ? 9.603 28.989 39.798 1.00 36.04 301 LYS B C 1
ATOM 5150 O O . LYS B 1 309 ? 9.290 28.027 40.504 1.00 35.60 301 LYS B O 1
ATOM 5156 N N . ALA B 1 310 ? 8.708 29.844 39.308 1.00 37.89 302 ALA B N 1
ATOM 5157 C CA . ALA B 1 310 ? 7.267 29.654 39.487 1.00 36.99 302 ALA B CA 1
ATOM 5158 C C . ALA B 1 310 ? 6.806 28.333 38.876 1.00 37.37 302 ALA B C 1
ATOM 5159 O O . ALA B 1 310 ? 6.036 27.610 39.494 1.00 36.59 302 ALA B O 1
ATOM 5161 N N . GLN B 1 311 ? 7.297 27.996 37.690 1.00 37.69 303 GLN B N 1
ATOM 5162 C CA . GLN B 1 311 ? 6.875 26.757 37.047 1.00 40.73 303 GLN B CA 1
ATOM 5163 C C . GLN B 1 311 ? 7.348 25.535 37.835 1.00 38.16 303 GLN B C 1
ATOM 5164 O O . GLN B 1 311 ? 6.571 24.611 38.086 1.00 36.44 303 GLN B O 1
ATOM 5170 N N . LEU B 1 312 ? 8.612 25.537 38.255 1.00 36.69 304 LEU B N 1
ATOM 5171 C CA . LEU B 1 312 ? 9.094 24.477 39.131 1.00 35.63 304 LEU B CA 1
ATOM 5172 C C . LEU B 1 312 ? 8.205 24.368 40.371 1.00 35.99 304 LEU B C 1
ATOM 5173 O O . LEU B 1 312 ? 7.796 23.263 40.750 1.00 35.87 304 LEU B O 1
ATOM 5178 N N . GLN B 1 313 ? 7.883 25.514 40.970 1.00 35.97 305 GLN B N 1
ATOM 5179 C CA . GLN B 1 313 ? 7.087 25.547 42.206 1.00 38.36 305 GLN B CA 1
ATOM 5180 C C . GLN B 1 313 ? 5.659 25.030 41.970 1.00 38.27 305 GLN B C 1
ATOM 5181 O O . GLN B 1 313 ? 5.165 24.237 42.754 1.00 36.96 305 GLN B O 1
ATOM 5187 N N . ALA B 1 314 ? 5.030 25.439 40.870 1.00 39.19 306 ALA B N 1
ATOM 5188 C CA . ALA B 1 314 ? 3.726 24.882 40.466 1.00 40.83 306 ALA B CA 1
ATOM 5189 C C . ALA B 1 314 ? 3.750 23.355 40.363 1.00 41.37 306 ALA B C 1
ATOM 5190 O O . ALA B 1 314 ? 2.731 22.705 40.584 1.00 41.76 306 ALA B O 1
ATOM 5192 N N . GLU B 1 315 ? 4.903 22.793 40.007 1.00 40.40 307 GLU B N 1
ATOM 5193 C CA . GLU B 1 315 ? 5.054 21.343 39.902 1.00 41.28 307 GLU B CA 1
ATOM 5194 C C . GLU B 1 315 ? 5.642 20.685 41.156 1.00 38.37 307 GLU B C 1
ATOM 5195 O O . GLU B 1 315 ? 6.073 19.535 41.100 1.00 36.44 307 GLU B O 1
ATOM 5201 N N . GLY B 1 316 ? 5.669 21.412 42.268 1.00 36.17 308 GLY B N 1
ATOM 5202 C CA . GLY B 1 316 ? 6.032 20.842 43.558 1.00 35.50 308 GLY B CA 1
ATOM 5203 C C . GLY B 1 316 ? 7.526 20.723 43.807 1.00 34.81 308 GLY B C 1
ATOM 5204 O O . GLY B 1 316 ? 7.957 19.934 44.657 1.00 34.35 308 GLY B O 1
ATOM 5205 N N . ILE B 1 317 ? 8.308 21.513 43.079 1.00 34.06 309 ILE B N 1
ATOM 5206 C CA . ILE B 1 317 ? 9.764 21.449 43.126 1.00 33.37 309 ILE B CA 1
ATOM 5207 C C . ILE B 1 317 ? 10.282 22.756 43.683 1.00 32.73 309 ILE B C 1
ATOM 5208 O O . ILE B 1 317 ? 10.092 23.803 43.059 1.00 31.73 309 ILE B O 1
ATOM 5213 N N . PRO B 1 318 ? 10.963 22.706 44.847 1.00 32.59 310 PRO B N 1
ATOM 5214 C CA . PRO B 1 318 ? 11.483 23.944 45.400 1.00 31.18 310 PRO B CA 1
ATOM 5215 C C . PRO B 1 318 ? 12.763 24.401 44.694 1.00 32.15 310 PRO B C 1
ATOM 5216 O O . PRO B 1 318 ? 13.517 23.576 44.172 1.00 29.83 310 PRO B O 1
ATOM 5220 N N . SER B 1 319 ? 12.996 25.714 44.676 1.00 31.56 311 SER B N 1
ATOM 5221 C CA . SER B 1 319 ? 14.266 26.266 44.220 1.00 30.99 311 SER B CA 1
ATOM 5222 C C . SER B 1 319 ? 14.463 27.608 44.917 1.00 30.41 311 SER B C 1
ATOM 5223 O O . SER B 1 319 ? 13.510 28.164 45.480 1.00 30.07 311 SER B O 1
ATOM 5226 N N . VAL B 1 320 ? 15.702 28.093 44.934 1.00 29.04 312 VAL B N 1
ATOM 5227 C CA . VAL B 1 320 ? 16.056 29.247 45.755 1.00 28.49 312 VAL B CA 1
ATOM 5228 C C . VAL B 1 320 ? 17.070 30.092 45.026 1.00 28.61 312 VAL B C 1
ATOM 5229 O O . VAL B 1 320 ? 17.978 29.547 44.396 1.00 28.88 312 VAL B O 1
ATOM 5233 N N . ILE B 1 321 ? 16.927 31.412 45.123 1.00 27.70 313 ILE B N 1
ATOM 5234 C CA . ILE B 1 321 ? 17.823 32.328 44.430 1.00 29.15 313 ILE B CA 1
ATOM 5235 C C . ILE B 1 321 ? 18.953 32.739 45.379 1.00 28.21 313 ILE B C 1
ATOM 5236 O O . ILE B 1 321 ? 18.724 33.471 46.348 1.00 26.39 313 ILE B O 1
ATOM 5241 N N . TYR B 1 322 ? 20.159 32.272 45.095 1.00 29.07 314 TYR B N 1
ATOM 5242 C CA . TYR B 1 322 ? 21.349 32.727 45.828 1.00 28.90 314 TYR B CA 1
ATOM 5243 C C . TYR B 1 322 ? 22.207 33.506 44.811 1.00 29.74 314 TYR B C 1
ATOM 5244 O O . TYR B 1 322 ? 22.750 32.893 43.913 1.00 32.74 314 TYR B O 1
ATOM 5253 N N . TYR B 1 323 ? 22.344 34.827 44.927 1.00 29.82 315 TYR B N 1
ATOM 5254 C CA . TYR B 1 323 ? 21.782 35.656 46.007 1.00 29.35 315 TYR B CA 1
ATOM 5255 C C . TYR B 1 323 ? 20.948 36.754 45.392 1.00 29.84 315 TYR B C 1
ATOM 5256 O O . TYR B 1 323 ? 21.228 37.226 44.258 1.00 30.08 315 TYR B O 1
ATOM 5265 N N . VAL B 1 324 ? 19.911 37.160 46.118 1.00 29.69 316 VAL B N 1
ATOM 5266 C CA . VAL B 1 324 ? 18.944 38.124 45.589 1.00 31.49 316 VAL B CA 1
ATOM 5267 C C . VAL B 1 324 ? 19.523 39.531 45.552 1.00 32.32 316 VAL B C 1
ATOM 5268 O O . VAL B 1 324 ? 19.296 40.287 44.604 1.00 32.08 316 VAL B O 1
ATOM 5272 N N . LYS B 1 325 ? 20.305 39.867 46.567 1.00 32.36 317 LYS B N 1
ATOM 5273 C CA . LYS B 1 325 ? 20.869 41.197 46.673 1.00 35.33 317 LYS B CA 1
ATOM 5274 C C . LYS B 1 325 ? 22.348 41.073 47.063 1.00 33.64 317 LYS B C 1
ATOM 5275 O O . LYS B 1 325 ? 22.660 40.631 48.157 1.00 31.80 317 LYS B O 1
ATOM 5281 N N . PRO B 1 326 ? 23.265 41.428 46.148 1.00 34.25 318 PRO B N 1
ATOM 5282 C CA . PRO B 1 326 ? 24.681 41.395 46.508 1.00 33.70 318 PRO B CA 1
ATOM 5283 C C . PRO B 1 326 ? 24.992 42.330 47.664 1.00 31.97 318 PRO B C 1
ATOM 5284 O O . PRO B 1 326 ? 24.283 43.299 47.897 1.00 31.41 318 PRO B O 1
ATOM 5288 N N . LEU B 1 327 ? 26.061 42.043 48.372 1.00 30.08 319 LEU B N 1
ATOM 5289 C CA . LEU B 1 327 ? 26.321 42.733 49.614 1.00 29.84 319 LEU B CA 1
ATOM 5290 C C . LEU B 1 327 ? 26.532 44.221 49.426 1.00 30.57 319 LEU B C 1
ATOM 5291 O O . LEU B 1 327 ? 26.044 45.015 50.240 1.00 30.39 319 LEU B O 1
ATOM 5296 N N . HIS B 1 328 ? 27.219 44.614 48.359 1.00 31.89 320 HIS B N 1
ATOM 5297 C CA . HIS B 1 328 ? 27.548 46.032 48.150 1.00 33.44 320 HIS B CA 1
ATOM 5298 C C . HIS B 1 328 ? 26.320 46.895 47.915 1.00 33.36 320 HIS B C 1
ATOM 5299 O O . HIS B 1 328 ? 26.412 48.123 48.004 1.00 34.12 320 HIS B O 1
ATOM 5306 N N . LEU B 1 329 ? 25.189 46.270 47.612 1.00 33.09 321 LEU B N 1
ATOM 5307 C CA . LEU B 1 329 ? 23.945 47.005 47.459 1.00 33.80 321 LEU B CA 1
ATOM 5308 C C . LEU B 1 329 ? 23.106 46.991 48.725 1.00 32.90 321 LEU B C 1
ATOM 5309 O O . LEU B 1 329 ? 22.139 47.762 48.829 1.00 32.98 321 LEU B O 1
ATOM 5314 N N . GLN B 1 330 ? 23.444 46.124 49.677 1.00 29.57 322 GLN B N 1
ATOM 5315 C CA . GLN B 1 330 ? 22.680 46.070 50.919 1.00 29.05 322 GLN B CA 1
ATOM 5316 C C . GLN B 1 330 ? 22.969 47.257 51.817 1.00 27.72 322 GLN B C 1
ATOM 5317 O O . GLN B 1 330 ? 24.110 47.754 51.897 1.00 28.63 322 GLN B O 1
ATOM 5323 N N . THR B 1 331 ? 21.921 47.690 52.504 1.00 27.27 323 THR B N 1
ATOM 5324 C CA . THR B 1 331 ? 21.936 48.910 53.350 1.00 27.01 323 THR B CA 1
ATOM 5325 C C . THR B 1 331 ? 23.129 48.971 54.302 1.00 26.54 323 THR B C 1
ATOM 5326 O O . THR B 1 331 ? 23.768 50.010 54.456 1.00 26.98 323 THR B O 1
ATOM 5330 N N . ALA B 1 332 ? 23.427 47.838 54.934 1.00 25.83 324 ALA B N 1
ATOM 5331 C CA . ALA B 1 332 ? 24.482 47.763 55.912 1.00 25.35 324 ALA B CA 1
ATOM 5332 C C . ALA B 1 332 ? 25.885 47.951 55.330 1.00 26.24 324 ALA B C 1
ATOM 5333 O O . ALA B 1 332 ? 26.782 48.319 56.078 1.00 26.48 324 ALA B O 1
ATOM 5335 N N . TYR B 1 333 ? 26.083 47.671 54.033 1.00 26.13 325 TYR B N 1
ATOM 5336 C CA . TYR B 1 333 ? 27.430 47.644 53.452 1.00 27.85 325 TYR B CA 1
ATOM 5337 C C . TYR B 1 333 ? 27.587 48.565 52.241 1.00 29.66 325 TYR B C 1
ATOM 5338 O O . TYR B 1 333 ? 28.677 48.668 51.704 1.00 31.22 325 TYR B O 1
ATOM 5347 N N . LYS B 1 334 ? 26.512 49.219 51.837 1.00 30.13 326 LYS B N 1
ATOM 5348 C CA . LYS B 1 334 ? 26.490 50.018 50.606 1.00 32.10 326 LYS B CA 1
ATOM 5349 C C . LYS B 1 334 ? 27.448 51.219 50.575 1.00 34.15 326 LYS B C 1
ATOM 5350 O O . LYS B 1 334 ? 27.704 51.767 49.498 1.00 35.65 326 LYS B O 1
ATOM 5356 N N . HIS B 1 335 ? 27.926 51.648 51.737 1.00 34.40 327 HIS B N 1
ATOM 5357 C CA . HIS B 1 335 ? 28.817 52.796 51.855 1.00 36.06 327 HIS B CA 1
ATOM 5358 C C . HIS B 1 335 ? 30.307 52.415 51.740 1.00 35.77 327 HIS B C 1
ATOM 5359 O O . HIS B 1 335 ? 31.168 53.305 51.696 1.00 37.21 327 HIS B O 1
ATOM 5366 N N . TYR B 1 336 ? 30.617 51.116 51.678 1.00 33.65 328 TYR B N 1
ATOM 5367 C CA . TYR B 1 336 ? 32.009 50.658 51.540 1.00 32.92 328 TYR B CA 1
ATOM 5368 C C . TYR B 1 336 ? 32.489 50.710 50.088 1.00 34.01 328 TYR B C 1
ATOM 5369 O O . TYR B 1 336 ? 31.684 50.715 49.174 1.00 33.55 328 TYR B O 1
ATOM 5378 N N . SER B 1 337 ? 33.807 50.735 49.912 1.00 35.13 329 SER B N 1
ATOM 5379 C CA A SER B 1 337 ? 34.470 50.882 48.605 0.50 37.00 329 SER B CA 1
ATOM 5380 C CA B SER B 1 337 ? 34.397 50.913 48.582 0.50 36.65 329 SER B CA 1
ATOM 5381 C C . SER B 1 337 ? 34.326 49.659 47.715 1.00 37.19 329 SER B C 1
ATOM 5382 O O . SER B 1 337 ? 34.215 48.529 48.207 1.00 36.07 329 SER B O 1
ATOM 5387 N N . VAL B 1 338 ? 34.399 49.881 46.406 1.00 38.79 330 VAL B N 1
ATOM 5388 C CA . VAL B 1 338 ? 34.283 48.818 45.422 1.00 39.30 330 VAL B CA 1
ATOM 5389 C C . VAL B 1 338 ? 35.482 48.855 44.479 1.00 41.13 330 VAL B C 1
ATOM 5390 O O . VAL B 1 338 ? 36.051 49.929 44.228 1.00 41.14 330 VAL B O 1
ATOM 5394 N N . ALA B 1 339 ? 35.876 47.693 43.963 1.00 40.36 331 ALA B N 1
ATOM 5395 C CA . ALA B 1 339 ? 37.054 47.598 43.101 1.00 42.29 331 ALA B CA 1
ATOM 5396 C C . ALA B 1 339 ? 36.880 48.385 41.795 1.00 44.46 331 ALA B C 1
ATOM 5397 O O . ALA B 1 339 ? 35.743 48.535 41.314 1.00 44.78 331 ALA B O 1
ATOM 5399 N N . PRO B 1 340 ? 38.006 48.881 41.207 1.00 45.94 332 PRO B N 1
ATOM 5400 C CA . PRO B 1 340 ? 37.947 49.654 39.975 1.00 47.42 332 PRO B CA 1
ATOM 5401 C C . PRO B 1 340 ? 37.184 48.911 38.903 1.00 48.60 332 PRO B C 1
ATOM 5402 O O . PRO B 1 340 ? 37.473 47.754 38.647 1.00 47.87 332 PRO B O 1
ATOM 5406 N N . GLY B 1 341 ? 36.222 49.583 38.278 1.00 50.76 333 GLY B N 1
ATOM 5407 C CA . GLY B 1 341 ? 35.410 48.974 37.229 1.00 50.81 333 GLY B CA 1
ATOM 5408 C C . GLY B 1 341 ? 34.020 48.590 37.700 1.00 49.98 333 GLY B C 1
ATOM 5409 O O . GLY B 1 341 ? 33.115 48.431 36.884 1.00 52.13 333 GLY B O 1
ATOM 5410 N N . GLY B 1 342 ? 33.835 48.435 39.004 1.00 46.94 334 GLY B N 1
ATOM 5411 C CA . GLY B 1 342 ? 32.524 48.080 39.534 1.00 46.00 334 GLY B CA 1
ATOM 5412 C C . GLY B 1 342 ? 32.270 46.585 39.538 1.00 43.65 334 GLY B C 1
ATOM 5413 O O . GLY B 1 342 ? 33.185 45.783 39.313 1.00 43.66 334 GLY B O 1
ATOM 5414 N N . LEU B 1 343 ? 31.020 46.211 39.797 1.00 41.73 335 LEU B N 1
ATOM 5415 C CA . LEU B 1 343 ? 30.667 44.820 40.036 1.00 40.18 335 LEU B CA 1
ATOM 5416 C C . LEU B 1 343 ? 29.436 44.445 39.217 1.00 39.52 335 LEU B C 1
ATOM 5417 O O . LEU B 1 343 ? 28.394 44.096 39.776 1.00 38.27 335 LEU B O 1
ATOM 5422 N N . PRO B 1 344 ? 29.557 44.511 37.883 1.00 39.76 336 PRO B N 1
ATOM 5423 C CA . PRO B 1 344 ? 28.420 44.262 37.006 1.00 40.04 336 PRO B CA 1
ATOM 5424 C C . PRO B 1 344 ? 28.016 42.799 36.983 1.00 39.28 336 PRO B C 1
ATOM 5425 O O . PRO B 1 344 ? 26.842 42.496 36.770 1.00 38.56 336 PRO B O 1
ATOM 5429 N N . VAL B 1 345 ? 28.970 41.895 37.207 1.00 39.17 337 VAL B N 1
ATOM 5430 C CA . VAL B 1 345 ? 28.629 40.475 37.260 1.00 38.37 337 VAL B CA 1
ATOM 5431 C C . VAL B 1 345 ? 27.801 40.230 38.528 1.00 37.03 337 VAL B C 1
ATOM 5432 O O . VAL B 1 345 ? 26.743 39.591 38.484 1.00 37.23 337 VAL B O 1
ATOM 5436 N N . SER B 1 346 ? 28.265 40.750 39.665 1.00 35.75 338 SER B N 1
ATOM 5437 C CA . SER B 1 346 ? 27.519 40.601 40.919 1.00 34.33 338 SER B CA 1
ATOM 5438 C C . SER B 1 346 ? 26.150 41.293 40.850 1.00 35.47 338 SER B C 1
ATOM 5439 O O . SER B 1 346 ? 25.200 40.871 41.524 1.00 33.63 338 SER B O 1
ATOM 5442 N N . GLU B 1 347 ? 26.043 42.347 40.041 1.00 36.61 339 GLU B N 1
ATOM 5443 C CA . GLU B 1 347 ? 24.786 43.091 39.950 1.00 37.55 339 GLU B CA 1
ATOM 5444 C C . GLU B 1 347 ? 23.758 42.472 38.990 1.00 38.10 339 GLU B C 1
ATOM 5445 O O . GLU B 1 347 ? 22.568 42.708 39.146 1.00 38.63 339 GLU B O 1
ATOM 5451 N N . SER B 1 348 ? 24.195 41.685 38.016 1.00 38.20 340 SER B N 1
ATOM 5452 C CA . SER B 1 348 ? 23.258 41.059 37.073 1.00 39.15 340 SER B CA 1
ATOM 5453 C C . SER B 1 348 ? 22.912 39.596 37.402 1.00 37.39 340 SER B C 1
ATOM 5454 O O . SER B 1 348 ? 21.851 39.099 36.999 1.00 37.17 340 SER B O 1
ATOM 5457 N N . LEU B 1 349 ? 23.785 38.904 38.126 1.00 35.56 341 LEU B N 1
ATOM 5458 C CA . LEU B 1 349 ? 23.499 37.514 38.476 1.00 34.25 341 LEU B CA 1
ATOM 5459 C C . LEU B 1 349 ? 22.155 37.304 39.157 1.00 33.13 341 LEU B C 1
ATOM 5460 O O . LEU B 1 349 ? 21.486 36.328 38.861 1.00 32.22 341 LEU B O 1
ATOM 5465 N N . PRO B 1 350 ? 21.731 38.231 40.043 1.00 33.89 342 PRO B N 1
ATOM 5466 C CA . PRO B 1 350 ? 20.438 38.004 40.688 1.00 33.64 342 PRO B CA 1
ATOM 5467 C C . PRO B 1 350 ? 19.220 37.960 39.768 1.00 35.53 342 PRO B C 1
ATOM 5468 O O . PRO B 1 350 ? 18.165 37.492 40.197 1.00 35.55 342 PRO B O 1
ATOM 5472 N N . SER B 1 351 ? 19.335 38.408 38.520 1.00 36.45 343 SER B N 1
ATOM 5473 C CA . SER B 1 351 ? 18.173 38.383 37.644 1.00 38.64 343 SER B CA 1
ATOM 5474 C C . SER B 1 351 ? 18.031 37.044 36.925 1.00 39.70 343 SER B C 1
ATOM 5475 O O . SER B 1 351 ? 16.977 36.761 36.357 1.00 39.56 343 SER B O 1
ATOM 5478 N N . ARG B 1 352 ? 19.066 36.209 36.969 1.00 38.98 344 ARG B N 1
ATOM 5479 C CA . ARG B 1 352 ? 19.050 34.973 36.192 1.00 40.18 344 ARG B CA 1
ATOM 5480 C C . ARG B 1 352 ? 19.507 33.677 36.891 1.00 37.19 344 ARG B C 1
ATOM 5481 O O . ARG B 1 352 ? 19.187 32.596 36.401 1.00 37.11 344 ARG B O 1
ATOM 5489 N N . ILE B 1 353 ? 20.220 33.773 38.021 1.00 34.86 345 ILE B N 1
ATOM 5490 C CA . ILE B 1 353 ? 20.714 32.586 38.737 1.00 32.44 345 ILE B CA 1
ATOM 5491 C C . ILE B 1 353 ? 19.587 31.897 39.501 1.00 31.62 345 ILE B C 1
ATOM 5492 O O . ILE B 1 353 ? 18.626 32.548 39.939 1.00 32.89 345 ILE B O 1
ATOM 5497 N N . LEU B 1 354 ? 19.691 30.581 39.658 1.00 30.58 346 LEU B N 1
ATOM 5498 C CA . LEU B 1 354 ? 18.729 29.819 40.445 1.00 30.13 346 LEU B CA 1
ATOM 5499 C C . LEU B 1 354 ? 19.353 28.510 40.908 1.00 29.40 346 LEU B C 1
ATOM 5500 O O . LEU B 1 354 ? 20.015 27.840 40.135 1.00 28.95 346 LEU B O 1
ATOM 5505 N N . SER B 1 355 ? 19.138 28.147 42.171 1.00 27.79 347 SER B N 1
ATOM 5506 C CA . SER B 1 355 ? 19.680 26.899 42.713 1.00 27.50 347 SER B CA 1
ATOM 5507 C C . SER B 1 355 ? 18.606 25.817 42.803 1.00 27.45 347 SER B C 1
ATOM 5508 O O . SER B 1 355 ? 17.497 26.076 43.216 1.00 27.40 347 SER B O 1
ATOM 5511 N N . LEU B 1 356 ? 18.959 24.597 42.409 1.00 28.33 348 LEU B N 1
ATOM 5512 C CA . LEU B 1 356 ? 17.982 23.492 42.289 1.00 27.91 348 LEU B CA 1
ATOM 5513 C C . LEU B 1 356 ? 18.175 22.531 43.427 1.00 26.98 348 LEU B C 1
ATOM 5514 O O . LEU B 1 356 ? 19.213 22.583 44.044 1.00 27.63 348 LEU B O 1
ATOM 5519 N N . PRO B 1 357 ? 17.222 21.616 43.678 1.00 27.07 349 PRO B N 1
ATOM 5520 C CA . PRO B 1 357 ? 17.472 20.623 44.723 1.00 26.34 349 PRO B CA 1
ATOM 5521 C C . PRO B 1 357 ? 18.775 19.852 44.536 1.00 26.82 349 PRO B C 1
ATOM 5522 O O . PRO B 1 357 ? 19.073 19.342 43.455 1.00 26.27 349 PRO B O 1
ATOM 5526 N N . MET B 1 358 ? 19.587 19.824 45.586 1.00 26.71 350 MET B N 1
ATOM 5527 C CA . MET B 1 358 ? 20.891 19.201 45.502 1.00 27.84 350 MET B CA 1
ATOM 5528 C C . MET B 1 358 ? 21.272 18.640 46.859 1.00 26.55 350 MET B C 1
ATOM 5529 O O . MET B 1 358 ? 21.428 19.383 47.821 1.00 25.54 350 MET B O 1
ATOM 5534 N N . HIS B 1 359 ? 21.429 17.321 46.906 1.00 26.26 351 HIS B N 1
ATOM 5535 C CA . HIS B 1 359 ? 21.871 16.614 48.085 1.00 25.73 351 HIS B CA 1
ATOM 5536 C C . HIS B 1 359 ? 22.223 15.191 47.676 1.00 26.77 351 HIS B C 1
ATOM 5537 O O . HIS B 1 359 ? 21.853 14.766 46.578 1.00 27.42 351 HIS B O 1
ATOM 5544 N N . PRO B 1 360 ? 22.945 14.440 48.533 1.00 27.04 352 PRO B N 1
ATOM 5545 C CA . PRO B 1 360 ? 23.455 13.119 48.103 1.00 27.89 352 PRO B CA 1
ATOM 5546 C C . PRO B 1 360 ? 22.388 12.021 47.846 1.00 28.72 352 PRO B C 1
ATOM 5547 O O . PRO B 1 360 ? 22.724 10.942 47.321 1.00 28.94 352 PRO B O 1
ATOM 5551 N N . TYR B 1 361 ? 21.147 12.296 48.242 1.00 27.60 353 TYR B N 1
ATOM 5552 C CA . TYR B 1 361 ? 20.052 11.310 48.247 1.00 27.89 353 TYR B CA 1
ATOM 5553 C C . TYR B 1 361 ? 18.993 11.637 47.211 1.00 29.10 353 TYR B C 1
ATOM 5554 O O . TYR B 1 361 ? 17.928 11.008 47.181 1.00 28.79 353 TYR B O 1
ATOM 5563 N N . LEU B 1 362 ? 19.282 12.602 46.343 1.00 29.74 354 LEU B N 1
ATOM 5564 C CA . LEU B 1 362 ? 18.350 12.936 45.244 1.00 30.72 354 LEU B CA 1
ATOM 5565 C C . LEU B 1 362 ? 18.127 11.708 44.357 1.00 31.32 354 LEU B C 1
ATOM 5566 O O . LEU B 1 362 ? 19.088 11.166 43.794 1.00 31.43 354 LEU B O 1
ATOM 5571 N N . SER B 1 363 ? 16.881 11.247 44.261 1.00 31.37 355 SER B N 1
ATOM 5572 C CA . SER B 1 363 ? 16.593 10.034 43.497 1.00 32.98 355 SER B CA 1
ATOM 5573 C C . SER B 1 363 ? 16.645 10.324 42.007 1.00 33.89 355 SER B C 1
ATOM 5574 O O . SER B 1 363 ? 16.461 11.450 41.579 1.00 33.75 355 SER B O 1
ATOM 5577 N N . GLU B 1 364 ? 16.943 9.298 41.231 1.00 35.38 356 GLU B N 1
ATOM 5578 C CA . GLU B 1 364 ? 16.828 9.392 39.785 1.00 37.74 356 GLU B CA 1
ATOM 5579 C C . GLU B 1 364 ? 15.437 9.920 39.387 1.00 37.08 356 GLU B C 1
ATOM 5580 O O . GLU B 1 364 ? 15.332 10.792 38.538 1.00 35.98 356 GLU B O 1
ATOM 5586 N N . ALA B 1 365 ? 14.397 9.459 40.080 1.00 36.71 357 ALA B N 1
ATOM 5587 C CA . ALA B 1 365 ? 13.025 9.848 39.752 1.00 37.51 357 ALA B CA 1
ATOM 5588 C C . ALA B 1 365 ? 12.782 11.330 40.022 1.00 36.77 357 ALA B C 1
ATOM 5589 O O . ALA B 1 365 ? 12.174 12.032 39.220 1.00 36.56 357 ALA B O 1
ATOM 5591 N N . ASP B 1 366 ? 13.270 11.820 41.153 1.00 36.41 358 ASP B N 1
ATOM 5592 C CA . ASP B 1 366 ? 13.122 13.233 41.462 1.00 35.99 358 ASP B CA 1
ATOM 5593 C C . ASP B 1 366 ? 13.946 14.095 40.493 1.00 35.00 358 ASP B C 1
ATOM 5594 O O . ASP B 1 366 ? 13.445 15.095 39.982 1.00 34.64 358 ASP B O 1
ATOM 5599 N N . GLN B 1 367 ? 15.178 13.688 40.215 1.00 33.33 359 GLN B N 1
ATOM 5600 C CA . GLN B 1 367 ? 16.021 14.430 39.294 1.00 32.98 359 GLN B CA 1
ATOM 5601 C C . GLN B 1 367 ? 15.428 14.454 37.878 1.00 33.48 359 GLN B C 1
ATOM 5602 O O . GLN B 1 367 ? 15.439 15.483 37.215 1.00 32.21 359 GLN B O 1
ATOM 5608 N N . ASP B 1 368 ? 14.921 13.320 37.419 1.00 34.63 360 ASP B N 1
ATOM 5609 C CA . ASP B 1 368 ? 14.282 13.270 36.093 1.00 36.41 360 ASP B CA 1
ATOM 5610 C C . ASP B 1 368 ? 13.118 14.266 36.026 1.00 36.85 360 ASP B C 1
ATOM 5611 O O . ASP B 1 368 ? 13.007 15.005 35.067 1.00 38.06 360 ASP B O 1
ATOM 5616 N N . LYS B 1 369 ? 12.278 14.300 37.059 1.00 36.52 361 LYS B N 1
ATOM 5617 C CA . LYS B 1 369 ? 11.140 15.228 37.105 1.00 36.96 361 LYS B CA 1
ATOM 5618 C C . LYS B 1 369 ? 11.604 16.679 36.966 1.00 36.25 361 LYS B C 1
ATOM 5619 O O . LYS B 1 369 ? 11.110 17.419 36.106 1.00 36.80 361 LYS B O 1
ATOM 5625 N N . ILE B 1 370 ? 12.582 17.054 37.799 1.00 34.55 362 ILE B N 1
ATOM 5626 C CA . ILE B 1 370 ? 13.168 18.393 37.804 1.00 33.35 362 ILE B CA 1
ATOM 5627 C C . ILE B 1 370 ? 13.699 18.754 36.432 1.00 34.32 362 ILE B C 1
ATOM 5628 O O . ILE B 1 370 ? 13.399 19.822 35.905 1.00 34.58 362 ILE B O 1
ATOM 5633 N N . ILE B 1 371 ? 14.485 17.847 35.860 1.00 34.33 363 ILE B N 1
ATOM 5634 C CA . ILE B 1 371 ? 15.035 18.020 34.530 1.00 35.70 363 ILE B CA 1
ATOM 5635 C C . ILE B 1 371 ? 13.927 18.213 33.483 1.00 37.09 363 ILE B C 1
ATOM 5636 O O . ILE B 1 371 ? 13.979 19.152 32.702 1.00 36.73 363 ILE B O 1
ATOM 5641 N N . GLY B 1 372 ? 12.953 17.307 33.480 1.00 38.36 364 GLY B N 1
ATOM 5642 C CA . GLY B 1 372 ? 11.784 17.384 32.585 1.00 40.03 364 GLY B CA 1
ATOM 5643 C C . GLY B 1 372 ? 11.086 18.735 32.611 1.00 40.30 364 GLY B C 1
ATOM 5644 O O . GLY B 1 372 ? 10.768 19.290 31.563 1.00 42.12 364 GLY B O 1
ATOM 5645 N N . VAL B 1 373 ? 10.894 19.288 33.800 1.00 39.46 365 VAL B N 1
ATOM 5646 C CA . VAL B 1 373 ? 10.188 20.568 33.951 1.00 39.79 365 VAL B CA 1
ATOM 5647 C C . VAL B 1 373 ? 10.998 21.727 33.348 1.00 40.04 365 VAL B C 1
ATOM 5648 O O . VAL B 1 373 ? 10.450 22.599 32.666 1.00 39.39 365 VAL B O 1
ATOM 5652 N N . ILE B 1 374 ? 12.303 21.729 33.596 1.00 38.91 366 ILE B N 1
ATOM 5653 C CA . ILE B 1 374 ? 13.168 22.797 33.107 1.00 39.10 366 ILE B CA 1
ATOM 5654 C C . ILE B 1 374 ? 13.260 22.752 31.581 1.00 40.21 366 ILE B C 1
ATOM 5655 O O . ILE B 1 374 ? 13.199 23.791 30.939 1.00 40.66 366 ILE B O 1
ATOM 5660 N N . ARG B 1 375 ? 13.413 21.552 31.021 1.00 40.54 367 ARG B N 1
ATOM 5661 C CA . ARG B 1 375 ? 13.478 21.364 29.568 1.00 42.39 367 ARG B CA 1
ATOM 5662 C C . ARG B 1 375 ? 12.140 21.681 28.889 1.00 43.05 367 ARG B C 1
ATOM 5663 O O . ARG B 1 375 ? 12.113 22.242 27.788 1.00 44.28 367 ARG B O 1
ATOM 5671 N N . GLY B 1 376 ? 11.052 21.300 29.553 1.00 42.99 368 GLY B N 1
ATOM 5672 C CA . GLY B 1 376 ? 9.687 21.622 29.113 1.00 44.15 368 GLY B CA 1
ATOM 5673 C C . GLY B 1 376 ? 9.473 23.123 29.079 1.00 44.62 368 GLY B C 1
ATOM 5674 O O . GLY B 1 376 ? 9.044 23.679 28.066 1.00 45.46 368 GLY B O 1
ATOM 5675 N N . PHE B 1 377 ? 9.828 23.792 30.173 1.00 44.47 369 PHE B N 1
ATOM 5676 C CA . PHE B 1 377 ? 9.775 25.252 30.232 1.00 44.78 369 PHE B CA 1
ATOM 5677 C C . PHE B 1 377 ? 10.494 25.918 29.055 1.00 46.33 369 PHE B C 1
ATOM 5678 O O . PHE B 1 377 ? 10.068 26.973 28.607 1.00 46.52 369 PHE B O 1
ATOM 5686 N N . HIS B 1 378 ? 11.588 25.320 28.580 1.00 47.30 370 HIS B N 1
ATOM 5687 C CA . HIS B 1 378 ? 12.364 25.902 27.482 1.00 49.97 370 HIS B CA 1
ATOM 5688 C C . HIS B 1 378 ? 12.084 25.225 26.134 1.00 51.65 370 HIS B C 1
ATOM 5689 O O . HIS B 1 378 ? 12.867 25.361 25.214 1.00 51.02 370 HIS B O 1
ATOM 5696 N N . GLY B 1 379 ? 10.962 24.507 26.040 1.00 54.02 371 GLY B N 1
ATOM 5697 C CA . GLY B 1 379 ? 10.451 23.969 24.766 1.00 56.52 371 GLY B CA 1
ATOM 5698 C C . GLY B 1 379 ? 10.940 22.603 24.300 1.00 58.24 371 GLY B C 1
ATOM 5699 O O . GLY B 1 379 ? 10.529 22.149 23.232 1.00 60.16 371 GLY B O 1
ATOM 5700 N N . LYS B 1 380 ? 11.801 21.936 25.071 1.00 57.61 372 LYS B N 1
ATOM 5701 C CA . LYS B 1 380 ? 12.452 20.704 24.613 1.00 59.03 372 LYS B CA 1
ATOM 5702 C C . LYS B 1 380 ? 11.607 19.443 24.834 1.00 61.05 372 LYS B C 1
ATOM 5703 O O . LYS B 1 380 ? 10.615 19.462 25.568 1.00 64.11 372 LYS B O 1
#

Secondary structure (DSSP, 8-state):
-----SS-HHHHHHHTHHHHHHHHHHHHHH---SS-HHHHHHHHHHHHHHT-SEEEEES-TTHHHHHHHHHTT--TTEEEEEESSS-THHHHHHHHTT-EEEEE-B-TTT-SB-HHHHHHHHHHHHHH-SSEEEEE--B-GGG----HHHHHHHHHHHT-EEEEE-TT-BTBEETTEETTSSSSEEEEE--TTSSS--SS--EEEEES-HHHHHHHHHHTBTTB-SSTT-B-S---B----HHHHHHHHHHHHHHHHHHHHHHHHHHHHHHHHTTTSB-----TTEE---S-EEEE-TTHHHHHHHHHHTT---B-S-SS-GGGSTTTTTSEE-TT--HHHHHGGGTEEEEP-STT--HHHHHHHHHHHHHHTT--/---SS-HHHHHHHTHHHHHHHHHHHHHH---SS-HHHHHHHHHHHHHHT-SEEEEES-TTHHHHHHHHHTT--TTEEEEEESSS-THHHHHHHHTT-EEEEE-B-TTT-SB-HHHHHHHHHHHHHH-SSEEEEE--B-GGG----HHHHHHHHHHHT-EEEEE-TTTBTBEETTEETTSSSSEEEEE--TTSSS--SS--EEEEES-HHHHHHHHHHTBTTB-SSSS-B-S---B----HHHHHHHHHHHHHHHHHHHHHHHHHHHHHHHHTTTSB--PPPTTEE---SSEEEE-TTHHHHHHHHHHTT---B-TTSS-GGGSTTTTTS-B-TT--HHHHHGGGTEEEE---TT--HHHHHHHHHHHHHHTT-

CATH classification: 3.40.640.10 (+1 more: 3.90.1150.10)

InterPro domains:
  IPR000653 DegT/DnrJ/EryC1/StrS aminotransferase [PF01041] (13-366)
  IPR000653 DegT/DnrJ/EryC1/StrS aminotransferase [PIRSF000390] (8-367)
  IPR000653 DegT/DnrJ/EryC1/StrS aminotransferase [PTHR30244] (11-366)
  IPR000653 DegT/DnrJ/EryC1/StrS aminotransferase [cd00616] (19-367)
  IPR015421 Pyridoxal phosphate-dependent transferase, major domain [G3DSA:3.40.640.10] (1-250)
  IPR015422 Pyridoxal phosphate-dependent transferase, small domain [G3DSA:3.90.1150.10] (252-374)
  IPR015424 Pyridoxal phosphate-dependent transferase [SSF53383] (10-371)

Nearest PDB structures (foldseek):
  4qgr-assembly1_B  TM=1.001E+00  e=2.633E-78  Brucella abortus 2308
  3nys-assembly1_A  TM=9.735E-01  e=1.091E-49  Pseudomonas aeruginosa PAO1
  3nu7-assembly1_B  TM=9.730E-01  e=1.591E-48  Pseudomonas aeruginosa
  3frk-assembly1_B  TM=9.607E-01  e=1.856E-40  Thermoanaerobacterium thermosaccharolyticum
  7n63-assembly1_A-2  TM=9.561E-01  e=3.670E-39  Helicobacter canadensis MIT 98-5491

Organism: Brucella abortus (strain 2308) (NCBI:txid359391)

Foldseek 3Di:
DDADDLACVPVVCVVCVVLLVVLLVVCVVVVPFFPPPLQVVLQVVLCVVQVFDGKFKWFFQLLQQLLLCVLVVQAAQEEEEEALQDDPSRQVSCVVRHHFYAHAAADLQQRWGDLVLVLQQQVVCVVVPRHQYAEYEIECPLQHDHDQVSNVVSCVVRVHFYEYSCQAHQLKDFLPRGQQEGTQKYKYWQPPLHLQHFDHTIIMMGHNDPVSSVQSNCQCVQQDDPDPPDRDDGHHNIGDTSSRSSRRVVSVVCSNVFLVLLQVLLVVCCVLCVVAWPFNDADPRIRGSSSWGKIFHDVQVLLQVLCVVVNFHKDQRPQAGNCRDPVRVPGHYGPPHHVSSVPSNVTMMTGRTTSPQDPVNSVVSSVSSCVSSPND/DDDQACVPVVCVVCVVLLVVLLVVCVVVVPFFPPPLQVVLQVVLCVVQVFDGKFKWFFQLLQQQLLCVVQVQAAQAEEEEALQDDPSNQVSNVVRHHHYAHAAADLQQRKGDLVLVLQQQVVCVVVPRGHYAEYEIECPLQHDDDQVSVVVSCVVRVYFYEYSCQQHQLKFFLNRGRQEGTQKYKYWQPPLHLQHFDHTIMMMGHNDPVSSVQSNCQLPQQDDPDDPDHDGGHHNIGDTSSRSSRRVSSSVCSNVFLVLLQVLLVVLCVLCVVQWAFNDDPPRIRGSRSWGKIWHDPQVVLQVQCVVVVFHKDQRPQGGNCRDPVRVPGHYGPPGHVSSVCSNRTMMTGRGGSPQDPVNSVVSSVSSVVVRPD

B-factor: mean 24.46, std 10.43, range [9.17, 64.11]

Sequence (749 aa):
HHHMQFIDLGAQRARIENRLNAAISSSKVVAEGRYILGPEVAEFEKKLGEYLGVEHVIACANGTDALQMPLMTRGIGPGHAVFVPSFTFAATAEVVALVGAEPVFVDVDPDSYNMNVEQLEAAIAATIKEGRLEEPKAIIPVDLFGLAASYNRITAIAEREGLFIIEDAAQSIGGKRDNVMCGAFGHVGATSFYPAKPLGCYGDGGAMFTNDAELADTLRSVLFHGKGETQYDNVRIGINSRLDTIQAAVLLEKLAILEDEMEARDRIARRYNEALKDVVKVPELPAGNRSAWAQYSIESENNRDGLKAQLQAEGIPSVIYYVKPLHLQTAYKHYSSVVAPGGLPVSESLPSRILSLPMHPYLSEADQDKIIGVIRGFHGKKHMQFIDLGAQRARIENRLNAAISSKVVAEGRYILGPEVAEEFEKKLGEYLGVEHVIACANGTDALQMPLMTRGIGPGHAVFVPSFTFAATAEVVALVGAEPVFVDVDPDSYNMNVEQLEAAIAATIKEGRLEPKAIIPVDLFGLAASSYNRITAIAEREGLFIIEDAAQSIGGKRDNVMCGAFGHVGATSFYPAKPLGCYGDGGAMFTNDAELADDTLRSVLFHGKGETQYDNVRIGINSRLDTIQAAVLLEKLAILEDEMEARDRIARRYNEALKDVVKVPELPAGNRSAWAQYSIESENRDGLKAQLQAEGIPSVIYYVKPLHLQTAYKHYSSVAPGGLPVSESLPSRILSLPMHPYLSEADQDKIIGVIRGFHGK